Protein AF-T2MEQ3-F1 (afdb_monomer_lite)

Organism: Hydra vulgaris (NCBI:txid6087)

Radius of gyration: 31.99 Å; chains: 1; bounding box: 78×77×101 Å

pLDDT: mean 70.28, std 20.64, range [23.48, 95.25]

Secondary structure (DSSP, 8-state):
-----TT-B--TT-EEEEEEEEESPPGGG-SS-PPPEEEEEEEETTT--EEEEEES--SHHHHHHHHHHHB-TTPEEEEES-GGGTTGGGGT-EEEEE-TTT-SS-TTT----TTGGG--------PPPPPPTT-------THHHHHHHHHHHHHHHHHHTT-EEEPP-EEEEEEEETTS--STT-GGGGEEEEESTTS-HHHHHHHHHHHHHHHHHHHHH-TTS---EEE-SSEEEEEEEEETTEEEEEEEEPPEEEEEETTEEEEEE-GGGS-HHHHHHHHHHHHHHHHHHH--HHHHHHHT-HHHHHHHHHHHHHHHHHH--TTS--HHHHHT-B-B----HHHHHHHHHHHHHHHHH-TTEEEEEEEETTEEEEE-S-HHHHHHHHHHIIIIIS---TTHHHHHTS-S------------------------EEEEES---S---SS-PPPPPPEEEEEETTEEEEEEEEEEEETTEEEEEEEEGGG--HHHHHHHHHHHHHHHHHHHHHHHHHHHHHHT-TTTTS-EEEEEETTTTEEEE-SB-TTSSS--BSS-HHHHHHHHHHHHHHHHHT--EEEEEEETTTEEEEEEEETTEEEEEEEE-TT--HHHHHHHHHHHHHHH-TTS--

Sequence (634 aa):
MDVAAVNQLGGPGLIVEIDESLFFKRKYNVGHNVEKHWIFRAFDVTSKKGYLRRVEDRTAQTLVPIIQQWVAPGSIIHSDQWASYTKLNNLGYNHFTVNHTINFVDPDTGASTNHEKRVVLVSDETKVKLLTQDGSNGWMEGPAIAGWFEKTFANIVTLSQKMSHQRSSLLSFFIYNTDYGNREGYEEEKILLYIPQEDSLDRKVKTVGLCQALSQFVMIFNPSHSCEVMVTQKMKQYFLNPEKNFWIVLTLSIPFVEKINKDKKVSEYLPDEVQDSLGKASLQLAYDMFVLFNGTLTFILNTVGLESLKERLEYFYTRYLQTLNFGQLDILDVYQGITYLPLNKNDFLKVNCFSNLVEATFKSVRHVCLLYNDQLIWTTLNCNNLKILYKYLTSSLLQPSAEDETIKKLSPNTSLKSSPNGFYPNSTNNYNVSNSGRFVTGFVEIASLDSGSPKRAPRVFVDVNGLPCELNLIVYKACNLVFCLIVDLQSLNSELCTKIHKMIGPQLSTLSNVFTEQVLKRSSTPLEQQFTFVYFNSMNLAIKSSIYTRRSQSNVSNVSPEIMQMLIDLHEDFDSFKIDGEIIAKYTSDWWIVGKRSKFREFFVVLNQKNATIVEINEEVSQLISSNFSNIYL

InterPro domains:
  IPR013176 Vacuolar fusion protein Ccz1 [PTHR13056] (164-633)
  IPR024445 ISXO2-like transposase domain [PF12762] (28-114)
  IPR024445 ISXO2-like transposase domain [SM01126] (8-124)
  IPR043987 CCZ1/INTU/HSP4, first Longin domain [PF19031] (171-295)
  IPR043988 CCZ1/INTU, second Longin domain [PF19032] (365-499)
  IPR043989 CCZ1/INTU/HPS4, third Longin domain [PF19033] (528-624)

Foldseek 3Di:
DDDDDPAAAFDAAWEKEKDKDKDPDDDVPDDDDDDIWIKIKIATPVVRDIDIDTWPDDALVTVVVVCPVHHYANYEYEYAPDPSCPCVVVVRYNYDHDHPVPDQADPPPRGHNVSRVPDDDDDDDDDDDDDDPPPDDDDDDDPVVVVVVVVVVVVVVVVVVVKDWFFKDWDKKWKFFPVFQPDPPRLLRRTLDIPPPPDDSVVVSVVVVVQVVQQVVVCVVPVPDTDAWDDDQFKIKGWDDPDPRMIIITIMTFIWIFDCDPNDTDTDGDNLLQDSLLVNLVRVLLQLLLCFFPNDLVVCCVPPRRVVSSVSCCVRCVPVSVLDDSRPDFPCSSLLFAAADDDDPVLLVVVVVLLVVVCVVAVQFQKKWKDFLLHTSDIPADLSSCSSVSCCCVSPQVPDDPVVVVVVVDDDDDDDDDDDDDDDDDDPDPPPVPLPKDKSEQDDDPDDPPDDHRHHFRWTFGDDVNDTDTWTWIWMDGPRMIMITTGHPVPRDNVVVVVCCVSPRVVVNVSNVVVVVVVVVVVPPPPPPAWWKWKAFQVNSHIDTPQADPPDPDRDGPDDSVVRSVVVVVVVVCVVVVDQAWDWDDDPQFWIWIWGDDNRMIMIIIHGHHPDDPVNVVVVVVVCCVPVVVVPDD

Structure (mmCIF, N/CA/C/O backbone):
data_AF-T2MEQ3-F1
#
_entry.id   AF-T2MEQ3-F1
#
loop_
_atom_site.group_PDB
_atom_site.id
_atom_site.type_symbol
_atom_site.label_atom_id
_atom_site.label_alt_id
_atom_site.label_comp_id
_atom_site.label_asym_id
_atom_site.label_entity_id
_atom_site.label_seq_id
_atom_site.pdbx_PDB_ins_code
_atom_site.Cartn_x
_atom_site.Cartn_y
_atom_site.Cartn_z
_atom_site.occupancy
_atom_site.B_iso_or_equiv
_atom_site.auth_seq_id
_atom_site.auth_comp_id
_atom_site.auth_asym_id
_atom_site.auth_atom_id
_atom_site.pdbx_PDB_model_num
ATOM 1 N N . MET A 1 1 ? 14.421 -50.150 -38.853 1.00 26.88 1 MET A N 1
ATOM 2 C CA . MET A 1 1 ? 13.591 -49.136 -38.174 1.00 26.88 1 MET A CA 1
ATOM 3 C C . MET A 1 1 ? 14.426 -48.647 -37.018 1.00 26.88 1 MET A C 1
ATOM 5 O O . MET A 1 1 ? 14.612 -49.393 -36.066 1.00 26.88 1 MET A O 1
ATOM 9 N N . ASP A 1 2 ? 15.056 -47.493 -37.210 1.00 26.80 2 ASP A N 1
ATOM 10 C CA . ASP A 1 2 ? 16.074 -46.973 -36.305 1.00 26.80 2 ASP A CA 1
ATOM 11 C C . ASP A 1 2 ? 15.463 -46.506 -34.987 1.00 26.80 2 ASP A C 1
ATOM 13 O O . ASP A 1 2 ? 14.430 -45.838 -34.943 1.00 26.80 2 ASP A O 1
ATOM 17 N N . VAL A 1 3 ? 16.116 -46.920 -33.908 1.00 29.59 3 VAL A N 1
ATOM 18 C CA . VAL A 1 3 ? 15.759 -46.632 -32.525 1.00 29.59 3 VAL A CA 1
ATOM 19 C C . VAL A 1 3 ? 16.161 -45.186 -32.235 1.00 29.59 3 VAL A C 1
ATOM 21 O O . VAL A 1 3 ? 17.346 -44.892 -32.090 1.00 29.59 3 VAL A O 1
ATOM 24 N N . ALA A 1 4 ? 15.190 -44.274 -32.166 1.00 33.19 4 ALA A N 1
ATOM 25 C CA . ALA A 1 4 ? 15.415 -42.923 -31.660 1.00 33.19 4 ALA A CA 1
ATOM 26 C C . ALA A 1 4 ? 15.905 -43.012 -30.203 1.00 33.19 4 ALA A C 1
ATOM 28 O O . ALA A 1 4 ? 15.212 -43.541 -29.331 1.00 33.19 4 ALA A O 1
ATOM 29 N N . ALA A 1 5 ? 17.127 -42.546 -29.944 1.00 37.72 5 ALA A N 1
ATOM 30 C CA . ALA A 1 5 ? 17.698 -42.506 -28.606 1.00 37.72 5 ALA A CA 1
ATOM 31 C C . ALA A 1 5 ? 16.895 -41.530 -27.725 1.00 37.72 5 ALA A C 1
ATOM 33 O O . ALA A 1 5 ? 16.680 -40.377 -28.085 1.00 37.72 5 ALA A O 1
ATOM 34 N N . VAL A 1 6 ? 16.466 -42.007 -26.558 1.00 46.34 6 VAL A N 1
ATOM 35 C CA . VAL A 1 6 ? 15.371 -41.482 -25.714 1.00 46.34 6 VAL A CA 1
ATOM 36 C C . VAL A 1 6 ? 15.602 -40.080 -25.093 1.00 46.34 6 VAL A C 1
ATOM 38 O O . VAL A 1 6 ? 14.752 -39.606 -24.353 1.00 46.34 6 VAL A O 1
ATOM 41 N N . ASN A 1 7 ? 16.684 -39.357 -25.414 1.00 64.00 7 ASN A N 1
ATOM 42 C CA . ASN A 1 7 ? 17.049 -38.095 -24.736 1.00 64.00 7 ASN A CA 1
ATOM 43 C C . ASN A 1 7 ? 17.431 -36.912 -25.659 1.00 64.00 7 ASN A C 1
ATOM 45 O O . ASN A 1 7 ? 18.075 -35.973 -25.193 1.00 64.00 7 ASN A O 1
ATOM 49 N N . GLN A 1 8 ? 17.071 -36.923 -26.948 1.00 74.38 8 GLN A N 1
ATOM 50 C CA . GLN A 1 8 ? 17.321 -35.774 -27.838 1.00 74.38 8 GLN A CA 1
ATOM 51 C C . GLN A 1 8 ? 16.253 -34.673 -27.685 1.00 74.38 8 GLN A C 1
ATOM 53 O O . GLN A 1 8 ? 15.091 -34.958 -27.402 1.00 74.38 8 GLN A O 1
ATOM 58 N N . LEU A 1 9 ? 16.660 -33.413 -27.864 1.00 74.38 9 LEU A N 1
ATOM 59 C CA . LEU A 1 9 ? 15.800 -32.228 -27.916 1.00 74.38 9 LEU A CA 1
ATOM 60 C C . LEU A 1 9 ? 15.122 -32.111 -29.289 1.00 74.38 9 LEU A C 1
ATOM 62 O O . LEU A 1 9 ? 15.727 -32.441 -30.313 1.00 74.38 9 LEU A O 1
ATOM 66 N N . GLY A 1 10 ? 13.898 -31.583 -29.321 1.00 81.00 10 GLY A N 1
ATOM 67 C CA . GLY A 1 10 ? 13.151 -31.382 -30.561 1.00 81.00 10 GLY A CA 1
ATOM 68 C C . GLY A 1 10 ? 12.585 -32.672 -31.165 1.00 81.00 10 GLY A C 1
ATOM 69 O O . GLY A 1 10 ? 12.256 -33.632 -30.471 1.00 81.00 10 GLY A O 1
ATOM 70 N N . GLY A 1 11 ? 12.413 -32.667 -32.484 1.00 83.06 11 GLY A N 1
ATOM 71 C CA . GLY A 1 11 ? 11.760 -33.711 -33.274 1.00 83.06 11 GLY A CA 1
ATOM 72 C C . GLY A 1 11 ? 11.176 -33.138 -34.571 1.00 83.06 11 GLY A C 1
ATOM 73 O O . GLY A 1 11 ? 11.135 -31.916 -34.724 1.00 83.06 11 GLY A O 1
ATOM 74 N N . PRO A 1 12 ? 10.711 -33.977 -35.517 1.00 87.00 12 PRO A N 1
ATOM 75 C CA . PRO A 1 12 ? 10.130 -33.507 -36.774 1.00 87.00 12 PRO A CA 1
ATOM 76 C C . PRO A 1 12 ? 9.049 -32.433 -36.567 1.00 87.00 12 PRO A C 1
ATOM 78 O O . PRO A 1 12 ? 8.009 -32.701 -35.971 1.00 87.00 12 PRO A O 1
ATOM 81 N N . GLY A 1 13 ? 9.308 -31.213 -37.052 1.00 78.12 13 GLY A N 1
ATOM 82 C CA . GLY A 1 13 ? 8.396 -30.065 -36.924 1.00 78.12 13 GLY A CA 1
ATOM 83 C C . GLY A 1 13 ? 8.441 -29.305 -35.588 1.00 78.12 13 GLY A C 1
ATOM 84 O O . GLY A 1 13 ? 7.703 -28.335 -35.435 1.00 78.12 13 GLY A O 1
ATOM 85 N N . LEU A 1 14 ? 9.297 -29.701 -34.639 1.00 83.00 14 LEU A N 1
ATOM 86 C CA . LEU A 1 14 ? 9.520 -28.990 -33.375 1.00 83.00 14 LEU A CA 1
ATOM 87 C C . LEU A 1 14 ? 10.698 -28.020 -33.485 1.00 83.00 14 LEU A C 1
ATOM 89 O O . LEU A 1 14 ? 11.658 -28.281 -34.212 1.00 83.00 14 LEU A O 1
ATOM 93 N N . ILE A 1 15 ? 10.619 -26.907 -32.752 1.00 82.94 15 ILE A N 1
ATOM 94 C CA . ILE A 1 15 ? 11.587 -25.808 -32.836 1.00 82.94 15 ILE A CA 1
ATOM 95 C C . ILE A 1 15 ? 12.642 -25.941 -31.738 1.00 82.94 15 ILE A C 1
ATOM 97 O O . ILE A 1 15 ? 12.310 -26.012 -30.553 1.00 82.94 15 ILE A O 1
ATOM 101 N N . VAL A 1 16 ? 13.910 -25.904 -32.139 1.00 76.81 16 VAL A N 1
ATOM 102 C CA . VAL A 1 16 ? 15.074 -25.843 -31.255 1.00 76.81 16 VAL A CA 1
ATOM 103 C C . VAL A 1 16 ? 15.876 -24.577 -31.559 1.00 76.81 16 VAL A C 1
ATOM 105 O O . VAL A 1 16 ? 16.364 -24.390 -32.671 1.00 76.81 16 VAL A O 1
ATOM 108 N N . GLU A 1 17 ? 16.016 -23.701 -30.571 1.00 78.25 17 GLU A N 1
ATOM 109 C CA . GLU A 1 17 ? 16.867 -22.507 -30.634 1.00 78.25 17 GLU A CA 1
ATOM 110 C C . GLU A 1 17 ? 18.298 -22.885 -30.212 1.00 78.25 17 GLU A C 1
ATOM 112 O O . GLU A 1 17 ? 18.465 -23.611 -29.231 1.00 78.25 17 GLU A O 1
ATOM 117 N N . ILE A 1 18 ? 19.324 -22.454 -30.954 1.00 79.75 18 ILE A N 1
ATOM 118 C CA . ILE A 1 18 ? 20.740 -22.715 -30.637 1.00 79.75 18 ILE A CA 1
ATOM 119 C C . ILE A 1 18 ? 21.594 -21.441 -30.729 1.00 79.75 18 ILE A C 1
ATOM 121 O O . ILE A 1 18 ? 21.395 -20.627 -31.635 1.00 79.75 18 ILE A O 1
ATOM 125 N N . ASP A 1 19 ? 22.597 -21.319 -29.853 1.00 78.19 19 ASP A N 1
ATOM 126 C CA . ASP A 1 19 ? 23.533 -20.183 -29.814 1.00 78.19 19 ASP A CA 1
ATOM 127 C C . ASP A 1 19 ? 24.846 -20.528 -29.073 1.00 78.19 19 ASP A C 1
ATOM 129 O O . ASP A 1 19 ? 24.961 -21.519 -28.336 1.00 78.19 19 ASP A O 1
ATOM 133 N N . GLU A 1 20 ? 25.862 -19.679 -29.245 1.00 75.69 20 GLU A N 1
ATOM 134 C CA . GLU A 1 20 ? 27.154 -19.752 -28.573 1.00 75.69 20 GLU A CA 1
ATOM 135 C C . GLU A 1 20 ? 27.448 -18.494 -27.757 1.00 75.69 20 GLU A C 1
ATOM 137 O O . GLU A 1 20 ? 27.634 -17.391 -28.272 1.00 75.69 20 GLU A O 1
ATOM 142 N N . SER A 1 21 ? 27.669 -18.682 -26.458 1.00 66.62 21 SER A N 1
ATOM 143 C CA . SER A 1 21 ? 28.102 -17.611 -25.565 1.00 66.62 21 SER A CA 1
ATOM 144 C C . SER A 1 21 ? 29.574 -17.726 -25.191 1.00 66.62 21 SER A C 1
ATOM 146 O O . SER A 1 21 ? 30.061 -18.781 -24.786 1.00 66.62 21 SER A O 1
ATOM 148 N N . LEU A 1 22 ? 30.292 -16.604 -25.274 1.00 56.31 22 LEU A N 1
ATOM 149 C CA . LEU A 1 22 ? 31.666 -16.497 -24.791 1.00 56.31 22 LEU A CA 1
ATOM 150 C C . LEU A 1 22 ? 31.691 -15.972 -23.359 1.00 56.31 22 LEU A C 1
ATOM 152 O O . LEU A 1 22 ? 31.442 -14.790 -23.115 1.00 56.31 22 LEU A O 1
ATOM 156 N N . PHE A 1 23 ? 32.106 -16.824 -22.433 1.00 49.53 23 PHE A N 1
ATOM 157 C CA . PHE A 1 23 ? 32.358 -16.451 -21.052 1.00 49.53 23 PHE A CA 1
ATOM 158 C C . PHE A 1 23 ? 33.802 -15.952 -20.896 1.00 49.53 23 PHE A C 1
ATOM 160 O O . PHE A 1 23 ? 34.741 -16.467 -21.510 1.00 49.53 23 PHE A O 1
ATOM 167 N N . PHE A 1 24 ? 33.965 -14.900 -20.087 1.00 53.25 24 PHE A N 1
ATOM 168 C CA . PHE A 1 24 ? 35.246 -14.238 -19.785 1.00 53.25 24 PHE A CA 1
ATOM 169 C C . PHE A 1 24 ? 35.930 -13.544 -20.982 1.00 53.25 24 PHE A C 1
ATOM 171 O O . PHE A 1 24 ? 37.141 -13.626 -21.198 1.00 53.25 24 PHE A O 1
ATOM 178 N N . LYS A 1 25 ? 35.165 -12.772 -21.767 1.00 40.94 25 LYS A N 1
ATOM 179 C CA . LYS A 1 25 ? 35.722 -11.885 -22.803 1.00 40.94 25 LYS A CA 1
ATOM 180 C C . LYS A 1 25 ? 36.358 -10.637 -22.173 1.00 40.94 25 LYS A C 1
ATOM 182 O O . LYS A 1 25 ? 35.711 -9.898 -21.437 1.00 40.94 25 LYS A O 1
ATOM 187 N N . ARG A 1 26 ? 37.605 -10.320 -22.546 1.00 50.06 26 ARG A N 1
ATOM 188 C CA . ARG A 1 26 ? 38.205 -9.008 -22.241 1.00 50.06 26 ARG A CA 1
ATOM 189 C C . ARG A 1 26 ? 37.353 -7.894 -22.858 1.00 50.06 26 ARG A C 1
ATOM 191 O O . ARG A 1 26 ? 37.233 -7.820 -24.082 1.00 50.06 26 ARG A O 1
ATOM 198 N N . LYS A 1 27 ? 36.835 -6.969 -22.046 1.00 39.25 27 LYS A N 1
ATOM 199 C CA . LYS A 1 27 ? 36.232 -5.733 -22.567 1.00 39.25 27 LYS A CA 1
ATOM 200 C C . LYS A 1 27 ? 37.357 -4.875 -23.164 1.00 39.25 27 LYS A C 1
ATOM 202 O O . LYS A 1 27 ? 38.286 -4.505 -22.451 1.00 39.25 27 LYS A O 1
ATOM 207 N N . TYR A 1 28 ? 37.339 -4.615 -24.473 1.00 37.03 28 TYR A N 1
ATOM 208 C CA . TYR A 1 28 ? 38.368 -3.845 -25.201 1.00 37.03 28 TYR A CA 1
ATOM 209 C C . TYR A 1 28 ? 39.815 -4.392 -25.113 1.00 37.03 28 TYR A C 1
ATOM 211 O O . TYR A 1 28 ? 40.752 -3.609 -25.036 1.00 37.03 28 TYR A O 1
ATOM 219 N N . ASN A 1 29 ? 40.026 -5.714 -25.052 1.00 41.78 29 ASN A N 1
ATOM 220 C CA . ASN A 1 29 ? 41.352 -6.371 -25.145 1.00 41.78 29 ASN A CA 1
ATOM 221 C C . ASN A 1 29 ? 42.471 -6.008 -24.127 1.00 41.78 29 ASN A C 1
ATOM 223 O O . ASN A 1 29 ? 43.568 -6.544 -24.264 1.00 41.78 29 ASN A O 1
ATOM 227 N N . VAL A 1 30 ? 42.226 -5.230 -23.064 1.00 41.47 30 VAL A N 1
ATOM 228 C CA . VAL A 1 30 ? 43.249 -4.905 -22.022 1.00 41.47 30 VAL A CA 1
ATOM 229 C C . VAL A 1 30 ? 42.874 -5.513 -20.661 1.00 41.47 30 VAL A C 1
ATOM 231 O O . VAL A 1 30 ? 41.695 -5.485 -20.306 1.00 41.47 30 VAL A O 1
ATOM 234 N N . GLY A 1 31 ? 43.857 -6.056 -19.929 1.00 49.88 31 GLY A N 1
ATOM 235 C CA . GLY A 1 31 ? 43.716 -6.741 -18.629 1.00 49.88 31 GLY A CA 1
ATOM 236 C C . GLY A 1 31 ? 44.405 -8.119 -18.590 1.00 49.88 31 GLY A C 1
ATOM 237 O O . GLY A 1 31 ? 44.869 -8.603 -19.627 1.00 49.88 31 GLY A O 1
ATOM 238 N N . HIS A 1 32 ? 44.468 -8.752 -17.406 1.00 45.94 32 HIS A N 1
ATOM 239 C CA . HIS A 1 32 ? 45.097 -10.071 -17.213 1.00 45.94 32 HIS A CA 1
ATOM 240 C C . HIS A 1 32 ? 44.463 -11.127 -18.135 1.00 45.94 32 HIS A C 1
ATOM 242 O O . HIS A 1 32 ? 43.271 -11.071 -18.446 1.00 45.94 32 HIS A O 1
ATOM 248 N N . ASN A 1 33 ? 45.267 -12.061 -18.650 1.00 45.78 33 ASN A N 1
ATOM 249 C CA . ASN A 1 33 ? 44.752 -13.127 -19.506 1.00 45.78 33 ASN A CA 1
ATOM 250 C C . ASN A 1 33 ? 43.940 -14.111 -18.664 1.00 45.78 33 ASN A C 1
ATOM 252 O O . ASN A 1 33 ? 44.510 -14.813 -17.837 1.00 45.78 33 ASN A O 1
ATOM 256 N N . VAL A 1 34 ? 42.623 -14.095 -18.853 1.00 53.69 34 VAL A N 1
ATOM 257 C CA . VAL A 1 34 ? 41.702 -15.092 -18.310 1.00 53.69 34 VAL A CA 1
ATOM 258 C C . VAL A 1 34 ? 41.387 -16.047 -19.453 1.00 53.69 34 VAL A C 1
ATOM 260 O O . VAL A 1 34 ? 41.179 -15.603 -20.587 1.00 53.69 34 VAL A O 1
ATOM 263 N N . GLU A 1 35 ? 41.414 -17.345 -19.172 1.00 49.06 35 GLU A N 1
ATOM 264 C CA . GLU A 1 35 ? 41.090 -18.371 -20.157 1.00 49.06 35 GLU A CA 1
ATOM 265 C C . GLU A 1 35 ? 39.647 -18.169 -20.643 1.00 49.06 35 GLU A C 1
ATOM 267 O O . GLU A 1 35 ? 38.714 -18.033 -19.853 1.00 49.06 35 GLU A O 1
ATOM 272 N N . LYS A 1 36 ? 39.471 -18.061 -21.961 1.00 56.31 36 LYS A N 1
ATOM 273 C CA . LYS A 1 36 ? 38.159 -17.859 -22.577 1.00 56.31 36 LYS A CA 1
ATOM 274 C C . LYS A 1 36 ? 37.446 -19.199 -22.666 1.00 56.31 36 LYS A C 1
ATOM 276 O O . LYS A 1 36 ? 38.050 -20.186 -23.084 1.00 56.31 36 LYS A O 1
ATOM 281 N N . HIS A 1 37 ? 36.159 -19.221 -22.347 1.00 62.50 37 HIS A N 1
ATOM 282 C CA . HIS A 1 37 ? 35.354 -20.434 -22.448 1.00 62.50 37 HIS A CA 1
ATOM 283 C C . HIS A 1 37 ? 34.147 -20.178 -23.336 1.00 62.50 37 HIS A C 1
ATOM 285 O O . HIS A 1 37 ? 33.349 -19.283 -23.061 1.00 62.50 37 HIS A O 1
ATOM 291 N N . TRP A 1 38 ? 34.024 -20.952 -24.408 1.00 67.25 38 TRP A N 1
ATOM 292 C CA . TRP A 1 38 ? 32.815 -20.974 -25.215 1.00 67.25 38 TRP A CA 1
ATOM 293 C C . TRP A 1 38 ? 31.829 -21.961 -24.607 1.00 67.25 38 TRP A C 1
ATOM 295 O O . TRP A 1 38 ? 32.212 -23.044 -24.164 1.00 67.25 38 TRP A O 1
ATOM 305 N N . ILE A 1 39 ? 30.561 -21.579 -24.575 1.00 68.31 39 ILE A N 1
ATOM 306 C CA . ILE A 1 39 ? 29.459 -22.444 -24.174 1.00 68.31 39 ILE A CA 1
ATOM 307 C C . ILE A 1 39 ? 28.484 -22.494 -25.340 1.00 68.31 39 ILE A C 1
ATOM 309 O O . ILE A 1 39 ? 27.980 -21.457 -25.761 1.00 68.31 39 ILE A O 1
ATOM 313 N N . PHE A 1 40 ? 28.245 -23.697 -25.847 1.00 70.19 40 PHE A N 1
ATOM 31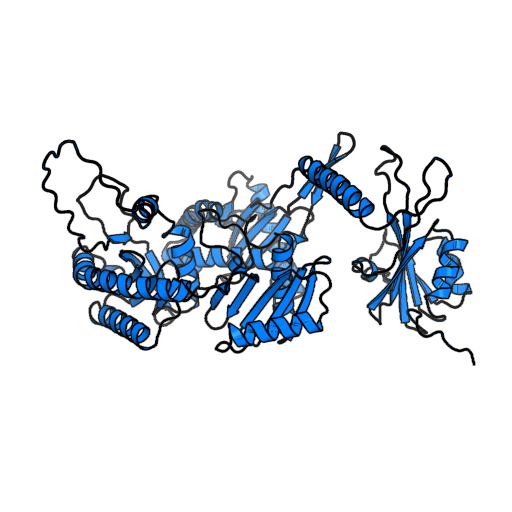4 C CA . PHE A 1 40 ? 27.171 -23.986 -26.786 1.00 70.19 40 PHE A CA 1
ATOM 315 C C . PHE A 1 40 ? 25.886 -24.267 -26.011 1.00 70.19 40 PHE A C 1
ATOM 317 O O . PHE A 1 40 ? 25.928 -24.932 -24.967 1.00 70.19 40 PHE A O 1
ATOM 324 N N . ARG A 1 41 ? 24.761 -23.776 -26.523 1.00 65.44 41 ARG A N 1
ATOM 325 C CA . ARG A 1 41 ? 23.439 -23.920 -25.920 1.00 65.44 41 ARG A CA 1
ATOM 326 C C . ARG A 1 41 ? 22.427 -24.365 -26.973 1.00 65.44 41 ARG A C 1
ATOM 328 O O . ARG A 1 41 ? 22.512 -23.959 -28.127 1.00 65.44 41 ARG A O 1
ATOM 335 N N . ALA A 1 42 ? 21.486 -25.204 -26.558 1.00 66.69 42 ALA A N 1
ATOM 336 C CA . ALA A 1 42 ? 20.339 -25.610 -27.361 1.00 66.69 42 ALA A CA 1
ATOM 337 C C . ALA A 1 42 ? 19.084 -25.650 -26.487 1.00 66.69 42 ALA A C 1
ATOM 339 O O . ALA A 1 42 ? 19.141 -26.133 -25.356 1.00 66.69 42 ALA A O 1
ATOM 340 N N . PHE A 1 43 ? 17.957 -25.164 -26.992 1.00 68.31 43 PHE A N 1
ATOM 341 C CA . PHE A 1 43 ? 16.713 -25.043 -26.243 1.00 68.31 43 PHE A CA 1
ATOM 342 C C . PHE A 1 43 ? 15.517 -25.471 -27.087 1.00 68.31 43 PHE A C 1
ATOM 344 O O . PHE A 1 43 ? 15.242 -24.891 -28.132 1.00 68.31 43 PHE A O 1
ATOM 351 N N . ASP A 1 44 ? 14.783 -26.475 -26.620 1.00 71.44 44 ASP A N 1
ATOM 352 C CA . ASP A 1 44 ? 13.541 -26.922 -27.241 1.00 71.44 44 ASP A CA 1
ATOM 353 C C . ASP A 1 44 ? 12.382 -26.030 -26.783 1.00 71.44 44 ASP A C 1
ATOM 355 O O . ASP A 1 44 ? 11.989 -26.014 -25.611 1.00 71.44 44 ASP A O 1
ATOM 359 N N . VAL A 1 45 ? 11.814 -25.288 -27.733 1.00 68.31 45 VAL A N 1
ATOM 360 C CA . VAL A 1 45 ? 10.759 -24.305 -27.472 1.00 68.31 45 VAL A CA 1
ATOM 361 C C . VAL A 1 45 ? 9.464 -24.976 -27.017 1.00 68.31 45 VAL A C 1
ATOM 363 O O . VAL A 1 45 ? 8.710 -24.375 -26.244 1.00 68.31 45 VAL A O 1
ATOM 366 N N . THR A 1 46 ? 9.199 -26.204 -27.463 1.00 67.50 46 THR A N 1
ATOM 367 C CA . THR A 1 46 ? 7.968 -26.938 -27.161 1.00 67.50 46 THR A CA 1
ATOM 368 C C . THR A 1 46 ? 8.063 -27.630 -25.809 1.00 67.50 46 THR A C 1
ATOM 370 O O . THR A 1 46 ? 7.167 -27.469 -24.983 1.00 67.50 46 THR A O 1
ATOM 373 N N . SER A 1 47 ? 9.150 -28.363 -25.550 1.00 60.28 47 SER A N 1
ATOM 374 C CA . SER A 1 47 ? 9.311 -29.103 -24.289 1.00 60.28 47 SER A CA 1
ATOM 375 C C . SER A 1 47 ? 9.888 -28.270 -23.140 1.00 60.28 47 SER A C 1
ATOM 377 O O . SER A 1 47 ? 9.880 -28.729 -21.998 1.00 60.28 47 SER A O 1
ATOM 379 N N . LYS A 1 48 ? 10.370 -27.050 -23.424 1.00 60.06 48 LYS A N 1
ATOM 380 C CA . LYS A 1 48 ? 11.034 -26.137 -22.474 1.00 60.06 48 LYS A CA 1
ATOM 381 C C . LYS A 1 48 ? 12.288 -26.732 -21.819 1.00 60.06 48 LYS A C 1
ATOM 383 O O . LYS A 1 48 ? 12.674 -26.322 -20.726 1.00 60.06 48 LYS A O 1
ATOM 388 N N . LYS A 1 49 ? 12.939 -27.688 -22.485 1.00 55.34 49 LYS A N 1
ATOM 389 C CA . LYS A 1 49 ? 14.192 -28.314 -22.039 1.00 55.34 49 LYS A CA 1
ATOM 390 C C . LYS A 1 49 ? 15.390 -27.676 -22.738 1.00 55.34 49 LYS A C 1
ATOM 392 O O . LYS A 1 49 ? 15.328 -27.374 -23.927 1.00 55.34 49 LYS A O 1
ATOM 397 N N . GLY A 1 50 ? 16.485 -27.500 -22.001 1.00 54.62 50 GLY A N 1
ATOM 398 C CA . GLY A 1 50 ? 17.727 -26.915 -22.505 1.00 54.62 50 GLY A CA 1
ATOM 399 C C . GLY A 1 50 ? 18.934 -27.834 -22.330 1.00 54.62 50 GLY A C 1
ATOM 400 O O . GLY A 1 50 ? 18.962 -28.680 -21.439 1.00 54.62 50 GLY A O 1
ATOM 401 N N . TYR A 1 51 ? 19.943 -27.641 -23.174 1.00 62.41 51 TYR A N 1
ATOM 402 C CA . TYR A 1 51 ? 21.245 -28.298 -23.124 1.00 62.41 51 TYR A CA 1
ATOM 403 C C . TYR A 1 51 ? 22.354 -27.247 -23.171 1.00 62.41 51 TYR A C 1
ATOM 405 O O . TYR A 1 51 ? 22.293 -26.325 -23.983 1.00 62.41 51 TYR A O 1
ATOM 413 N N . LEU A 1 52 ? 23.378 -27.394 -22.324 1.00 57.22 52 LEU A N 1
ATOM 414 C CA . LEU A 1 52 ? 24.554 -26.525 -22.307 1.00 57.22 52 LEU A CA 1
ATOM 415 C C . LEU A 1 52 ? 25.833 -27.361 -22.278 1.00 57.22 52 LEU A C 1
ATOM 417 O O . LEU A 1 52 ? 25.945 -28.320 -21.514 1.00 57.22 52 LEU A O 1
ATOM 421 N N . ARG A 1 53 ? 26.835 -26.967 -23.068 1.00 64.75 53 ARG A N 1
ATOM 422 C CA . ARG A 1 53 ? 28.151 -27.617 -23.068 1.00 64.75 53 ARG A CA 1
ATOM 423 C C . ARG A 1 53 ? 29.271 -26.614 -23.278 1.00 64.75 53 ARG A C 1
ATOM 425 O O . ARG A 1 53 ? 29.247 -25.834 -24.226 1.00 64.75 53 ARG A O 1
ATOM 432 N N . ARG A 1 54 ? 30.305 -26.686 -22.432 1.00 63.31 54 ARG A N 1
ATOM 433 C CA . ARG A 1 54 ? 31.579 -26.006 -22.701 1.00 63.31 54 ARG A CA 1
ATOM 434 C C . ARG A 1 54 ? 32.210 -26.612 -23.958 1.00 63.31 54 ARG A C 1
ATOM 436 O O . ARG A 1 54 ? 32.392 -27.827 -24.033 1.00 63.31 54 ARG A O 1
ATOM 443 N N . VAL A 1 55 ? 32.567 -25.758 -24.909 1.00 68.62 55 VAL A N 1
ATOM 444 C CA . VAL A 1 55 ? 33.241 -26.119 -26.159 1.00 68.62 55 VAL A CA 1
ATOM 445 C C . VAL A 1 55 ? 34.579 -25.392 -26.261 1.00 68.62 55 VAL A C 1
ATOM 447 O O . VAL A 1 55 ? 34.764 -24.308 -25.703 1.00 68.62 55 VAL A O 1
ATOM 450 N N . GLU A 1 56 ? 35.543 -26.019 -26.928 1.00 70.38 56 GLU A N 1
ATOM 451 C CA . GLU A 1 56 ? 36.890 -25.460 -27.091 1.00 70.38 56 GLU A CA 1
ATOM 452 C C . GLU A 1 56 ? 36.895 -24.313 -28.112 1.00 70.38 56 GLU A C 1
ATOM 454 O O . GLU A 1 56 ? 37.551 -23.289 -27.908 1.00 70.38 56 GLU A O 1
ATOM 459 N N . ASP A 1 57 ? 36.082 -24.436 -29.164 1.00 75.38 57 ASP A N 1
ATOM 460 C CA . ASP A 1 57 ? 35.841 -23.403 -30.162 1.00 75.38 57 ASP A CA 1
ATOM 461 C C . ASP A 1 57 ? 34.410 -23.471 -30.729 1.00 75.38 57 ASP A C 1
ATOM 463 O O . ASP A 1 57 ? 33.626 -24.362 -30.409 1.00 75.38 57 ASP A O 1
ATOM 467 N N . ARG A 1 58 ? 34.066 -22.489 -31.568 1.00 83.06 58 ARG A N 1
ATOM 468 C CA . ARG A 1 58 ? 32.758 -22.352 -32.236 1.00 83.06 58 ARG A CA 1
ATOM 469 C C . ARG A 1 58 ? 32.791 -22.770 -33.709 1.00 83.06 58 ARG A C 1
ATOM 471 O O . ARG A 1 58 ? 32.075 -22.206 -34.542 1.00 83.06 58 ARG A O 1
ATOM 478 N N . THR A 1 59 ? 33.715 -23.655 -34.081 1.00 85.25 59 THR A N 1
ATOM 479 C CA . THR A 1 59 ? 33.826 -24.131 -35.467 1.00 85.25 59 THR A CA 1
ATOM 480 C C . THR A 1 59 ? 32.736 -25.156 -35.767 1.00 85.25 59 THR A C 1
ATOM 482 O O . THR A 1 59 ? 32.258 -25.858 -34.876 1.00 85.25 59 THR A O 1
ATOM 485 N N . ALA A 1 60 ? 32.361 -25.296 -37.041 1.00 83.00 60 ALA A N 1
ATOM 486 C CA . ALA A 1 60 ? 31.418 -26.335 -37.459 1.00 83.00 60 ALA A CA 1
ATOM 487 C C . ALA A 1 60 ? 31.893 -27.747 -37.062 1.00 83.00 60 ALA A C 1
ATOM 489 O O . ALA A 1 60 ? 31.074 -28.592 -36.723 1.00 83.00 60 ALA A O 1
ATOM 490 N N . GLN A 1 61 ? 33.210 -27.990 -37.055 1.00 84.56 61 GLN A N 1
ATOM 491 C CA . GLN A 1 61 ? 33.793 -29.276 -36.664 1.00 84.56 61 GLN A CA 1
ATOM 492 C C . GLN A 1 61 ? 33.520 -29.622 -35.192 1.00 84.56 61 GLN A C 1
ATOM 494 O O . GLN A 1 61 ? 33.351 -30.796 -34.873 1.00 84.56 61 GLN A O 1
ATOM 499 N N . THR A 1 62 ? 33.419 -28.614 -34.323 1.00 80.06 62 THR A N 1
ATOM 500 C CA . THR A 1 62 ? 33.113 -28.781 -32.896 1.00 80.06 62 THR A CA 1
ATOM 501 C C . THR A 1 62 ? 31.610 -28.799 -32.623 1.00 80.06 62 THR A C 1
ATOM 503 O O . THR A 1 62 ? 31.136 -29.619 -31.841 1.00 80.06 62 THR A O 1
ATOM 506 N N . LEU A 1 63 ? 30.839 -27.921 -33.272 1.00 85.94 63 LEU A N 1
ATOM 507 C CA . LEU A 1 63 ? 29.422 -27.710 -32.949 1.00 85.94 63 LEU A CA 1
ATOM 508 C C . LEU A 1 63 ? 28.476 -28.699 -33.637 1.00 85.94 63 LEU A C 1
ATOM 510 O O . LEU A 1 63 ? 27.522 -29.163 -33.018 1.00 85.94 63 LEU A O 1
ATOM 514 N N . VAL A 1 64 ? 28.739 -29.069 -34.894 1.00 87.44 64 VAL A N 1
ATOM 515 C CA . VAL A 1 64 ? 27.851 -29.961 -35.662 1.00 87.44 64 VAL A CA 1
ATOM 516 C C . VAL A 1 64 ? 27.701 -31.344 -35.011 1.00 87.44 64 VAL A C 1
ATOM 518 O O . VAL A 1 64 ? 26.561 -31.797 -34.894 1.00 87.44 64 VAL A O 1
ATOM 521 N N . PRO A 1 65 ? 28.769 -32.004 -34.514 1.00 87.38 65 PRO A N 1
ATOM 522 C CA . PRO A 1 65 ? 28.616 -33.279 -33.812 1.00 87.38 65 PRO A CA 1
ATOM 523 C C . PRO A 1 65 ? 27.778 -33.163 -32.533 1.00 87.38 65 PRO A C 1
ATOM 525 O O . PRO A 1 65 ? 27.024 -34.077 -32.211 1.00 87.38 65 PRO A O 1
ATOM 528 N N . ILE A 1 66 ? 27.877 -32.037 -31.816 1.00 81.06 66 ILE A N 1
ATOM 529 C CA . ILE A 1 66 ? 27.087 -31.782 -30.602 1.00 81.06 66 ILE A CA 1
ATOM 530 C C . ILE A 1 66 ? 25.607 -31.639 -30.966 1.00 81.06 66 ILE A C 1
ATOM 532 O O . ILE A 1 66 ? 24.762 -32.251 -30.317 1.00 81.06 66 ILE A O 1
ATOM 536 N N . ILE A 1 67 ? 25.300 -30.900 -32.035 1.00 86.44 67 ILE A N 1
ATOM 537 C CA . ILE A 1 67 ? 23.931 -30.753 -32.544 1.00 86.44 67 ILE A CA 1
ATOM 538 C C . ILE A 1 67 ? 23.369 -32.113 -32.964 1.00 86.44 67 ILE A C 1
ATOM 540 O O . ILE A 1 67 ? 22.290 -32.474 -32.521 1.00 86.44 67 ILE A O 1
ATOM 544 N N . GLN A 1 68 ? 24.109 -32.918 -33.732 1.00 87.25 68 GLN A N 1
ATOM 545 C CA . GLN A 1 68 ? 23.651 -34.251 -34.155 1.00 87.25 68 GLN A CA 1
ATOM 546 C C . GLN A 1 68 ? 23.456 -35.236 -32.999 1.00 87.25 68 GLN A C 1
ATOM 548 O O . GLN A 1 68 ? 22.634 -36.146 -33.090 1.00 87.25 68 GLN A O 1
ATOM 553 N N . GLN A 1 69 ? 24.205 -35.061 -31.912 1.00 82.19 69 GLN A N 1
ATOM 554 C CA . GLN A 1 69 ? 24.058 -35.881 -30.719 1.00 82.19 69 GLN A CA 1
ATOM 555 C C . GLN A 1 69 ? 22.817 -35.494 -29.902 1.00 82.19 69 GLN A C 1
ATOM 557 O O . GLN A 1 69 ? 22.165 -36.383 -29.356 1.00 82.19 69 GLN A O 1
ATOM 562 N N . TRP A 1 70 ? 22.486 -34.202 -29.817 1.00 79.94 70 TRP A N 1
ATOM 563 C CA . TRP A 1 70 ? 21.499 -33.682 -28.861 1.00 79.94 70 TRP A CA 1
ATOM 564 C C . TRP A 1 70 ? 20.216 -33.128 -29.476 1.00 79.94 70 TRP A C 1
ATOM 566 O O . TRP A 1 70 ? 19.254 -32.949 -28.740 1.00 79.94 70 TRP A O 1
ATOM 576 N N . VAL A 1 71 ? 20.165 -32.890 -30.785 1.00 82.94 71 VAL A N 1
ATOM 577 C CA . VAL A 1 71 ? 18.979 -32.414 -31.506 1.00 82.94 71 VAL A CA 1
ATOM 578 C C . VAL A 1 71 ? 18.492 -33.517 -32.437 1.00 82.94 71 VAL A C 1
ATOM 580 O O . VAL A 1 71 ? 19.261 -34.061 -33.227 1.00 82.94 71 VAL A O 1
ATOM 583 N N . ALA A 1 72 ? 17.209 -33.860 -32.344 1.00 86.12 72 ALA A N 1
ATOM 584 C CA . ALA A 1 72 ? 16.625 -34.914 -33.159 1.00 86.12 72 ALA A CA 1
ATOM 585 C C . ALA A 1 72 ? 16.570 -34.502 -34.649 1.00 86.12 72 ALA A C 1
ATOM 587 O O . ALA A 1 72 ? 16.181 -33.365 -34.953 1.00 86.12 72 ALA A O 1
ATOM 588 N N . PRO A 1 73 ? 16.906 -35.395 -35.601 1.00 87.31 73 PRO A N 1
ATOM 589 C CA . PRO A 1 73 ? 16.760 -35.124 -37.033 1.00 87.31 73 PRO A CA 1
ATOM 590 C C . PRO A 1 73 ? 15.328 -34.708 -37.411 1.00 87.31 73 PRO A C 1
ATOM 592 O O . PRO A 1 73 ? 14.353 -35.196 -36.840 1.00 87.31 73 PRO A O 1
ATOM 595 N N . GLY A 1 74 ? 15.191 -33.805 -38.384 1.00 85.62 74 GLY A N 1
ATOM 596 C CA . GLY A 1 74 ? 13.907 -33.232 -38.809 1.00 85.62 74 GLY A CA 1
ATOM 597 C C . GLY A 1 74 ? 13.416 -32.045 -37.969 1.00 85.62 74 GLY A C 1
ATOM 598 O O . GLY A 1 74 ? 12.382 -31.460 -38.302 1.00 85.62 74 GLY A O 1
ATOM 599 N N . SER A 1 75 ? 14.141 -31.668 -36.910 1.00 88.50 75 SER A N 1
ATOM 600 C CA . SER A 1 75 ? 13.843 -30.466 -36.119 1.00 88.50 75 SER A CA 1
ATOM 601 C C . SER A 1 75 ? 13.992 -29.185 -36.939 1.00 88.50 75 SER A C 1
ATOM 603 O O . SER A 1 75 ? 14.823 -29.092 -37.849 1.00 88.50 75 SER A O 1
ATOM 605 N N . ILE A 1 76 ? 13.201 -28.181 -36.572 1.00 88.88 76 ILE A N 1
ATOM 606 C CA . ILE A 1 76 ? 13.349 -26.806 -37.036 1.00 88.88 76 ILE A CA 1
ATOM 607 C C . ILE A 1 76 ? 14.372 -26.127 -36.125 1.00 88.88 76 ILE A C 1
ATOM 609 O O . ILE A 1 76 ? 14.146 -26.026 -34.925 1.00 88.88 76 ILE A O 1
ATOM 613 N N . ILE A 1 77 ? 15.506 -25.686 -36.665 1.00 88.00 77 ILE A N 1
ATOM 614 C CA . ILE A 1 77 ? 16.555 -25.025 -35.881 1.00 88.00 77 ILE A CA 1
ATOM 615 C C . ILE A 1 77 ? 16.504 -23.522 -36.137 1.00 88.00 77 ILE A C 1
ATOM 617 O O . ILE A 1 77 ? 16.545 -23.103 -37.291 1.00 88.00 77 ILE A O 1
ATOM 621 N N . HIS A 1 78 ? 16.474 -22.717 -35.077 1.00 83.69 78 HIS A N 1
ATOM 622 C CA . HIS A 1 78 ? 16.689 -21.271 -35.148 1.00 83.69 78 HIS A CA 1
ATOM 623 C C . HIS A 1 78 ? 18.063 -20.926 -34.575 1.00 83.69 78 HIS A C 1
ATOM 625 O O . HIS A 1 78 ? 18.384 -21.336 -33.463 1.00 83.69 78 HIS A O 1
ATOM 631 N N . SER A 1 79 ? 18.865 -20.157 -35.308 1.00 80.06 79 SER A N 1
ATOM 632 C CA . SER A 1 79 ? 20.138 -19.633 -34.800 1.00 80.06 79 SER A CA 1
ATOM 633 C C . SER A 1 79 ? 20.416 -18.224 -35.313 1.00 80.06 79 SER A C 1
ATOM 635 O O . SER A 1 79 ? 19.790 -17.747 -36.262 1.00 80.06 79 SER A O 1
ATOM 637 N N . ASP A 1 80 ? 21.445 -17.589 -34.769 1.00 73.56 80 ASP A N 1
ATOM 638 C CA . ASP A 1 80 ? 22.033 -16.391 -35.365 1.00 73.56 80 ASP A CA 1
ATOM 639 C C . ASP A 1 80 ? 22.703 -16.717 -36.714 1.00 73.56 80 ASP A C 1
ATOM 641 O O . ASP A 1 80 ? 22.974 -17.881 -37.035 1.00 73.56 80 ASP A O 1
ATOM 645 N N . GLN A 1 81 ? 23.003 -15.686 -37.516 1.00 67.62 81 GLN A N 1
ATOM 646 C CA . GLN A 1 81 ? 23.701 -15.804 -38.809 1.00 67.62 81 GLN A CA 1
ATOM 647 C C . GLN A 1 81 ? 25.197 -16.171 -38.662 1.00 67.62 81 GLN A C 1
ATOM 649 O O . GLN A 1 81 ? 26.086 -15.471 -39.153 1.00 67.62 81 GLN A O 1
ATOM 654 N N . TRP A 1 82 ? 25.500 -17.278 -37.981 1.00 74.06 82 TRP A N 1
ATOM 655 C CA . TRP A 1 82 ? 26.860 -17.773 -37.792 1.00 74.06 82 TRP A CA 1
ATOM 656 C C . TRP A 1 82 ? 27.248 -18.809 -38.858 1.00 74.06 82 TRP A C 1
ATOM 658 O O . TRP A 1 82 ? 26.544 -19.790 -39.098 1.00 74.06 82 TRP A O 1
ATOM 668 N N . ALA A 1 83 ? 28.413 -18.621 -39.489 1.00 74.12 83 ALA A N 1
ATOM 669 C CA . ALA A 1 83 ? 28.858 -19.430 -40.633 1.00 74.12 83 ALA A CA 1
ATOM 670 C C . ALA A 1 83 ? 29.064 -20.925 -40.313 1.00 74.12 83 ALA A C 1
ATOM 672 O O . ALA A 1 83 ? 29.074 -21.759 -41.219 1.00 74.12 83 ALA A O 1
ATOM 673 N N . SER A 1 84 ? 29.227 -21.284 -39.036 1.00 78.69 84 SER A N 1
ATOM 674 C CA . SER A 1 84 ? 29.359 -22.686 -38.623 1.00 78.69 84 SER A CA 1
ATOM 675 C C . SER A 1 84 ? 28.067 -23.491 -38.809 1.00 78.69 84 SER A C 1
ATOM 677 O O . SER A 1 84 ? 28.135 -24.717 -38.893 1.00 78.69 84 SER A O 1
ATOM 679 N N . TYR A 1 85 ? 26.912 -22.825 -38.929 1.00 81.25 85 TYR A N 1
ATOM 680 C CA . TYR A 1 85 ? 25.598 -23.464 -39.033 1.00 81.25 85 TYR A CA 1
ATOM 681 C C . TYR A 1 85 ? 25.076 -23.616 -40.466 1.00 81.25 85 TYR A C 1
ATOM 683 O O . TYR A 1 85 ? 24.115 -24.343 -40.694 1.00 81.25 85 TYR A O 1
ATOM 691 N N . THR A 1 86 ? 25.746 -23.040 -41.468 1.00 78.31 86 THR A N 1
ATOM 692 C CA . THR A 1 86 ? 25.275 -23.008 -42.869 1.00 78.31 86 THR A CA 1
ATOM 693 C C . THR A 1 86 ? 25.004 -24.393 -43.477 1.00 78.31 86 THR A C 1
ATOM 695 O O . THR A 1 86 ? 24.254 -24.517 -44.441 1.00 78.31 86 THR A O 1
ATOM 698 N N . LYS A 1 87 ? 25.613 -25.458 -42.938 1.00 82.94 87 LYS A N 1
ATOM 699 C CA . LYS A 1 87 ? 25.453 -26.835 -43.436 1.00 82.94 87 LYS A CA 1
ATOM 700 C C . LYS A 1 87 ? 24.317 -27.617 -42.766 1.00 82.94 87 LYS A C 1
ATOM 702 O O . LYS A 1 87 ? 24.080 -28.745 -43.186 1.00 82.94 87 LYS A O 1
ATOM 707 N N . LEU A 1 88 ? 23.617 -27.063 -41.769 1.00 83.94 88 LEU A N 1
ATOM 708 C CA . LEU A 1 88 ? 22.588 -27.792 -41.011 1.00 83.94 88 LEU A CA 1
ATOM 709 C C . LEU A 1 88 ? 21.419 -28.264 -41.891 1.00 83.94 88 LEU A C 1
ATOM 711 O O . LEU A 1 88 ? 20.964 -29.393 -41.723 1.00 83.94 88 LEU A O 1
ATOM 715 N N . ASN A 1 89 ? 21.029 -27.479 -42.902 1.00 83.75 89 ASN A N 1
ATOM 716 C CA . ASN A 1 89 ? 20.019 -27.890 -43.889 1.00 83.75 89 ASN A CA 1
ATOM 717 C C . ASN A 1 89 ? 20.407 -29.171 -44.653 1.00 83.75 89 ASN A C 1
ATOM 719 O O . ASN A 1 89 ? 19.568 -30.025 -44.923 1.00 83.75 89 ASN A O 1
ATOM 723 N N . ASN A 1 90 ? 21.701 -29.367 -44.929 1.00 83.31 90 ASN A N 1
ATOM 724 C CA . ASN A 1 90 ? 22.204 -30.554 -45.631 1.00 83.31 90 ASN A CA 1
ATOM 725 C C . ASN A 1 90 ? 22.361 -31.778 -44.710 1.00 83.31 90 ASN A C 1
ATOM 727 O O . ASN A 1 90 ? 22.716 -32.856 -45.181 1.00 83.31 90 ASN A O 1
ATOM 731 N N . LEU A 1 91 ? 22.138 -31.613 -43.402 1.00 83.06 91 LEU A N 1
ATOM 732 C CA . LEU A 1 91 ? 22.300 -32.645 -42.375 1.00 83.06 91 LEU A CA 1
ATOM 733 C C . LEU A 1 91 ? 20.958 -33.140 -41.813 1.00 83.06 91 LEU A C 1
ATOM 735 O O . LEU A 1 91 ? 20.948 -33.858 -40.814 1.00 83.06 91 LEU A O 1
ATOM 739 N N . GLY A 1 92 ? 19.845 -32.787 -42.464 1.00 83.19 92 GLY A N 1
ATOM 740 C CA . GLY A 1 92 ? 18.504 -33.257 -42.109 1.00 83.19 92 GLY A CA 1
ATOM 741 C C . GLY A 1 92 ? 17.747 -32.366 -41.121 1.00 83.19 92 GLY A C 1
ATOM 742 O O . GLY A 1 92 ? 16.809 -32.850 -40.493 1.00 83.19 92 GLY A O 1
ATOM 743 N N . TYR A 1 93 ? 18.131 -31.095 -40.973 1.00 88.06 93 TYR A N 1
ATOM 744 C CA . TYR A 1 93 ? 17.411 -30.095 -40.171 1.00 88.06 93 TYR A CA 1
ATOM 745 C C . TYR A 1 93 ? 16.763 -29.037 -41.063 1.00 88.06 93 TYR A C 1
ATOM 747 O O . TYR A 1 93 ? 17.264 -28.767 -42.148 1.00 88.06 93 TYR A O 1
ATOM 755 N N . ASN A 1 94 ? 15.698 -28.394 -40.583 1.00 86.06 94 ASN A N 1
ATOM 756 C CA . ASN A 1 94 ? 15.125 -27.208 -41.222 1.00 86.06 94 ASN A CA 1
ATOM 757 C C . ASN A 1 94 ? 15.665 -25.966 -40.509 1.00 86.06 94 ASN A C 1
ATOM 759 O O . ASN A 1 94 ? 15.137 -25.552 -39.481 1.00 86.06 94 ASN A O 1
ATOM 763 N N . HIS A 1 95 ? 16.774 -25.423 -40.997 1.00 86.06 95 HIS A N 1
ATOM 764 C CA . HIS A 1 95 ? 17.506 -24.345 -40.340 1.00 86.06 95 HIS A CA 1
ATOM 765 C C . HIS A 1 95 ? 17.093 -22.968 -40.870 1.00 86.06 95 HIS A C 1
ATOM 767 O O . HIS A 1 95 ? 17.264 -22.674 -42.055 1.00 86.06 95 HIS A O 1
ATOM 773 N N . PHE A 1 96 ? 16.604 -22.123 -39.961 1.00 81.75 96 PHE A N 1
ATOM 774 C CA . PHE A 1 96 ? 16.309 -20.710 -40.176 1.00 81.75 96 PHE A CA 1
ATOM 775 C C . PHE A 1 96 ? 17.254 -19.840 -39.346 1.00 81.75 96 PHE A C 1
ATOM 777 O O . PHE A 1 96 ? 17.707 -20.225 -38.266 1.00 81.75 96 PHE A O 1
ATOM 784 N N . THR A 1 97 ? 17.542 -18.642 -39.848 1.00 73.31 97 THR A N 1
ATOM 785 C CA . THR A 1 97 ? 18.465 -17.712 -39.190 1.00 73.31 97 THR A CA 1
ATOM 786 C C . THR A 1 97 ? 17.793 -16.394 -38.875 1.00 73.31 97 THR A C 1
ATOM 788 O O . THR A 1 97 ? 17.002 -15.914 -39.681 1.00 73.31 97 THR A O 1
ATOM 791 N N . VAL A 1 98 ? 18.166 -15.780 -37.755 1.00 60.72 98 VAL A N 1
ATOM 792 C CA . VAL A 1 98 ? 17.677 -14.458 -37.349 1.00 60.72 98 VAL A CA 1
ATOM 793 C C . VAL A 1 98 ? 18.821 -13.458 -37.406 1.00 60.72 98 VAL A C 1
ATOM 795 O O . VAL A 1 98 ? 19.927 -13.719 -36.930 1.00 60.72 98 VAL A O 1
ATOM 798 N N . ASN A 1 99 ? 18.567 -12.290 -37.998 1.00 63.47 99 ASN A N 1
ATOM 799 C CA . ASN A 1 99 ? 19.513 -11.182 -37.972 1.00 63.47 99 ASN A CA 1
ATOM 800 C C . ASN A 1 99 ? 19.143 -10.164 -36.882 1.00 63.47 99 ASN A C 1
ATOM 802 O O . ASN A 1 99 ? 18.356 -9.244 -37.110 1.00 63.47 99 ASN A O 1
ATOM 806 N N . HIS A 1 100 ? 19.793 -10.275 -35.723 1.00 51.72 100 HIS A N 1
ATOM 807 C CA . HIS A 1 100 ? 19.586 -9.381 -34.578 1.00 51.72 100 HIS A CA 1
ATOM 808 C C . HIS A 1 100 ? 20.060 -7.935 -34.764 1.00 51.72 100 HIS A C 1
ATOM 810 O O . HIS A 1 100 ? 19.796 -7.104 -33.897 1.00 51.72 100 HIS A O 1
ATOM 816 N N . THR A 1 101 ? 20.737 -7.597 -35.868 1.00 46.50 101 THR A N 1
ATOM 817 C CA . THR A 1 101 ? 20.988 -6.181 -36.202 1.00 46.50 101 THR A CA 1
ATOM 818 C C . THR A 1 101 ? 19.805 -5.499 -36.882 1.00 46.50 101 THR A C 1
ATOM 820 O O . THR A 1 101 ? 19.813 -4.276 -36.996 1.00 46.50 101 THR A O 1
ATOM 823 N N . ILE A 1 102 ? 18.794 -6.264 -37.308 1.00 43.59 102 ILE A N 1
ATOM 824 C CA . ILE A 1 102 ? 17.666 -5.753 -38.093 1.00 43.59 102 ILE A CA 1
ATOM 825 C C . ILE A 1 102 ? 16.332 -6.046 -37.393 1.00 43.59 102 ILE A C 1
ATOM 827 O O . ILE A 1 102 ? 15.541 -5.124 -37.240 1.00 43.59 102 ILE A O 1
ATOM 831 N N . ASN A 1 103 ? 16.098 -7.276 -36.910 1.00 45.84 103 ASN A N 1
ATOM 832 C CA . ASN A 1 103 ? 14.828 -7.683 -36.293 1.00 45.84 103 ASN A CA 1
ATOM 833 C C . ASN A 1 103 ? 15.027 -8.605 -35.065 1.00 45.84 103 ASN A C 1
ATOM 835 O O . ASN A 1 103 ? 15.966 -9.400 -35.010 1.00 45.84 103 ASN A O 1
ATOM 839 N N . PHE A 1 104 ? 14.125 -8.525 -34.075 1.00 36.38 104 PHE A N 1
ATOM 840 C CA . PHE A 1 104 ? 14.105 -9.421 -32.897 1.00 36.38 104 PHE A CA 1
ATOM 841 C C . PHE A 1 104 ? 13.391 -10.758 -33.153 1.00 36.38 104 PHE A C 1
ATOM 843 O O . PHE A 1 104 ? 13.657 -11.737 -32.456 1.00 36.38 104 PHE A O 1
ATOM 850 N N . VAL A 1 105 ? 12.490 -10.774 -34.134 1.00 42.84 105 VAL A N 1
ATOM 851 C CA . VAL A 1 105 ? 11.815 -11.939 -34.714 1.00 42.84 105 VAL A CA 1
ATOM 852 C C . VAL A 1 105 ? 11.804 -11.690 -36.215 1.00 42.84 105 VAL A C 1
ATOM 854 O O . VAL A 1 105 ? 11.469 -10.583 -36.637 1.00 42.84 105 VAL A O 1
ATOM 857 N N . ASP A 1 106 ? 12.213 -12.666 -37.014 1.00 49.56 106 ASP A N 1
ATOM 858 C CA . ASP A 1 106 ? 12.203 -12.526 -38.465 1.00 49.56 106 ASP A CA 1
ATOM 859 C C . ASP A 1 106 ? 10.745 -12.457 -38.978 1.00 49.56 106 ASP A C 1
ATOM 861 O O . ASP A 1 106 ? 9.969 -13.375 -38.708 1.00 49.56 106 ASP A O 1
ATOM 865 N N . PRO A 1 107 ? 10.333 -11.374 -39.663 1.00 42.16 107 PRO A N 1
ATOM 866 C CA . PRO A 1 107 ? 8.933 -11.152 -40.027 1.00 42.16 107 PRO A CA 1
ATOM 867 C C . PRO A 1 107 ? 8.431 -12.063 -41.156 1.00 42.16 107 PRO A C 1
ATOM 869 O O . PRO A 1 107 ? 7.222 -12.261 -41.261 1.00 42.16 107 PRO A O 1
ATOM 872 N N . ASP A 1 108 ? 9.327 -12.636 -41.965 1.00 52.31 108 ASP A N 1
ATOM 873 C CA . ASP A 1 108 ? 8.968 -13.478 -43.112 1.00 52.31 108 ASP A CA 1
ATOM 874 C C . ASP A 1 108 ? 8.969 -14.972 -42.749 1.00 52.31 108 ASP A C 1
ATOM 876 O O . ASP A 1 108 ? 8.185 -15.755 -43.286 1.00 52.31 108 ASP A O 1
ATOM 880 N N . THR A 1 109 ? 9.837 -15.378 -41.819 1.00 55.31 109 THR A N 1
ATOM 881 C CA . THR A 1 109 ? 10.019 -16.785 -41.415 1.00 55.31 109 THR A CA 1
ATOM 882 C C . THR A 1 109 ? 9.513 -17.095 -40.005 1.00 55.31 109 THR A C 1
ATOM 884 O O . THR A 1 109 ? 9.364 -18.264 -39.654 1.00 55.31 109 THR A O 1
ATOM 887 N N . GLY A 1 110 ? 9.239 -16.075 -39.183 1.00 57.62 110 GLY A N 1
ATOM 888 C CA . GLY A 1 110 ? 8.836 -16.225 -37.781 1.00 57.62 110 GLY A CA 1
ATOM 889 C C . GLY A 1 110 ? 9.965 -16.673 -36.844 1.00 57.62 110 GLY A C 1
ATOM 890 O O . GLY A 1 110 ? 9.705 -16.994 -35.683 1.00 57.62 110 GLY A O 1
ATOM 891 N N . ALA A 1 111 ? 11.214 -16.717 -37.319 1.00 49.00 111 ALA A N 1
ATOM 892 C CA . ALA A 1 111 ? 12.343 -17.221 -36.547 1.00 49.00 111 ALA A CA 1
ATOM 893 C C . ALA A 1 111 ? 12.727 -16.279 -35.387 1.00 49.00 111 ALA A C 1
ATOM 895 O O . ALA A 1 111 ? 12.790 -15.059 -35.547 1.00 49.00 111 ALA A O 1
ATOM 896 N N . SER A 1 112 ? 13.010 -16.841 -34.206 1.00 56.28 112 SER A N 1
ATOM 897 C CA . SER A 1 112 ? 13.455 -16.110 -33.005 1.00 56.28 112 SER A CA 1
ATOM 898 C C . SER A 1 112 ? 14.405 -16.965 -32.159 1.00 56.28 112 SER A C 1
ATOM 900 O O . SER A 1 112 ? 14.263 -18.184 -32.175 1.00 56.28 112 SER A O 1
ATOM 902 N N . THR A 1 113 ? 15.300 -16.331 -31.395 1.00 51.94 113 THR A N 1
ATOM 903 C CA . THR A 1 113 ? 16.206 -16.951 -30.392 1.00 51.94 113 THR A CA 1
ATOM 904 C C . THR A 1 113 ? 15.973 -16.376 -28.978 1.00 51.94 113 THR A C 1
ATOM 906 O O . THR A 1 113 ? 16.835 -16.393 -28.095 1.00 51.94 113 THR A O 1
ATOM 909 N N . ASN A 1 114 ? 14.810 -15.748 -28.755 1.00 48.38 114 ASN A N 1
ATOM 910 C CA . ASN A 1 114 ? 14.552 -14.971 -27.539 1.00 48.38 114 ASN A CA 1
ATOM 911 C C . ASN A 1 114 ? 14.230 -15.845 -26.317 1.00 48.38 114 ASN A C 1
ATOM 913 O O . ASN A 1 114 ? 14.318 -15.350 -25.191 1.00 48.38 114 ASN A O 1
ATOM 917 N N . HIS A 1 115 ? 13.875 -17.119 -26.505 1.00 46.38 115 HIS A N 1
ATOM 918 C CA . HIS A 1 115 ? 13.523 -18.015 -25.402 1.00 46.38 115 HIS A CA 1
ATOM 919 C C . HIS A 1 115 ? 14.764 -18.611 -24.739 1.00 46.38 115 HIS A C 1
ATOM 921 O O . HIS A 1 115 ? 14.773 -18.804 -23.523 1.00 46.38 115 HIS A O 1
ATOM 927 N N . GLU A 1 116 ? 15.842 -18.802 -25.498 1.00 44.22 116 GLU A N 1
ATOM 928 C CA . GLU A 1 116 ? 17.127 -19.262 -24.969 1.00 44.22 116 GLU A CA 1
ATOM 929 C C . GLU A 1 116 ? 17.719 -18.309 -23.909 1.00 44.22 116 GLU A C 1
ATOM 931 O O . GLU A 1 116 ? 18.358 -18.736 -22.945 1.00 44.22 116 GLU A O 1
ATOM 936 N N . LYS A 1 117 ? 17.439 -17.002 -24.015 1.00 35.62 117 LYS A N 1
ATOM 937 C CA . LYS A 1 117 ? 17.934 -15.971 -23.083 1.00 35.62 117 LYS A CA 1
ATOM 938 C C . LYS A 1 117 ? 17.328 -16.050 -21.671 1.00 35.62 117 LYS A C 1
ATOM 940 O O . LYS A 1 117 ? 17.764 -15.302 -20.801 1.00 35.62 117 LYS A O 1
ATOM 945 N N . ARG A 1 118 ? 16.350 -16.935 -21.429 1.00 29.12 118 ARG A N 1
ATOM 946 C CA . ARG A 1 118 ? 15.675 -17.130 -20.129 1.00 29.12 118 ARG A CA 1
ATOM 947 C C . ARG A 1 118 ? 16.164 -18.348 -19.331 1.00 29.12 118 ARG A C 1
ATOM 949 O O . ARG A 1 118 ? 15.659 -18.588 -18.239 1.00 29.12 118 ARG A O 1
ATOM 956 N N . VAL A 1 119 ? 17.133 -19.120 -19.832 1.00 31.53 119 VAL A N 1
ATOM 957 C CA . VAL A 1 119 ? 17.634 -20.316 -19.131 1.00 31.53 119 VAL A CA 1
ATOM 958 C C . VAL A 1 119 ? 18.681 -19.931 -18.076 1.00 31.53 119 VAL A C 1
ATOM 960 O O . VAL A 1 119 ? 19.821 -19.600 -18.406 1.00 31.53 119 VAL A O 1
ATOM 963 N N . VAL A 1 120 ? 18.295 -20.008 -16.798 1.00 25.98 120 VAL A N 1
ATOM 964 C CA . VAL A 1 120 ? 19.198 -19.978 -15.634 1.00 25.98 120 VAL A CA 1
ATOM 965 C C . VAL A 1 120 ? 19.508 -21.417 -15.196 1.00 25.98 120 VAL A C 1
ATOM 967 O O . VAL A 1 120 ? 18.663 -22.304 -15.244 1.00 25.98 120 VAL A O 1
ATOM 970 N N . LEU A 1 121 ? 20.772 -21.624 -14.836 1.00 24.88 121 LEU A N 1
ATOM 971 C CA . LEU A 1 121 ? 21.500 -22.870 -14.577 1.00 24.88 121 LEU A CA 1
ATOM 972 C C . LEU A 1 121 ? 20.762 -23.943 -13.747 1.00 24.88 121 LEU A C 1
ATOM 974 O O . LEU A 1 121 ? 20.409 -23.695 -12.599 1.00 24.88 121 LEU A O 1
ATOM 978 N N . VAL A 1 122 ? 20.733 -25.182 -14.259 1.00 23.73 122 VAL A N 1
ATOM 979 C CA . VAL A 1 122 ? 20.811 -26.420 -13.457 1.00 23.73 122 VAL A CA 1
ATOM 980 C C . VAL A 1 122 ? 21.679 -27.435 -14.207 1.00 23.73 122 VAL A C 1
ATOM 982 O O . VAL A 1 122 ? 21.307 -27.867 -15.293 1.00 23.73 122 VAL A O 1
ATOM 985 N N . SER A 1 123 ? 22.806 -27.846 -13.623 1.00 24.23 123 SER A N 1
ATOM 986 C CA . SER A 1 123 ? 23.218 -29.258 -13.638 1.00 24.23 123 SER A CA 1
ATOM 987 C C . SER A 1 123 ? 24.316 -29.506 -12.604 1.00 24.23 123 SER A C 1
ATOM 989 O O . SER A 1 123 ? 25.420 -28.961 -12.708 1.00 24.23 123 SER A O 1
ATOM 991 N N . ASP A 1 124 ? 23.989 -30.366 -11.642 1.00 26.56 124 ASP A N 1
ATOM 992 C CA . ASP A 1 124 ? 24.936 -31.176 -10.885 1.00 26.56 124 ASP A CA 1
ATOM 993 C C . ASP A 1 124 ? 25.797 -32.025 -11.838 1.00 26.56 124 ASP A C 1
ATOM 995 O O . ASP A 1 124 ? 25.384 -32.343 -12.948 1.00 26.56 124 ASP A O 1
ATOM 999 N N . GLU A 1 125 ? 26.977 -32.420 -11.363 1.00 28.48 125 GLU A N 1
ATOM 1000 C CA . GLU A 1 125 ? 27.957 -33.303 -12.018 1.00 28.48 125 GLU A CA 1
ATOM 1001 C C . GLU A 1 125 ? 29.002 -32.638 -12.931 1.00 28.48 125 GLU A C 1
ATOM 1003 O O . GLU A 1 125 ? 29.010 -32.770 -14.152 1.00 28.48 125 GLU A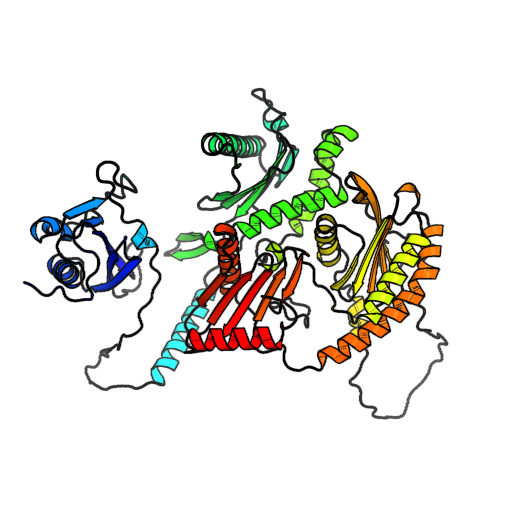 O 1
ATOM 1008 N N . THR A 1 126 ? 30.033 -32.049 -12.315 1.00 24.52 126 THR A N 1
ATOM 1009 C CA . THR A 1 126 ? 31.371 -32.005 -12.932 1.00 24.52 126 THR A CA 1
ATOM 1010 C C . THR A 1 126 ? 32.460 -32.353 -11.912 1.00 24.52 126 THR A C 1
ATOM 1012 O O . THR A 1 126 ? 32.743 -31.604 -10.981 1.00 24.52 126 THR A O 1
ATOM 1015 N N . LYS A 1 127 ? 33.122 -33.505 -12.102 1.00 23.48 127 LYS A N 1
ATOM 1016 C CA . LYS A 1 127 ? 34.444 -33.775 -11.514 1.00 23.48 127 LYS A CA 1
ATOM 1017 C C . LYS A 1 127 ? 35.478 -32.970 -12.301 1.00 23.48 127 LYS A C 1
ATOM 1019 O O . LYS A 1 127 ? 35.621 -33.173 -13.505 1.00 23.48 127 LYS A O 1
ATOM 1024 N N . VAL A 1 128 ? 36.210 -32.082 -11.632 1.00 25.45 128 VAL A N 1
ATOM 1025 C CA . VAL A 1 128 ? 37.268 -31.270 -12.250 1.00 25.45 128 VAL A CA 1
ATOM 1026 C C . VAL A 1 128 ? 38.634 -31.880 -11.931 1.00 25.45 128 VAL A C 1
ATOM 1028 O O . VAL A 1 128 ? 38.973 -32.088 -10.770 1.00 25.45 128 VAL A O 1
ATOM 1031 N N . LYS A 1 129 ? 39.432 -32.153 -12.969 1.00 23.83 129 LYS A N 1
ATOM 1032 C CA . LYS A 1 129 ? 40.853 -32.513 -12.865 1.00 23.83 129 LYS A CA 1
ATOM 1033 C C . LYS A 1 129 ? 41.669 -31.273 -13.239 1.00 23.83 129 LYS A C 1
ATOM 1035 O O . LYS A 1 129 ? 41.562 -30.806 -14.369 1.00 23.83 129 LYS A O 1
ATOM 1040 N N . LEU A 1 130 ? 42.448 -30.730 -12.304 1.00 26.38 130 LEU A N 1
ATOM 1041 C CA . LEU A 1 130 ? 43.379 -29.626 -12.564 1.00 26.38 130 LEU A CA 1
ATOM 1042 C C . LEU A 1 130 ? 44.809 -30.168 -12.644 1.00 26.38 130 LEU A C 1
ATOM 1044 O O . LEU A 1 130 ? 45.232 -30.947 -11.795 1.00 26.38 130 LEU A O 1
ATOM 1048 N N . LEU A 1 131 ? 45.534 -29.754 -13.682 1.00 24.58 131 LEU A N 1
ATOM 1049 C CA . LEU A 1 131 ? 46.971 -29.961 -13.845 1.00 24.58 131 LEU A CA 1
ATOM 1050 C C . LEU A 1 131 ? 47.706 -28.826 -13.121 1.00 24.58 131 LEU A C 1
ATOM 1052 O O . LEU A 1 131 ? 47.427 -27.656 -13.387 1.00 24.58 131 LEU A O 1
ATOM 1056 N N . THR A 1 132 ? 48.640 -29.152 -12.229 1.00 29.06 132 THR A N 1
ATOM 1057 C CA . THR A 1 132 ? 49.576 -28.167 -11.669 1.00 29.06 132 THR A CA 1
ATOM 1058 C C . THR A 1 132 ? 50.809 -28.025 -12.562 1.00 29.06 132 THR A C 1
ATOM 1060 O O . THR A 1 132 ? 51.147 -28.907 -13.354 1.00 29.06 132 THR A O 1
ATOM 1063 N N . GLN A 1 133 ? 51.461 -26.866 -12.464 1.00 32.41 133 GLN A N 1
ATOM 1064 C CA . GLN A 1 133 ? 52.502 -26.384 -13.380 1.00 32.41 133 GLN A CA 1
ATOM 1065 C C . GLN A 1 133 ? 53.876 -27.072 -13.247 1.00 32.41 133 GLN A C 1
ATOM 1067 O O . GLN A 1 133 ? 54.845 -26.631 -13.857 1.00 32.41 133 GLN A O 1
ATOM 1072 N N . ASP A 1 134 ? 53.965 -28.155 -12.486 1.00 34.59 134 ASP A N 1
ATOM 1073 C CA . ASP A 1 134 ? 55.188 -28.892 -12.168 1.00 34.59 134 ASP A CA 1
ATOM 1074 C C . ASP A 1 134 ? 55.138 -30.385 -12.550 1.00 34.59 134 ASP A C 1
ATOM 1076 O O . ASP A 1 134 ? 56.112 -31.109 -12.365 1.00 34.59 134 ASP A O 1
ATOM 1080 N N . GLY A 1 135 ? 54.054 -30.853 -13.178 1.00 33.34 135 GLY A N 1
ATOM 1081 C CA . GLY A 1 135 ? 54.056 -32.133 -13.898 1.00 33.34 135 GLY A CA 1
ATOM 1082 C C . GLY A 1 135 ? 54.136 -33.403 -13.038 1.00 33.34 135 GLY A C 1
ATOM 1083 O O . GLY A 1 135 ? 54.436 -34.467 -13.578 1.00 33.34 135 GLY A O 1
ATOM 1084 N N . SER A 1 136 ? 53.827 -33.346 -11.739 1.00 29.84 136 SER A N 1
ATOM 1085 C CA . SER A 1 136 ? 53.667 -34.553 -10.912 1.00 29.84 136 SER A CA 1
ATOM 1086 C C . SER A 1 136 ? 52.185 -34.828 -10.612 1.00 29.84 136 SER A C 1
ATOM 1088 O O . SER A 1 136 ? 51.460 -33.993 -10.083 1.00 29.84 136 SER A O 1
ATOM 1090 N N . ASN A 1 137 ? 51.706 -36.007 -11.023 1.00 30.41 137 ASN A N 1
ATOM 1091 C CA . ASN A 1 137 ? 50.313 -36.434 -10.875 1.00 30.41 137 ASN A CA 1
ATOM 1092 C C . ASN A 1 137 ? 50.028 -36.893 -9.434 1.00 30.41 137 ASN A C 1
ATOM 1094 O O . ASN A 1 137 ? 50.541 -37.929 -9.015 1.00 30.41 137 ASN A O 1
ATOM 1098 N N . GLY A 1 138 ? 49.141 -36.197 -8.718 1.00 31.16 138 GLY A N 1
ATOM 1099 C CA . GLY A 1 138 ? 48.601 -36.643 -7.430 1.00 31.16 138 GLY A CA 1
ATOM 1100 C C . GLY A 1 138 ? 47.188 -36.110 -7.180 1.00 31.16 138 GLY A C 1
ATOM 1101 O O . GLY A 1 138 ? 46.892 -34.959 -7.485 1.00 31.16 138 GLY A O 1
ATOM 1102 N N . TRP A 1 139 ? 46.303 -36.960 -6.651 1.00 30.55 139 TRP A N 1
ATOM 1103 C CA . TRP A 1 139 ? 44.937 -36.601 -6.252 1.00 30.55 139 TRP A CA 1
ATOM 1104 C C . TRP A 1 139 ? 44.956 -35.894 -4.887 1.00 30.55 139 TRP A C 1
ATOM 1106 O O . TRP A 1 139 ? 45.628 -36.365 -3.974 1.00 30.55 139 TRP A O 1
ATOM 1116 N N . MET A 1 140 ? 44.197 -34.806 -4.721 1.00 28.06 140 MET A N 1
ATOM 1117 C CA . MET A 1 140 ? 43.876 -34.248 -3.399 1.00 28.06 140 MET A CA 1
ATOM 1118 C C . MET A 1 140 ? 42.373 -34.354 -3.140 1.00 28.06 140 MET A C 1
ATOM 1120 O O . MET A 1 140 ? 41.567 -34.035 -4.014 1.00 28.06 140 MET A O 1
ATOM 1124 N N . GLU A 1 141 ? 42.003 -34.794 -1.937 1.00 31.34 141 GLU A N 1
ATOM 1125 C CA . GLU A 1 141 ? 40.611 -34.956 -1.509 1.00 31.34 141 GLU A CA 1
ATOM 1126 C C . GLU A 1 141 ? 40.066 -33.738 -0.738 1.00 31.34 141 GLU A C 1
ATOM 1128 O O . GLU A 1 141 ? 40.804 -33.006 -0.078 1.00 31.34 141 GLU A O 1
ATOM 1133 N N . GLY A 1 142 ? 38.739 -33.573 -0.849 1.00 34.16 142 GLY A N 1
ATOM 1134 C CA . GLY A 1 142 ? 37.767 -32.856 -0.005 1.00 34.16 142 GLY A CA 1
ATOM 1135 C C . GLY A 1 142 ? 38.178 -31.576 0.741 1.00 34.16 142 GLY A C 1
ATOM 1136 O O . GLY A 1 142 ? 37.780 -30.487 0.321 1.00 34.16 142 GLY A O 1
ATOM 1137 N N . PRO A 1 143 ? 38.887 -31.650 1.884 1.00 33.06 143 PRO A N 1
ATOM 1138 C CA . PRO A 1 143 ? 38.944 -30.531 2.832 1.00 33.06 143 PRO A CA 1
ATOM 1139 C C . PRO A 1 143 ? 39.764 -29.320 2.358 1.00 33.06 143 PRO A C 1
ATOM 1141 O O . PRO A 1 143 ? 39.494 -28.192 2.767 1.00 33.06 143 PRO A O 1
ATOM 1144 N N . ALA A 1 144 ? 40.740 -29.513 1.464 1.00 34.59 144 ALA A N 1
ATOM 1145 C CA . ALA A 1 144 ? 41.585 -28.422 0.963 1.00 34.59 144 ALA A CA 1
ATOM 1146 C C . ALA A 1 144 ? 40.881 -27.532 -0.086 1.00 34.59 144 ALA A C 1
ATOM 1148 O O . ALA A 1 144 ? 41.233 -26.362 -0.247 1.00 34.59 144 ALA A O 1
ATOM 1149 N N . ILE A 1 145 ? 39.853 -28.058 -0.766 1.00 35.88 145 ILE A N 1
ATOM 1150 C CA . ILE A 1 145 ? 39.057 -27.325 -1.765 1.00 35.88 145 ILE A CA 1
ATOM 1151 C C . ILE A 1 145 ? 38.146 -26.299 -1.074 1.00 35.88 145 ILE A C 1
ATOM 1153 O O . ILE A 1 145 ? 38.023 -25.171 -1.552 1.00 35.88 145 ILE A O 1
ATOM 1157 N N . ALA A 1 146 ? 37.595 -26.641 0.096 1.00 31.95 146 ALA A N 1
ATOM 1158 C CA . ALA A 1 146 ? 36.783 -25.729 0.903 1.00 31.95 146 ALA A CA 1
ATOM 1159 C C . ALA A 1 146 ? 37.583 -24.491 1.360 1.00 31.95 146 ALA A C 1
ATOM 1161 O O . ALA A 1 146 ? 37.120 -23.363 1.201 1.00 31.95 146 ALA A O 1
ATOM 1162 N N . GLY A 1 147 ? 38.831 -24.677 1.810 1.00 31.00 147 GLY A N 1
ATOM 1163 C CA . GLY A 1 147 ? 39.694 -23.572 2.254 1.00 31.00 147 GLY A CA 1
ATOM 1164 C C . GLY A 1 147 ? 40.171 -22.635 1.132 1.00 31.00 147 GLY A C 1
ATOM 1165 O O . GLY A 1 147 ? 40.420 -21.449 1.371 1.00 31.00 147 GLY A O 1
ATOM 1166 N N . TRP A 1 148 ? 40.285 -23.127 -0.107 1.00 35.16 148 TRP A N 1
ATOM 1167 C CA . TRP A 1 148 ? 40.610 -22.287 -1.268 1.00 35.16 148 TRP A CA 1
ATOM 1168 C C . TRP A 1 148 ? 39.384 -21.517 -1.784 1.00 35.16 148 TRP A C 1
ATOM 1170 O O . TRP A 1 148 ? 39.505 -20.339 -2.137 1.00 35.16 148 TRP A O 1
ATOM 1180 N N . PHE A 1 149 ? 38.195 -22.131 -1.745 1.00 31.84 149 PHE A N 1
ATOM 1181 C CA . PHE A 1 149 ? 36.931 -21.445 -2.029 1.00 31.84 149 PHE A CA 1
ATOM 1182 C C . PHE A 1 149 ? 36.647 -20.331 -1.015 1.00 31.84 149 PHE A C 1
ATOM 1184 O O . PHE A 1 149 ? 36.329 -19.223 -1.437 1.00 31.84 149 PHE A O 1
ATOM 1191 N N . GLU A 1 150 ? 36.859 -20.556 0.287 1.00 32.88 150 GLU A N 1
ATOM 1192 C CA . GLU A 1 150 ? 36.671 -19.532 1.329 1.00 32.88 150 GLU A CA 1
ATOM 1193 C C . GLU A 1 150 ? 37.614 -18.331 1.165 1.00 32.88 150 GLU A C 1
ATOM 1195 O O . GLU A 1 150 ? 37.178 -17.189 1.290 1.00 32.88 150 GLU A O 1
ATOM 1200 N N . LYS A 1 151 ? 38.889 -18.543 0.805 1.00 33.16 151 LYS A N 1
ATOM 1201 C CA . LYS A 1 151 ? 39.833 -17.438 0.536 1.00 33.16 151 LYS A CA 1
ATOM 1202 C C . LYS A 1 151 ? 39.517 -16.673 -0.751 1.00 33.16 151 LYS A C 1
ATOM 1204 O O . LYS A 1 151 ? 39.750 -15.466 -0.825 1.00 33.16 151 LYS A O 1
ATOM 1209 N N . THR A 1 152 ? 38.979 -17.350 -1.761 1.00 32.41 152 THR A N 1
ATOM 1210 C CA . THR A 1 152 ? 38.619 -16.725 -3.042 1.00 32.41 152 THR A CA 1
ATOM 1211 C C . THR A 1 152 ? 37.292 -15.972 -2.932 1.00 32.41 152 THR A C 1
ATOM 1213 O O . THR A 1 152 ? 37.194 -14.849 -3.424 1.00 32.41 152 THR A O 1
ATOM 1216 N N . PHE A 1 153 ? 36.320 -16.501 -2.181 1.00 31.20 153 PHE A N 1
ATOM 1217 C CA . PHE A 1 153 ? 35.114 -15.769 -1.785 1.00 31.20 153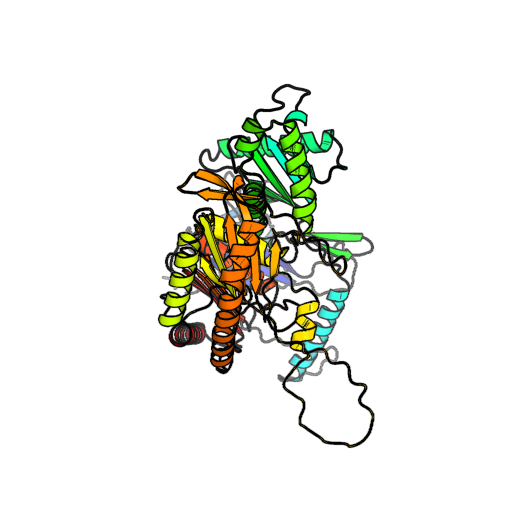 PHE A CA 1
ATOM 1218 C C . PHE A 1 153 ? 35.434 -14.603 -0.853 1.00 31.20 153 PHE A C 1
ATOM 1220 O O . PHE A 1 153 ? 34.898 -13.524 -1.066 1.00 31.20 153 PHE A O 1
ATOM 1227 N N . ALA A 1 154 ? 36.363 -14.748 0.098 1.00 28.53 154 ALA A N 1
ATOM 1228 C CA . ALA A 1 154 ? 36.832 -13.623 0.904 1.00 28.53 154 ALA A CA 1
ATOM 1229 C C . ALA A 1 154 ? 37.424 -12.513 0.018 1.00 28.53 154 ALA A C 1
ATOM 1231 O O . ALA A 1 154 ? 37.129 -11.342 0.233 1.00 28.53 154 ALA A O 1
ATOM 1232 N N . ASN A 1 155 ? 38.158 -12.853 -1.049 1.00 29.36 155 ASN A N 1
ATOM 1233 C CA . ASN A 1 155 ? 38.648 -11.876 -2.029 1.00 29.36 155 ASN A CA 1
ATOM 1234 C C . ASN A 1 155 ? 37.544 -11.295 -2.938 1.00 29.36 155 ASN A C 1
ATOM 1236 O O . ASN A 1 155 ? 37.638 -10.127 -3.307 1.00 29.36 155 ASN A O 1
ATOM 1240 N N . ILE A 1 156 ? 36.482 -12.043 -3.263 1.00 31.67 156 ILE A N 1
ATOM 1241 C CA . ILE A 1 156 ? 35.297 -11.536 -3.987 1.00 31.67 156 ILE A CA 1
ATOM 1242 C C . ILE A 1 156 ? 34.468 -10.597 -3.093 1.00 31.67 156 ILE A C 1
ATOM 1244 O O . ILE A 1 156 ? 34.051 -9.532 -3.542 1.00 31.67 156 ILE A O 1
ATOM 1248 N N . VAL A 1 157 ? 34.320 -10.919 -1.807 1.00 27.69 157 VAL A N 1
ATOM 1249 C CA . VAL A 1 157 ? 33.716 -10.050 -0.785 1.00 27.69 157 VAL A CA 1
ATOM 1250 C C . VAL A 1 157 ? 34.576 -8.795 -0.580 1.00 27.69 157 VAL A C 1
ATOM 1252 O O . VAL A 1 157 ? 34.040 -7.692 -0.505 1.00 27.69 157 VAL A O 1
ATOM 1255 N N . THR A 1 158 ? 35.906 -8.916 -0.628 1.00 27.78 158 THR A N 1
ATOM 1256 C CA . THR A 1 158 ? 36.834 -7.766 -0.586 1.00 27.78 158 THR A CA 1
ATOM 1257 C C . THR A 1 158 ? 36.812 -6.945 -1.893 1.00 27.78 158 THR A C 1
ATOM 1259 O O . THR A 1 158 ? 37.037 -5.739 -1.877 1.00 27.78 158 THR A O 1
ATOM 1262 N N . LEU A 1 159 ? 36.475 -7.547 -3.042 1.00 30.84 159 LEU A N 1
ATOM 1263 C CA . LEU A 1 159 ? 36.227 -6.840 -4.312 1.00 30.84 159 LEU A CA 1
ATOM 1264 C C . LEU A 1 159 ? 34.845 -6.168 -4.360 1.00 30.84 159 LEU A C 1
ATOM 1266 O O . LEU A 1 159 ? 34.709 -5.135 -5.017 1.00 30.84 159 LEU A O 1
ATOM 1270 N N . SER A 1 160 ? 33.852 -6.677 -3.621 1.00 31.55 160 SER A N 1
ATOM 1271 C CA . SER A 1 160 ? 32.572 -5.983 -3.405 1.00 31.55 160 SER A CA 1
ATOM 1272 C C . SER A 1 160 ? 32.758 -4.657 -2.655 1.00 31.55 160 SER A C 1
ATOM 1274 O O . SER A 1 160 ? 32.045 -3.697 -2.921 1.00 31.55 160 SER A O 1
ATOM 1276 N N . GLN A 1 161 ? 33.816 -4.534 -1.839 1.00 32.50 161 GLN A N 1
ATOM 1277 C CA . GLN A 1 161 ? 34.190 -3.280 -1.171 1.00 32.50 161 GLN A CA 1
ATOM 1278 C C . GLN A 1 161 ? 34.775 -2.212 -2.122 1.00 32.50 161 GLN A C 1
ATOM 1280 O O . GLN A 1 161 ? 35.022 -1.089 -1.690 1.00 32.50 161 GLN A O 1
ATOM 1285 N N . LYS A 1 162 ? 34.976 -2.516 -3.418 1.00 34.38 162 LYS A N 1
ATOM 1286 C CA . LYS A 1 162 ? 35.365 -1.536 -4.458 1.00 34.38 162 LYS A CA 1
ATOM 1287 C C . LYS A 1 162 ? 34.232 -1.152 -5.419 1.00 34.38 162 LYS A C 1
ATOM 1289 O O . LYS A 1 162 ? 34.473 -0.365 -6.333 1.00 34.38 162 LYS A O 1
ATOM 1294 N N . MET A 1 163 ? 33.024 -1.684 -5.236 1.00 40.09 163 MET A N 1
ATOM 1295 C CA . MET A 1 163 ? 31.849 -1.341 -6.040 1.00 40.09 163 MET A CA 1
ATOM 1296 C C . MET A 1 163 ? 30.920 -0.439 -5.226 1.00 40.09 163 MET A C 1
ATOM 1298 O O . MET A 1 163 ? 30.403 -0.844 -4.190 1.00 40.09 163 MET A O 1
ATOM 1302 N N . SER A 1 164 ? 30.700 0.795 -5.684 1.00 47.44 164 SER A N 1
ATOM 1303 C CA . SER A 1 164 ? 29.672 1.655 -5.097 1.00 47.44 164 SER A CA 1
ATOM 1304 C C . SER A 1 164 ? 28.318 1.247 -5.671 1.00 47.44 164 SER A C 1
ATOM 1306 O O . SER A 1 164 ? 27.990 1.585 -6.810 1.00 47.44 164 SER A O 1
ATOM 1308 N N . HIS A 1 165 ? 27.563 0.475 -4.896 1.00 65.31 165 HIS A N 1
ATOM 1309 C CA . HIS A 1 165 ? 26.174 0.158 -5.196 1.00 65.31 165 HIS A CA 1
ATOM 1310 C C . HIS A 1 165 ? 25.300 1.362 -4.822 1.00 65.31 165 HIS A C 1
ATOM 1312 O O . HIS A 1 165 ? 25.245 1.756 -3.653 1.00 65.31 165 HIS A O 1
ATOM 1318 N N . GLN A 1 166 ? 24.656 1.975 -5.815 1.00 66.44 166 GLN A N 1
ATOM 1319 C CA . GLN A 1 166 ? 23.769 3.111 -5.598 1.00 66.44 166 GLN A CA 1
ATOM 1320 C C . GLN A 1 166 ? 22.319 2.627 -5.555 1.00 66.44 166 GLN A C 1
ATOM 1322 O O . GLN A 1 166 ? 21.828 2.063 -6.530 1.00 66.44 166 GLN A O 1
ATOM 1327 N N . ARG A 1 167 ? 21.650 2.856 -4.418 1.00 68.62 167 ARG A N 1
ATOM 1328 C CA . ARG A 1 167 ? 20.254 2.454 -4.190 1.00 68.62 167 ARG A CA 1
ATOM 1329 C C . ARG A 1 167 ? 19.275 3.301 -5.005 1.00 68.62 167 ARG A C 1
ATOM 1331 O O . ARG A 1 167 ? 19.590 4.435 -5.373 1.00 68.62 167 ARG A O 1
ATOM 1338 N N . SER A 1 168 ? 18.079 2.755 -5.220 1.00 78.88 168 SER A N 1
ATOM 1339 C CA . SER A 1 168 ? 16.954 3.468 -5.824 1.00 78.88 168 SER A CA 1
ATOM 1340 C C . SER A 1 168 ? 16.591 4.723 -5.023 1.00 78.88 168 SER A C 1
ATOM 1342 O O . SER A 1 168 ? 16.672 4.773 -3.792 1.00 78.88 168 SER A O 1
ATOM 1344 N N . SER A 1 169 ? 16.205 5.772 -5.739 1.00 83.38 169 SER A N 1
ATOM 1345 C CA . SER A 1 169 ? 15.845 7.068 -5.173 1.00 83.38 169 SER A CA 1
ATOM 1346 C C . SER A 1 169 ? 14.735 7.722 -5.985 1.00 83.38 169 SER A C 1
ATOM 1348 O O . SER A 1 169 ? 14.587 7.472 -7.182 1.00 83.38 169 SER A O 1
ATOM 1350 N N . LEU A 1 170 ? 13.986 8.620 -5.350 1.00 87.06 170 LEU A N 1
ATOM 1351 C CA . LEU A 1 170 ? 13.018 9.461 -6.043 1.00 87.06 170 LEU A CA 1
ATOM 1352 C C . LEU A 1 170 ? 13.736 10.405 -7.020 1.00 87.06 170 LEU A C 1
ATOM 1354 O O . LEU A 1 170 ? 14.651 11.121 -6.617 1.00 87.06 170 LEU A O 1
ATOM 1358 N N . LEU A 1 171 ? 13.320 10.409 -8.288 1.00 86.44 171 LEU A N 1
ATOM 1359 C CA . LEU A 1 171 ? 13.807 11.350 -9.304 1.00 86.44 171 LEU A CA 1
ATOM 1360 C C . LEU A 1 171 ? 12.820 12.488 -9.530 1.00 86.44 171 LEU A C 1
ATOM 1362 O O . LEU A 1 171 ? 13.212 13.651 -9.526 1.00 86.44 171 LEU A O 1
ATOM 1366 N N . SER A 1 172 ? 11.548 12.150 -9.733 1.00 89.62 172 SER A N 1
ATOM 1367 C CA . SER A 1 172 ? 10.488 13.141 -9.853 1.00 89.62 172 SER A CA 1
ATOM 1368 C C . SER A 1 172 ? 9.146 12.593 -9.390 1.00 89.62 172 SER A C 1
ATOM 1370 O O . SER A 1 172 ? 8.876 11.394 -9.463 1.00 89.62 172 SER A O 1
ATOM 1372 N N . PHE A 1 173 ? 8.302 13.494 -8.906 1.00 94.25 173 PHE A N 1
ATOM 1373 C CA . PHE A 1 173 ? 6.917 13.231 -8.552 1.00 94.25 173 PHE A CA 1
ATOM 1374 C C . PHE A 1 173 ? 6.074 14.401 -9.029 1.00 94.25 173 PHE A C 1
ATOM 1376 O O . PHE A 1 173 ? 6.372 15.550 -8.698 1.00 94.25 173 PHE A O 1
ATOM 1383 N N . PHE A 1 174 ? 5.031 14.137 -9.804 1.00 94.25 174 PHE A N 1
ATOM 1384 C CA . PHE A 1 174 ? 4.176 15.205 -10.299 1.00 94.25 174 PHE A CA 1
ATOM 1385 C C . PHE A 1 174 ? 2.726 14.770 -10.432 1.00 94.25 174 PHE A C 1
ATOM 1387 O O . PHE A 1 174 ? 2.412 13.592 -10.601 1.00 94.25 174 PHE A O 1
ATOM 1394 N N . ILE A 1 175 ? 1.850 15.764 -10.342 1.00 94.56 175 ILE A N 1
ATOM 1395 C CA . ILE A 1 175 ? 0.406 15.616 -10.453 1.00 94.56 175 ILE A CA 1
ATOM 1396 C C . ILE A 1 175 ? -0.054 16.561 -11.547 1.00 94.56 175 ILE A C 1
ATOM 1398 O O . ILE A 1 175 ? 0.275 17.751 -11.519 1.00 94.56 175 ILE A O 1
ATOM 1402 N N . TYR A 1 176 ? -0.813 16.040 -12.502 1.00 93.38 176 TYR A N 1
ATOM 1403 C CA . TYR A 1 176 ? -1.381 16.836 -13.578 1.00 93.38 176 TYR A CA 1
ATOM 1404 C C . TYR A 1 176 ? -2.854 16.513 -13.788 1.00 93.38 176 TYR A C 1
ATOM 1406 O O . TYR A 1 176 ? -3.331 15.439 -13.416 1.00 93.38 176 TYR A O 1
ATOM 1414 N N . ASN A 1 177 ? -3.574 17.463 -14.378 1.00 92.50 177 ASN A N 1
ATOM 1415 C CA . ASN A 1 177 ? -4.964 17.280 -14.758 1.00 92.50 177 ASN A CA 1
ATOM 1416 C C . ASN A 1 177 ? -5.154 17.548 -16.255 1.00 92.50 177 ASN A C 1
ATOM 1418 O O . ASN A 1 177 ? -4.664 18.542 -16.789 1.00 92.50 177 ASN A O 1
ATOM 1422 N N . THR A 1 178 ? -5.837 16.626 -16.936 1.00 87.81 178 THR A N 1
ATOM 1423 C CA . THR A 1 178 ? -6.009 16.640 -18.397 1.00 87.81 178 THR A CA 1
ATOM 1424 C C . THR A 1 178 ? -7.007 17.681 -18.907 1.00 87.81 178 THR A C 1
ATOM 1426 O O . THR A 1 178 ? -7.025 17.952 -20.106 1.00 87.81 178 THR A O 1
ATOM 1429 N N . ASP A 1 179 ? -7.836 18.264 -18.041 1.00 86.69 179 ASP A N 1
ATOM 1430 C CA . ASP A 1 179 ? -8.816 19.285 -18.433 1.00 86.69 179 ASP A CA 1
ATOM 1431 C C . ASP A 1 179 ? -8.183 20.676 -18.606 1.00 86.69 179 ASP A C 1
ATOM 1433 O O . ASP A 1 179 ? -8.713 21.512 -19.344 1.00 86.69 179 ASP A O 1
ATOM 1437 N N . TYR A 1 180 ? -7.042 20.928 -17.960 1.00 85.25 180 TYR A N 1
ATOM 1438 C CA . TYR A 1 180 ? -6.335 22.208 -18.028 1.00 85.25 180 TYR A CA 1
ATOM 1439 C C . TYR A 1 180 ? -5.327 22.254 -19.185 1.00 85.25 180 TYR A C 1
ATOM 1441 O O . TYR A 1 180 ? -4.962 21.229 -19.755 1.00 85.25 180 TYR A O 1
ATOM 1449 N N . GLY A 1 181 ? -4.900 23.459 -19.580 1.00 79.00 181 GLY A N 1
ATOM 1450 C CA . GLY A 1 181 ? -3.819 23.663 -20.554 1.00 79.00 181 GLY A CA 1
ATOM 1451 C C . GLY A 1 181 ? -4.022 23.030 -21.936 1.00 79.00 181 GLY A C 1
ATOM 1452 O O . GLY A 1 181 ? -3.061 22.630 -22.587 1.00 79.00 181 GLY A O 1
ATOM 1453 N N . ASN A 1 182 ? -5.272 22.909 -22.397 1.00 79.12 182 ASN A N 1
ATOM 1454 C CA . ASN A 1 182 ? -5.614 22.320 -23.701 1.00 79.12 182 ASN A CA 1
ATOM 1455 C C . ASN A 1 182 ? -5.353 23.252 -24.902 1.00 79.12 182 ASN A C 1
ATOM 1457 O O . ASN A 1 182 ? -5.625 22.881 -26.043 1.00 79.12 182 ASN A O 1
ATOM 1461 N N . ARG A 1 183 ? -4.849 24.466 -24.658 1.00 78.50 183 ARG A N 1
ATOM 1462 C CA . ARG A 1 183 ? -4.464 25.434 -25.691 1.00 78.50 183 ARG A CA 1
ATOM 1463 C C . ARG A 1 183 ? -2.945 25.491 -25.798 1.00 78.50 183 ARG A C 1
ATOM 1465 O O . ARG A 1 183 ? -2.253 25.445 -24.784 1.00 78.50 183 ARG A O 1
ATOM 1472 N N . GLU A 1 184 ? -2.450 25.639 -27.020 1.00 72.94 184 GLU A N 1
ATOM 1473 C CA . GLU A 1 184 ? -1.024 25.829 -27.287 1.00 72.94 184 GLU A CA 1
ATOM 1474 C C . GLU A 1 184 ? -0.503 27.060 -26.524 1.00 72.94 184 GLU A C 1
ATOM 1476 O O . GLU A 1 184 ? -1.132 28.120 -26.540 1.00 72.94 184 GLU A O 1
ATOM 1481 N N . GLY A 1 185 ? 0.607 26.893 -25.801 1.00 75.50 185 GLY A N 1
ATOM 1482 C CA . GLY A 1 185 ? 1.186 27.928 -24.937 1.00 75.50 185 GLY A CA 1
ATOM 1483 C C . GLY A 1 185 ? 0.615 28.015 -23.515 1.00 75.50 185 GLY A C 1
ATOM 1484 O O . GLY A 1 185 ? 1.096 28.840 -22.752 1.00 75.50 185 GLY A O 1
ATOM 1485 N N . TYR A 1 186 ? -0.363 27.179 -23.148 1.00 82.44 186 TYR A N 1
ATOM 1486 C CA . TYR A 1 186 ? -0.922 27.098 -21.785 1.00 82.44 186 TYR A CA 1
ATOM 1487 C C . TYR A 1 186 ? -0.687 25.727 -21.134 1.00 82.44 186 TYR A C 1
ATOM 1489 O O . TYR A 1 186 ? -1.355 25.353 -20.171 1.00 82.44 186 TYR A O 1
ATOM 1497 N N . GLU A 1 187 ? 0.239 24.931 -21.668 1.00 82.56 187 GLU A N 1
ATOM 1498 C CA . GLU A 1 187 ? 0.464 23.552 -21.225 1.00 82.56 187 GLU A CA 1
ATOM 1499 C C . GLU A 1 187 ? 0.932 23.469 -19.767 1.00 82.56 187 GLU A C 1
ATOM 1501 O O . GLU A 1 187 ? 0.651 22.474 -19.096 1.00 82.56 187 GLU A O 1
ATOM 1506 N N . GLU A 1 188 ? 1.583 24.513 -19.241 1.00 86.19 188 GLU A N 1
ATOM 1507 C CA . GLU A 1 188 ? 1.946 24.579 -17.825 1.00 86.19 188 GLU A CA 1
ATOM 1508 C C . GLU A 1 188 ? 0.742 24.514 -16.876 1.00 86.19 188 GLU A C 1
ATOM 1510 O O . GLU A 1 188 ? 0.880 24.014 -15.760 1.00 86.19 188 GLU A O 1
ATOM 1515 N N . GLU A 1 189 ? -0.445 24.954 -17.308 1.00 86.69 189 GLU A N 1
ATOM 1516 C CA . GLU A 1 189 ? -1.651 24.973 -16.473 1.00 86.69 189 GLU A CA 1
ATOM 1517 C C . GLU A 1 189 ? -2.140 23.560 -16.129 1.00 86.69 189 GLU A C 1
ATOM 1519 O O . GLU A 1 189 ? -2.865 23.377 -15.150 1.00 86.69 189 GLU A O 1
ATOM 1524 N N . LYS A 1 190 ? -1.709 22.545 -16.894 1.00 90.00 190 LYS A N 1
ATOM 1525 C CA . LYS A 1 190 ? -1.954 21.126 -16.588 1.00 90.00 190 LYS A CA 1
ATOM 1526 C C . LYS A 1 190 ? -1.313 20.697 -15.282 1.00 90.00 190 LYS A C 1
ATOM 1528 O O . LYS A 1 190 ? -1.796 19.763 -14.644 1.00 90.00 190 LYS A O 1
ATOM 1533 N N . ILE A 1 191 ? -0.195 21.318 -14.920 1.00 91.75 191 ILE A N 1
ATOM 1534 C CA . ILE A 1 191 ? 0.664 20.865 -13.836 1.00 91.75 191 ILE A CA 1
ATOM 1535 C C . ILE A 1 191 ? 0.135 21.433 -12.520 1.00 91.75 191 ILE A C 1
ATOM 1537 O O . ILE A 1 191 ? 0.149 22.640 -12.285 1.00 91.75 191 ILE A O 1
ATOM 1541 N N . LEU A 1 192 ? -0.317 20.544 -11.638 1.00 92.12 192 LEU A N 1
ATOM 1542 C CA . LEU A 1 192 ? -0.786 20.907 -10.301 1.00 92.12 192 LEU A CA 1
ATOM 1543 C C . LEU A 1 192 ? 0.349 20.869 -9.278 1.00 92.12 192 LEU A C 1
ATOM 1545 O O . LEU A 1 192 ? 0.391 21.687 -8.366 1.00 92.12 192 LEU A O 1
ATOM 1549 N N . LEU A 1 193 ? 1.273 19.922 -9.434 1.00 94.00 193 LEU A N 1
ATOM 1550 C CA . LEU A 1 193 ? 2.459 19.781 -8.596 1.00 94.00 193 LEU A CA 1
ATOM 1551 C C . LEU A 1 193 ? 3.585 19.164 -9.421 1.00 94.00 193 LEU A C 1
ATOM 1553 O O . LEU A 1 193 ? 3.342 18.226 -10.176 1.00 94.00 193 LEU A O 1
ATOM 1557 N N . TYR A 1 194 ? 4.818 19.632 -9.228 1.00 93.12 194 TYR A N 1
ATOM 1558 C CA . TYR A 1 194 ? 6.010 18.978 -9.761 1.00 93.12 194 TYR A CA 1
ATOM 1559 C C . TYR A 1 194 ? 7.173 19.093 -8.770 1.00 93.12 194 TYR A C 1
ATOM 1561 O O . TYR A 1 194 ? 7.554 20.192 -8.365 1.00 93.12 194 TYR A O 1
ATOM 1569 N N . ILE A 1 195 ? 7.746 17.951 -8.404 1.00 89.88 195 ILE A N 1
ATOM 1570 C CA . ILE A 1 195 ? 8.892 17.800 -7.507 1.00 89.88 195 ILE A CA 1
ATOM 1571 C C . ILE A 1 195 ? 9.989 17.064 -8.294 1.00 89.88 195 ILE A C 1
ATOM 1573 O O . ILE A 1 195 ? 9.688 16.010 -8.857 1.00 89.88 195 ILE A O 1
ATOM 1577 N N . PRO A 1 196 ? 11.240 17.562 -8.339 1.00 87.06 196 PRO A N 1
ATOM 1578 C CA . PRO A 1 196 ? 11.761 18.752 -7.659 1.00 87.06 196 PRO A CA 1
ATOM 1579 C C . PRO A 1 196 ? 11.325 20.071 -8.318 1.00 87.06 196 PRO A C 1
ATOM 1581 O O . PRO A 1 196 ? 11.181 20.167 -9.536 1.00 87.06 196 PRO A O 1
ATOM 1584 N N . GLN A 1 197 ? 11.150 21.119 -7.510 1.00 83.00 197 GLN A N 1
ATOM 1585 C CA . GLN A 1 197 ? 10.700 22.428 -8.002 1.00 83.00 197 GLN A CA 1
ATOM 1586 C C . GLN A 1 197 ? 11.740 23.152 -8.863 1.00 83.00 197 GLN A C 1
ATOM 1588 O O . GLN A 1 197 ? 11.359 23.988 -9.681 1.00 83.00 197 GLN A O 1
ATOM 1593 N N . GLU A 1 198 ? 13.018 22.802 -8.721 1.00 85.88 198 GLU A N 1
ATOM 1594 C CA . GLU A 1 198 ? 14.147 23.456 -9.396 1.00 85.88 198 GLU A CA 1
ATOM 1595 C C . GLU A 1 198 ? 14.216 23.172 -10.906 1.00 85.88 198 GLU A C 1
ATOM 1597 O O . GLU A 1 198 ? 14.907 23.874 -11.642 1.00 85.88 198 GLU A O 1
ATOM 1602 N N . ASP A 1 199 ? 13.468 22.175 -11.390 1.00 84.31 199 ASP A N 1
ATOM 1603 C CA . ASP A 1 199 ? 13.381 21.869 -12.818 1.00 84.31 199 ASP A CA 1
ATOM 1604 C C . ASP A 1 199 ? 12.787 23.049 -13.615 1.00 84.31 199 ASP A C 1
ATOM 1606 O O . ASP A 1 199 ? 11.816 23.698 -13.202 1.00 84.31 199 ASP A O 1
ATOM 1610 N N . SER A 1 200 ? 13.340 23.298 -14.809 1.00 88.62 200 SER A N 1
ATOM 1611 C CA . SER A 1 200 ? 12.851 24.341 -15.717 1.00 88.62 200 SER A CA 1
ATOM 1612 C C . SER A 1 200 ? 11.422 24.061 -16.193 1.00 88.62 200 SER A C 1
ATOM 1614 O O . SER A 1 200 ? 11.021 22.907 -16.359 1.00 88.62 200 SER A O 1
ATOM 1616 N N . LEU A 1 201 ? 10.650 25.122 -16.460 1.00 86.56 201 LEU A N 1
ATOM 1617 C CA . LEU A 1 201 ? 9.261 24.998 -16.919 1.00 86.56 201 LEU A CA 1
ATOM 1618 C C . LEU A 1 201 ? 9.150 24.157 -18.202 1.00 86.56 201 LEU A C 1
ATOM 1620 O O . LEU A 1 201 ? 8.325 23.253 -18.273 1.00 86.56 201 LEU A O 1
ATOM 1624 N N . ASP A 1 202 ? 10.050 24.379 -19.161 1.00 85.19 202 ASP A N 1
ATOM 1625 C CA . ASP A 1 202 ? 10.132 23.610 -20.410 1.00 85.19 202 ASP A CA 1
ATOM 1626 C C . ASP A 1 202 ? 10.319 22.102 -20.159 1.00 85.19 202 ASP A C 1
ATOM 1628 O O . ASP A 1 202 ? 9.653 21.271 -20.775 1.00 85.19 202 ASP A O 1
ATOM 1632 N N . ARG A 1 203 ? 11.171 21.725 -19.195 1.00 84.62 203 ARG A N 1
ATOM 1633 C CA . ARG A 1 203 ? 11.381 20.319 -18.823 1.00 84.62 203 ARG A CA 1
ATOM 1634 C C . ARG A 1 203 ? 10.136 19.717 -18.172 1.00 84.62 203 ARG A C 1
ATOM 1636 O O . ARG A 1 203 ? 9.784 18.578 -18.488 1.00 84.62 203 ARG A O 1
ATOM 1643 N N . LYS A 1 204 ? 9.469 20.471 -17.293 1.00 86.56 204 LYS A N 1
ATOM 1644 C CA . LYS A 1 204 ? 8.226 20.051 -16.629 1.00 86.56 204 LYS A CA 1
ATOM 1645 C C . LYS A 1 204 ? 7.125 19.786 -17.656 1.00 86.56 204 LYS A C 1
ATOM 1647 O O . LYS A 1 204 ? 6.573 18.688 -17.682 1.00 86.56 204 LYS A O 1
ATOM 1652 N N . VAL A 1 205 ? 6.888 20.744 -18.553 1.00 86.94 205 VAL A N 1
ATOM 1653 C CA . VAL A 1 205 ? 5.888 20.648 -19.627 1.00 86.94 205 VAL A CA 1
ATOM 1654 C C . VAL A 1 205 ? 6.184 19.471 -20.557 1.00 86.94 205 VAL A C 1
ATOM 1656 O O . VAL A 1 205 ? 5.310 18.634 -20.768 1.00 86.94 205 VAL A O 1
ATOM 1659 N N . LYS A 1 206 ? 7.430 19.314 -21.025 1.00 83.38 206 LYS 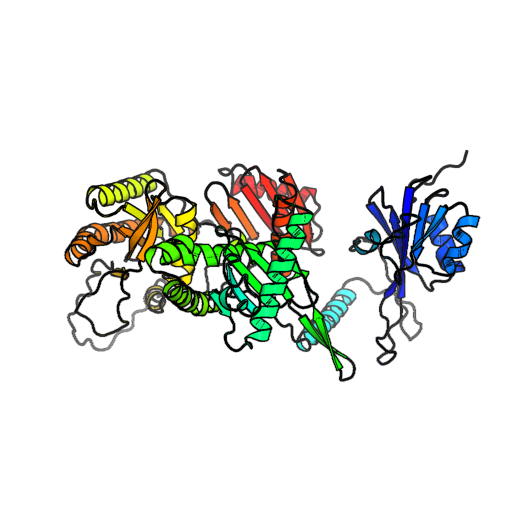A N 1
ATOM 1660 C CA . LYS A 1 206 ? 7.827 18.178 -21.881 1.00 83.38 206 LYS A CA 1
ATOM 1661 C C . LYS A 1 206 ? 7.609 16.823 -21.213 1.00 83.38 206 LYS A C 1
ATOM 1663 O O . LYS A 1 206 ? 7.130 15.893 -21.857 1.00 83.38 206 LYS A O 1
ATOM 1668 N N . THR A 1 207 ? 7.959 16.701 -19.933 1.00 83.88 207 THR A N 1
ATOM 1669 C CA . THR A 1 207 ? 7.828 15.437 -19.191 1.00 83.88 207 THR A CA 1
ATOM 1670 C C . THR A 1 207 ? 6.359 15.063 -19.001 1.00 83.88 207 THR A C 1
ATOM 1672 O O . THR A 1 207 ? 5.979 13.919 -19.253 1.00 83.88 207 THR A O 1
ATOM 1675 N N . VAL A 1 208 ? 5.525 16.030 -18.609 1.00 86.38 208 VAL A N 1
ATOM 1676 C CA . VAL A 1 208 ? 4.079 15.833 -18.434 1.00 86.38 208 VAL A CA 1
ATOM 1677 C C . VAL A 1 208 ? 3.402 15.540 -19.773 1.00 86.38 208 VAL A C 1
ATOM 1679 O O . VAL A 1 208 ? 2.627 14.589 -19.860 1.00 86.38 208 VAL A O 1
ATOM 1682 N N . GLY A 1 209 ? 3.745 16.282 -20.829 1.00 82.38 209 GLY A N 1
ATOM 1683 C CA . GLY A 1 209 ? 3.232 16.062 -22.181 1.00 82.38 209 GLY A CA 1
ATOM 1684 C C . GLY A 1 209 ? 3.570 14.672 -22.723 1.00 82.38 209 GLY A C 1
ATOM 1685 O O . GLY A 1 209 ? 2.690 13.991 -23.245 1.00 82.38 209 GLY A O 1
ATOM 1686 N N . LEU A 1 210 ? 4.808 14.201 -22.522 1.00 81.81 210 LEU A N 1
ATOM 1687 C CA . LEU A 1 210 ? 5.215 12.841 -22.890 1.00 81.81 210 LEU A CA 1
ATOM 1688 C C . LEU A 1 210 ? 4.398 11.785 -22.133 1.00 81.81 210 LEU A C 1
ATOM 1690 O O . LEU A 1 210 ? 3.893 10.846 -22.741 1.00 81.81 210 LEU A O 1
ATOM 1694 N N . CYS A 1 211 ? 4.238 11.953 -20.820 1.00 81.25 211 CYS A N 1
ATOM 1695 C CA . CYS A 1 211 ? 3.466 11.036 -19.982 1.00 81.25 211 CYS A CA 1
ATOM 1696 C C . CYS A 1 211 ? 1.991 10.977 -20.400 1.00 81.25 211 CYS A C 1
ATOM 1698 O O . CYS A 1 211 ? 1.427 9.891 -20.514 1.00 81.25 211 CYS A O 1
ATOM 1700 N N . GLN A 1 212 ? 1.384 12.129 -20.690 1.00 81.81 212 GLN A N 1
ATOM 1701 C CA . GLN A 1 212 ? 0.015 12.208 -21.194 1.00 81.81 212 GLN A CA 1
ATOM 1702 C C . GLN A 1 212 ? -0.120 11.501 -22.551 1.00 81.81 212 GLN A C 1
ATOM 1704 O O . GLN A 1 212 ? -1.032 10.693 -22.733 1.00 81.81 212 GLN A O 1
ATOM 1709 N N . ALA A 1 213 ? 0.787 11.787 -23.489 1.00 77.00 213 ALA A N 1
ATOM 1710 C CA . ALA A 1 213 ? 0.771 11.191 -24.821 1.00 77.00 213 ALA A CA 1
ATOM 1711 C C . ALA A 1 213 ? 0.920 9.666 -24.759 1.00 77.00 213 ALA A C 1
ATOM 1713 O O . ALA A 1 213 ? 0.199 8.950 -25.450 1.00 77.00 213 ALA A O 1
ATOM 1714 N N . LEU A 1 214 ? 1.799 9.161 -23.889 1.00 76.31 214 LEU A N 1
ATOM 1715 C CA . LEU A 1 214 ? 1.979 7.727 -23.669 1.00 76.31 214 LEU A CA 1
ATOM 1716 C C . LEU A 1 214 ? 0.729 7.076 -23.077 1.00 76.31 214 LEU A C 1
ATOM 1718 O O . LEU A 1 214 ? 0.276 6.060 -23.601 1.00 76.31 214 LEU A O 1
ATOM 1722 N N . SER A 1 215 ? 0.130 7.667 -22.040 1.00 71.50 215 SER A N 1
ATOM 1723 C CA . SER A 1 215 ? -1.115 7.149 -21.464 1.00 71.50 215 SER A CA 1
ATOM 1724 C C . SER A 1 215 ? -2.241 7.103 -22.500 1.00 71.50 215 SER A C 1
ATOM 1726 O O . SER A 1 215 ? -2.967 6.114 -22.571 1.00 71.50 215 SER A O 1
ATOM 1728 N N . GLN A 1 216 ? -2.361 8.129 -23.347 1.00 73.94 216 GLN A N 1
ATOM 1729 C CA . GLN A 1 216 ? -3.336 8.157 -24.441 1.00 73.94 216 GLN A CA 1
ATOM 1730 C C . GLN A 1 216 ? -3.038 7.127 -25.529 1.00 73.94 216 GLN A C 1
ATOM 1732 O O . GLN A 1 216 ? -3.954 6.458 -25.999 1.00 73.94 216 GLN A O 1
ATOM 1737 N N . PHE A 1 217 ? -1.769 6.957 -25.894 1.00 72.94 217 PHE A N 1
ATOM 1738 C CA . PHE A 1 217 ? -1.339 5.969 -26.874 1.00 72.94 217 PHE A CA 1
ATOM 1739 C C . PHE A 1 217 ? -1.638 4.540 -26.411 1.00 72.94 217 PHE A C 1
ATOM 1741 O O . PHE A 1 217 ? -2.174 3.750 -27.181 1.00 72.94 217 PHE A O 1
ATOM 1748 N N . VAL A 1 218 ? -1.366 4.209 -25.145 1.00 73.75 218 VAL A N 1
ATOM 1749 C CA . VAL A 1 218 ? -1.656 2.877 -24.586 1.00 73.75 218 VAL A CA 1
ATOM 1750 C C . VAL A 1 218 ? -3.159 2.582 -24.593 1.00 73.75 218 VAL A C 1
ATOM 1752 O O . VAL A 1 218 ? -3.554 1.468 -24.940 1.00 73.75 218 VAL A O 1
ATOM 1755 N N . MET A 1 219 ? -4.003 3.583 -24.314 1.00 68.81 219 MET A N 1
ATOM 1756 C CA . MET A 1 219 ? -5.464 3.430 -24.371 1.00 68.81 219 MET A CA 1
ATOM 1757 C C . MET A 1 219 ? -5.985 3.042 -25.766 1.00 68.81 219 MET A C 1
ATOM 1759 O O . MET A 1 219 ? -7.062 2.457 -25.860 1.00 68.81 219 MET A O 1
ATOM 1763 N N . ILE A 1 220 ? -5.232 3.308 -26.843 1.00 74.62 220 ILE A N 1
ATOM 1764 C CA . ILE A 1 220 ? -5.588 2.867 -28.205 1.00 74.62 220 ILE A CA 1
ATOM 1765 C C . ILE A 1 220 ? -5.535 1.337 -28.314 1.00 74.62 220 ILE A C 1
ATOM 1767 O O . ILE A 1 220 ? -6.393 0.734 -28.955 1.00 74.62 220 ILE A O 1
ATOM 1771 N N . PHE A 1 221 ? -4.542 0.705 -27.685 1.00 73.12 221 PHE A N 1
ATOM 1772 C CA . PHE A 1 221 ? -4.353 -0.749 -27.730 1.00 73.12 221 PHE A CA 1
ATOM 1773 C C . PHE A 1 221 ? -5.170 -1.470 -26.663 1.00 73.12 221 PHE A C 1
ATOM 1775 O O . PHE A 1 221 ? -5.592 -2.606 -26.877 1.00 73.12 221 PHE A O 1
ATOM 1782 N N . ASN A 1 222 ? -5.396 -0.822 -25.518 1.00 72.12 222 ASN A N 1
ATOM 1783 C CA . ASN A 1 222 ? -6.180 -1.379 -24.428 1.00 72.12 222 ASN A CA 1
ATOM 1784 C C . ASN A 1 222 ? -7.097 -0.314 -23.800 1.00 72.12 222 ASN A C 1
ATOM 1786 O O . ASN A 1 222 ? -6.706 0.357 -22.848 1.00 72.12 222 ASN A O 1
ATOM 1790 N N . PRO A 1 223 ? -8.345 -0.176 -24.280 1.00 71.38 223 PRO A N 1
ATOM 1791 C CA . PRO A 1 223 ? -9.284 0.812 -23.746 1.00 71.38 223 PRO A CA 1
ATOM 1792 C C . PRO A 1 223 ? -9.708 0.541 -22.297 1.00 71.38 223 PRO A C 1
ATOM 1794 O O . PRO A 1 223 ? -10.255 1.423 -21.643 1.00 71.38 223 PRO A O 1
ATOM 1797 N N . SER A 1 224 ? -9.507 -0.690 -21.811 1.00 64.19 224 SER A N 1
ATOM 1798 C CA . SER A 1 224 ? -9.956 -1.120 -20.481 1.00 64.19 224 SER A CA 1
ATOM 1799 C C . SER A 1 224 ? -8.898 -0.910 -19.395 1.00 64.19 224 SER A C 1
ATOM 1801 O O . SER A 1 224 ? -9.243 -0.924 -18.217 1.00 64.19 224 SER A O 1
ATOM 1803 N N . HIS A 1 225 ? -7.630 -0.706 -19.769 1.00 66.00 225 HIS A N 1
ATOM 1804 C CA . HIS A 1 225 ? -6.522 -0.558 -18.826 1.00 66.00 225 HIS A CA 1
ATOM 1805 C C . HIS A 1 225 ? -5.614 0.607 -19.225 1.00 66.00 225 HIS A C 1
ATOM 1807 O O . HIS A 1 225 ? -5.107 0.669 -20.343 1.00 66.00 225 HIS A O 1
ATOM 1813 N N . SER A 1 226 ? -5.387 1.529 -18.291 1.00 70.94 226 SER A N 1
ATOM 1814 C CA . SER A 1 226 ? -4.421 2.613 -18.461 1.00 70.94 226 SER A CA 1
ATOM 1815 C C . SER A 1 226 ? -2.980 2.111 -18.364 1.00 70.94 226 SER A C 1
ATOM 1817 O O . SER A 1 226 ? -2.717 1.063 -17.783 1.00 70.94 226 SER A O 1
ATOM 1819 N N . CYS A 1 227 ? -2.031 2.893 -18.884 1.00 74.19 227 CYS A N 1
ATOM 1820 C CA . CYS A 1 227 ? -0.610 2.684 -18.608 1.00 74.19 227 CYS A CA 1
ATOM 1821 C C . CYS A 1 227 ? -0.370 2.701 -17.088 1.00 74.19 227 CYS A C 1
ATOM 1823 O O . CYS A 1 227 ? -0.790 3.652 -16.432 1.00 74.19 227 CYS A O 1
ATOM 1825 N N . GLU A 1 228 ? 0.279 1.667 -16.544 1.00 78.56 228 GLU A N 1
ATOM 1826 C CA . GLU A 1 228 ? 0.557 1.547 -15.103 1.00 78.56 228 GLU A CA 1
ATOM 1827 C C . GLU A 1 228 ? 2.042 1.744 -14.782 1.00 78.56 228 GLU A C 1
ATOM 1829 O O . GLU A 1 228 ? 2.380 2.431 -13.818 1.00 78.56 228 GLU A O 1
ATOM 1834 N N . VAL A 1 229 ? 2.941 1.155 -15.580 1.00 81.12 229 VAL A N 1
ATOM 1835 C CA . VAL A 1 229 ? 4.397 1.243 -15.391 1.00 81.12 229 VAL A CA 1
ATOM 1836 C C . VAL A 1 229 ? 5.077 1.485 -16.736 1.00 81.12 229 VAL A C 1
ATOM 1838 O O . VAL A 1 229 ? 4.780 0.812 -17.721 1.00 81.12 229 VAL A O 1
ATOM 1841 N N . MET A 1 230 ? 6.038 2.408 -16.765 1.00 76.88 230 MET A N 1
ATOM 1842 C CA . MET A 1 230 ? 6.975 2.577 -17.873 1.00 76.88 230 MET A CA 1
ATOM 1843 C C . MET A 1 230 ? 8.404 2.374 -17.378 1.00 76.88 230 MET A C 1
ATOM 1845 O O . MET A 1 230 ? 8.865 3.060 -16.466 1.00 76.88 230 MET A O 1
ATOM 1849 N N . VAL A 1 231 ? 9.131 1.466 -18.022 1.00 75.81 231 VAL A N 1
ATOM 1850 C CA . VAL A 1 231 ? 10.523 1.158 -17.690 1.00 75.81 231 VAL A CA 1
ATOM 1851 C C . VAL A 1 231 ? 11.439 1.694 -18.783 1.00 75.81 231 VAL A C 1
ATOM 1853 O O . VAL A 1 231 ? 11.229 1.462 -19.970 1.00 75.81 231 VAL A O 1
ATOM 1856 N N . THR A 1 232 ? 12.484 2.405 -18.376 1.00 74.81 232 THR A N 1
ATOM 1857 C CA . THR A 1 232 ? 13.593 2.816 -19.246 1.00 74.81 232 THR A CA 1
ATOM 1858 C C . THR A 1 232 ? 14.892 2.195 -18.741 1.00 74.81 232 THR A C 1
ATOM 1860 O O . THR A 1 232 ? 14.921 1.574 -17.685 1.00 74.81 232 THR A O 1
ATOM 1863 N N . GLN A 1 233 ? 16.009 2.424 -19.435 1.00 70.50 233 GLN A N 1
ATOM 1864 C CA . GLN A 1 233 ? 17.315 1.932 -18.982 1.00 70.50 233 GLN A CA 1
ATOM 1865 C C . GLN A 1 233 ? 17.744 2.486 -17.607 1.00 70.50 233 GLN A C 1
ATOM 1867 O O . GLN A 1 233 ? 18.553 1.858 -16.932 1.00 70.50 233 GLN A O 1
ATOM 1872 N N . LYS A 1 234 ? 17.258 3.670 -17.206 1.00 74.94 234 LYS A N 1
ATOM 1873 C CA . LYS A 1 234 ? 17.761 4.397 -16.022 1.00 74.94 234 LYS A CA 1
ATOM 1874 C C . LYS A 1 234 ? 16.709 4.680 -14.953 1.00 74.94 234 LYS A C 1
ATOM 1876 O O . LYS A 1 234 ? 17.068 5.030 -13.831 1.00 74.94 234 LYS A O 1
ATOM 1881 N N . MET A 1 235 ? 15.431 4.601 -15.303 1.00 79.88 235 MET A N 1
ATOM 1882 C CA . MET A 1 235 ? 14.324 4.980 -14.427 1.00 79.88 235 MET A CA 1
ATOM 1883 C C . MET A 1 235 ? 13.074 4.153 -14.712 1.00 79.88 235 MET A C 1
ATOM 1885 O O . MET A 1 235 ? 12.831 3.780 -15.865 1.00 79.88 235 MET A O 1
ATOM 1889 N N . LYS A 1 236 ? 12.277 3.934 -13.666 1.00 83.06 236 LYS A N 1
ATOM 1890 C CA . LYS A 1 236 ? 10.915 3.395 -13.735 1.00 83.06 236 LYS A CA 1
ATOM 1891 C C . LYS A 1 236 ? 9.917 4.495 -13.378 1.00 83.06 236 LYS A C 1
ATOM 1893 O O . LYS A 1 236 ? 10.144 5.245 -12.430 1.00 83.06 236 LYS A O 1
ATOM 1898 N N . GLN A 1 237 ? 8.835 4.603 -14.140 1.00 83.31 237 GLN A N 1
ATOM 1899 C CA . GLN A 1 237 ? 7.727 5.522 -13.886 1.00 83.31 237 GLN A CA 1
ATOM 1900 C C . GLN A 1 237 ? 6.463 4.739 -13.578 1.00 83.31 237 GLN A C 1
ATOM 1902 O O . GLN A 1 237 ? 6.117 3.825 -14.319 1.00 83.31 237 GLN A O 1
ATOM 1907 N N . TYR A 1 238 ? 5.769 5.138 -12.522 1.00 88.38 238 TYR A N 1
ATOM 1908 C CA . TYR A 1 238 ? 4.506 4.564 -12.082 1.00 88.38 238 TYR A CA 1
ATOM 1909 C C . TYR A 1 238 ? 3.404 5.589 -12.292 1.00 88.38 238 TYR A C 1
ATOM 1911 O O . TYR A 1 238 ? 3.556 6.745 -11.892 1.00 88.38 238 TYR A O 1
ATOM 1919 N N . PHE A 1 239 ? 2.311 5.161 -12.909 1.00 87.50 239 PHE A N 1
ATOM 1920 C CA . PHE A 1 239 ? 1.173 5.997 -13.257 1.00 87.50 239 PHE A CA 1
ATOM 1921 C C . PHE A 1 239 ? -0.030 5.578 -12.423 1.00 87.50 239 PHE A C 1
ATOM 1923 O O . PHE A 1 239 ? -0.383 4.402 -12.368 1.00 87.50 239 PHE A O 1
ATOM 1930 N N . LEU A 1 240 ? -0.677 6.557 -11.799 1.00 91.56 240 LEU A N 1
ATOM 1931 C CA . LEU A 1 240 ? -1.919 6.370 -11.067 1.00 91.56 240 LEU A CA 1
ATOM 1932 C C . LEU A 1 240 ? -2.948 7.388 -11.554 1.00 91.56 240 LEU A C 1
ATOM 1934 O O . LEU A 1 240 ? -2.669 8.585 -11.604 1.00 91.56 240 LEU A O 1
ATOM 1938 N N . ASN A 1 241 ? -4.145 6.907 -11.878 1.00 91.00 241 ASN A N 1
ATOM 1939 C CA . ASN A 1 241 ? -5.317 7.726 -12.174 1.00 91.00 241 ASN A CA 1
ATOM 1940 C C . ASN A 1 241 ? -6.354 7.498 -11.062 1.00 91.00 241 ASN A C 1
ATOM 1942 O O . ASN A 1 241 ? -7.198 6.609 -11.194 1.00 91.00 241 ASN A O 1
ATOM 1946 N N . PRO A 1 242 ? -6.237 8.204 -9.920 1.00 89.19 242 PRO A N 1
ATOM 1947 C CA . PRO A 1 242 ? -7.078 7.931 -8.760 1.00 89.19 242 PRO A CA 1
ATOM 1948 C C . PRO A 1 242 ? -8.476 8.554 -8.872 1.00 89.19 242 PRO A C 1
ATOM 1950 O O . PRO A 1 242 ? -9.429 8.066 -8.270 1.00 89.19 242 PRO A O 1
ATOM 1953 N N . GLU A 1 243 ? -8.604 9.644 -9.628 1.00 91.00 243 GLU A N 1
ATOM 1954 C CA . GLU A 1 243 ? -9.839 10.397 -9.827 1.00 91.00 243 GLU A CA 1
ATOM 1955 C C . GLU A 1 243 ? -9.923 10.846 -11.279 1.00 91.00 243 GLU A C 1
ATOM 1957 O O . GLU A 1 243 ? -8.903 11.099 -11.916 1.00 91.00 243 GLU A O 1
ATOM 1962 N N . LYS A 1 244 ? -11.144 11.012 -11.797 1.00 87.62 244 LYS A N 1
ATOM 1963 C CA . LYS A 1 244 ? -11.362 11.414 -13.188 1.00 87.62 244 LYS A CA 1
ATOM 1964 C C . LYS A 1 244 ? -10.510 12.639 -13.544 1.00 87.62 244 LYS A C 1
ATOM 1966 O O . LYS A 1 244 ? -10.611 13.674 -12.894 1.00 87.62 244 LYS A O 1
ATOM 1971 N N . ASN A 1 245 ? -9.728 12.507 -14.614 1.00 89.81 245 ASN A N 1
ATOM 1972 C CA . ASN A 1 245 ? -8.853 13.536 -15.180 1.00 89.81 245 ASN A CA 1
ATOM 1973 C C . ASN A 1 245 ? -7.630 13.908 -14.327 1.00 89.81 245 ASN A C 1
ATOM 1975 O O . ASN A 1 245 ? -6.819 14.700 -14.798 1.00 89.81 245 ASN A O 1
ATOM 1979 N N . PHE A 1 246 ? -7.435 13.322 -13.143 1.00 93.25 246 PHE A N 1
ATOM 1980 C CA . PHE A 1 246 ? -6.234 13.517 -12.333 1.00 93.25 246 PHE A CA 1
ATOM 1981 C C . PHE A 1 246 ? -5.259 12.364 -12.526 1.00 93.25 246 PHE A C 1
ATOM 1983 O O . PHE A 1 246 ? -5.619 11.197 -12.420 1.00 93.25 246 PHE A O 1
ATOM 1990 N N . TRP A 1 247 ? -3.997 12.706 -12.746 1.00 92.62 247 TRP A N 1
ATOM 1991 C CA . TRP A 1 247 ? -2.921 11.740 -12.893 1.00 92.62 247 TRP A CA 1
ATOM 1992 C C . TRP A 1 247 ? -1.792 12.070 -11.934 1.00 92.62 247 TRP A C 1
ATOM 1994 O O . TRP A 1 247 ? -1.361 13.219 -11.836 1.00 92.62 247 TRP A O 1
ATOM 2004 N N . ILE A 1 248 ? -1.299 11.043 -11.254 1.00 95.25 248 ILE A N 1
ATOM 2005 C CA . ILE A 1 248 ? -0.154 11.105 -10.354 1.00 95.25 248 ILE A CA 1
ATOM 2006 C C . ILE A 1 248 ? 0.929 10.208 -10.938 1.00 95.25 248 ILE A C 1
ATOM 2008 O O . ILE A 1 248 ? 0.671 9.048 -11.265 1.00 95.25 248 ILE A O 1
ATOM 2012 N N . VAL A 1 249 ? 2.136 10.749 -11.080 1.00 91.75 249 VAL A N 1
ATOM 2013 C CA . VAL A 1 249 ? 3.277 10.020 -11.633 1.00 91.75 249 VAL A CA 1
ATOM 2014 C C . VAL A 1 249 ? 4.443 10.059 -10.661 1.00 91.75 249 VAL A C 1
ATOM 2016 O O . VAL A 1 249 ? 4.882 11.128 -10.234 1.00 91.75 249 VAL A O 1
ATOM 2019 N N . LEU A 1 250 ? 4.964 8.876 -10.345 1.00 92.00 250 LEU A N 1
ATOM 2020 C CA . LEU A 1 250 ? 6.140 8.667 -9.508 1.00 92.00 250 LEU A CA 1
ATOM 2021 C C . LEU A 1 250 ? 7.273 8.102 -10.362 1.00 92.00 250 LEU A C 1
ATOM 2023 O O . LEU A 1 250 ? 7.125 7.038 -10.954 1.00 92.00 250 LEU A O 1
ATOM 2027 N N . THR A 1 251 ? 8.414 8.786 -10.405 1.00 87.38 251 THR A N 1
ATOM 2028 C CA . THR A 1 251 ? 9.604 8.338 -11.137 1.00 87.38 251 THR A CA 1
ATOM 2029 C C . THR A 1 251 ? 10.714 7.961 -10.163 1.00 87.38 251 THR A C 1
ATOM 2031 O O . THR A 1 251 ? 11.211 8.814 -9.423 1.00 87.38 251 THR A O 1
ATOM 2034 N N . LEU A 1 252 ? 11.141 6.700 -10.202 1.00 87.19 252 LEU A N 1
ATOM 2035 C CA . LEU A 1 252 ? 12.242 6.163 -9.401 1.00 87.19 252 LEU A CA 1
ATOM 2036 C C . LEU A 1 252 ? 13.471 5.893 -10.272 1.00 87.19 252 LEU A C 1
ATOM 2038 O O . LEU A 1 252 ? 13.353 5.471 -11.426 1.00 87.19 252 LEU A O 1
ATOM 2042 N N . SER A 1 253 ? 14.660 6.124 -9.718 1.00 85.50 253 SER A N 1
ATOM 2043 C CA . SER A 1 253 ? 15.917 5.715 -10.340 1.00 85.50 253 SER A CA 1
ATOM 2044 C C . SER A 1 253 ? 16.100 4.205 -10.223 1.00 85.50 253 SER A C 1
ATOM 2046 O O . SER A 1 253 ? 15.827 3.605 -9.182 1.00 85.50 253 SER A O 1
ATOM 2048 N N . ILE A 1 254 ? 16.575 3.594 -11.306 1.00 81.75 254 ILE A N 1
ATOM 2049 C CA . ILE A 1 254 ? 16.993 2.196 -11.282 1.00 81.75 254 ILE A CA 1
ATOM 2050 C C . ILE A 1 254 ? 18.379 2.144 -10.623 1.00 81.75 254 ILE A C 1
ATOM 2052 O O . ILE A 1 254 ? 19.268 2.895 -11.052 1.00 81.75 254 ILE A O 1
ATOM 2056 N N . PRO A 1 255 ? 18.574 1.304 -9.592 1.00 79.94 255 PRO A N 1
ATOM 2057 C CA . PRO A 1 255 ? 19.858 1.154 -8.929 1.00 79.94 255 PRO A CA 1
ATOM 2058 C C . PRO A 1 255 ? 20.912 0.687 -9.925 1.00 79.94 255 PRO A C 1
ATOM 2060 O O . PRO A 1 255 ? 20.625 0.003 -10.912 1.00 79.94 255 PRO A O 1
ATOM 2063 N N . PHE A 1 256 ? 22.152 1.103 -9.696 1.00 75.12 256 PHE A N 1
ATOM 2064 C CA . PHE A 1 256 ? 23.254 0.727 -10.566 1.00 75.12 256 PHE A CA 1
ATOM 2065 C C . PHE A 1 256 ? 24.542 0.507 -9.795 1.00 75.12 256 PHE A C 1
ATOM 2067 O O . PHE A 1 256 ? 24.785 1.080 -8.729 1.00 75.12 256 PHE A O 1
ATOM 2074 N N . VAL A 1 257 ? 25.399 -0.318 -10.384 1.00 77.88 257 VAL A N 1
ATOM 2075 C CA . VAL A 1 257 ? 26.738 -0.597 -9.884 1.00 77.88 257 VAL A CA 1
ATOM 2076 C C . VAL A 1 257 ? 27.743 0.115 -10.778 1.00 77.88 257 VAL A C 1
ATOM 2078 O O . VAL A 1 257 ? 27.821 -0.151 -11.981 1.00 77.88 257 VAL A O 1
ATOM 2081 N N . GLU A 1 258 ? 28.530 1.027 -10.200 1.00 73.50 258 GLU A N 1
ATOM 2082 C CA . GLU A 1 258 ? 29.669 1.612 -10.910 1.00 73.50 258 GLU A CA 1
ATOM 2083 C C . GLU A 1 258 ? 30.852 0.646 -10.887 1.00 73.50 258 GLU A C 1
ATOM 2085 O O . GLU A 1 258 ? 31.421 0.335 -9.839 1.00 73.50 258 GLU A O 1
ATOM 2090 N N . LYS A 1 259 ? 31.265 0.202 -12.073 1.00 71.69 259 LYS A N 1
ATOM 2091 C CA . LYS A 1 259 ? 32.499 -0.554 -12.272 1.00 71.69 259 LYS A CA 1
ATOM 2092 C C . LYS A 1 259 ? 33.538 0.368 -12.901 1.00 71.69 259 LYS A C 1
ATOM 2094 O O . LYS A 1 259 ? 33.335 0.900 -13.995 1.00 71.69 259 LYS A O 1
ATOM 2099 N N . ILE A 1 260 ? 34.672 0.546 -12.225 1.00 60.41 260 ILE A N 1
ATOM 2100 C CA . ILE A 1 260 ? 35.827 1.244 -12.799 1.00 60.41 260 ILE A CA 1
ATOM 2101 C C . ILE A 1 260 ? 36.542 0.262 -13.723 1.00 60.41 260 ILE A C 1
ATOM 2103 O O . ILE A 1 260 ? 37.114 -0.730 -13.273 1.00 60.41 260 ILE A O 1
ATOM 2107 N N . ASN A 1 261 ? 36.506 0.525 -15.028 1.00 49.75 261 ASN A N 1
ATOM 2108 C CA . ASN A 1 261 ? 37.206 -0.285 -16.016 1.00 49.75 261 ASN A CA 1
ATOM 2109 C C . ASN A 1 261 ? 38.133 0.622 -16.830 1.00 49.75 261 ASN A C 1
ATOM 2111 O O . ASN A 1 261 ? 37.658 1.410 -17.646 1.00 49.75 261 ASN A O 1
ATOM 2115 N N . LYS A 1 262 ? 39.450 0.509 -16.596 1.00 48.00 262 LYS A N 1
ATOM 2116 C CA . LYS A 1 262 ? 40.507 1.267 -17.302 1.00 48.00 262 LYS A CA 1
ATOM 2117 C C . LYS A 1 262 ? 40.229 2.777 -17.337 1.00 48.00 262 LYS A C 1
ATOM 2119 O O . LYS A 1 262 ? 40.044 3.350 -18.408 1.00 48.00 262 LYS A O 1
ATOM 2124 N N . ASP A 1 263 ? 40.097 3.377 -16.157 1.00 54.53 263 ASP A N 1
ATOM 2125 C CA . ASP A 1 263 ? 39.855 4.816 -15.955 1.00 54.53 263 ASP A CA 1
ATOM 2126 C C . ASP A 1 263 ? 38.533 5.373 -16.519 1.00 54.53 263 ASP A C 1
ATOM 2128 O O . ASP A 1 263 ? 38.286 6.576 -16.453 1.00 54.53 263 ASP A O 1
ATOM 2132 N N . LYS A 1 264 ? 37.622 4.516 -17.009 1.00 50.16 264 LYS A N 1
ATOM 2133 C CA . LYS A 1 264 ? 36.240 4.892 -17.341 1.00 50.16 264 LYS A CA 1
ATOM 2134 C C . LYS A 1 264 ? 35.258 4.255 -16.362 1.00 50.16 264 LYS A C 1
ATOM 2136 O O . LYS A 1 264 ? 35.236 3.034 -16.190 1.00 50.16 264 LYS A O 1
ATOM 2141 N N . LYS A 1 265 ? 34.422 5.093 -15.747 1.00 66.69 265 LYS A N 1
ATOM 2142 C CA . LYS A 1 265 ? 33.267 4.659 -14.954 1.00 66.69 265 LYS A CA 1
ATOM 2143 C C . LYS A 1 265 ? 32.206 4.082 -15.891 1.00 66.69 265 LYS A C 1
ATOM 2145 O O . LYS A 1 265 ? 31.774 4.760 -16.821 1.00 66.69 265 LYS A O 1
ATOM 2150 N N . VAL A 1 266 ? 31.817 2.829 -15.674 1.00 71.25 266 VAL A N 1
ATOM 2151 C CA . VAL A 1 266 ? 30.704 2.187 -16.383 1.00 71.25 266 VAL A CA 1
ATOM 2152 C C . VAL A 1 266 ? 29.631 1.832 -15.361 1.00 71.25 266 VAL A C 1
ATOM 2154 O O . VAL A 1 266 ? 29.907 1.059 -14.447 1.00 71.25 266 VAL A O 1
ATOM 2157 N N . SER A 1 267 ? 28.430 2.381 -15.536 1.00 72.50 267 SER A N 1
ATOM 2158 C CA . SER A 1 267 ? 27.254 2.091 -14.709 1.00 72.50 267 SER A CA 1
ATOM 2159 C C . SER A 1 267 ? 26.470 0.919 -15.298 1.00 72.50 267 SER A C 1
ATOM 2161 O O . SER A 1 267 ? 26.075 0.961 -16.465 1.00 72.50 267 SER A O 1
ATOM 2163 N N . GLU A 1 268 ? 26.261 -0.125 -14.505 1.00 73.81 268 GLU A N 1
ATOM 2164 C CA . GLU A 1 268 ? 25.411 -1.272 -14.835 1.00 73.81 268 GLU A CA 1
ATOM 2165 C C . GLU A 1 268 ? 24.118 -1.177 -14.026 1.00 73.81 268 GLU A C 1
ATOM 2167 O O . GLU A 1 268 ? 24.173 -1.221 -12.802 1.00 73.81 268 GLU A O 1
ATOM 2172 N N . TYR A 1 269 ? 22.987 -0.982 -14.707 1.00 72.25 269 TYR A N 1
ATOM 2173 C CA . TYR A 1 269 ? 21.673 -0.790 -14.087 1.00 72.25 269 TYR A CA 1
ATOM 2174 C C . TYR A 1 269 ? 21.002 -2.135 -13.794 1.00 72.25 269 TYR A C 1
ATOM 2176 O O . TYR A 1 269 ? 21.072 -3.042 -14.622 1.00 72.25 269 TYR A O 1
ATOM 2184 N N . LEU A 1 270 ? 20.336 -2.231 -12.643 1.00 71.88 270 LEU A N 1
ATOM 2185 C CA . LEU A 1 270 ? 19.678 -3.433 -12.131 1.00 71.88 270 LEU A CA 1
ATOM 2186 C C . LEU A 1 270 ? 18.156 -3.196 -12.077 1.00 71.88 270 LEU A C 1
ATOM 2188 O O . LEU A 1 270 ? 17.627 -2.824 -11.031 1.00 71.88 270 LEU A O 1
ATOM 2192 N N . PRO A 1 271 ? 17.439 -3.330 -13.212 1.00 63.53 271 PRO A N 1
ATOM 2193 C CA . PRO A 1 271 ? 16.004 -3.036 -13.284 1.00 63.53 271 PRO A CA 1
ATOM 2194 C C . PRO A 1 271 ? 15.156 -3.954 -12.399 1.00 63.53 271 PRO A C 1
ATOM 2196 O O . PRO A 1 271 ? 14.103 -3.518 -11.934 1.00 63.53 271 PRO A O 1
ATOM 2199 N N . ASP A 1 272 ? 15.627 -5.178 -12.158 1.00 66.25 272 ASP A N 1
ATOM 2200 C CA . ASP A 1 272 ? 14.903 -6.199 -11.401 1.00 66.25 272 ASP A CA 1
ATOM 2201 C C . ASP A 1 272 ? 14.862 -5.874 -9.898 1.00 66.25 272 ASP A C 1
ATOM 2203 O O . ASP A 1 272 ? 13.907 -6.229 -9.222 1.00 66.25 272 ASP A O 1
ATOM 2207 N N . GLU A 1 273 ? 15.836 -5.122 -9.365 1.00 66.94 273 GLU A N 1
ATOM 2208 C CA . GLU A 1 273 ? 15.869 -4.745 -7.938 1.00 66.94 273 GLU A CA 1
ATOM 2209 C C . GLU A 1 273 ? 14.730 -3.795 -7.525 1.00 66.94 273 GLU A C 1
ATOM 2211 O O . GLU A 1 273 ? 14.459 -3.625 -6.336 1.00 66.94 273 GLU A O 1
ATOM 2216 N N . VAL A 1 274 ? 14.064 -3.144 -8.484 1.00 68.50 274 VAL A N 1
ATOM 2217 C CA . VAL A 1 274 ? 12.924 -2.260 -8.213 1.00 68.50 274 VAL A CA 1
ATOM 2218 C C . VAL A 1 274 ? 11.661 -2.961 -8.671 1.00 68.50 274 VAL A C 1
ATOM 2220 O O . VAL A 1 274 ? 11.326 -2.901 -9.851 1.00 68.50 274 VAL A O 1
ATOM 2223 N N . GLN A 1 275 ? 10.948 -3.596 -7.748 1.00 74.69 275 GLN A N 1
ATOM 2224 C CA . GLN A 1 275 ? 9.740 -4.339 -8.098 1.00 74.69 275 GLN A CA 1
ATOM 2225 C C . GLN A 1 275 ? 8.566 -3.426 -8.455 1.00 74.69 275 GLN A C 1
ATOM 2227 O O . GLN A 1 275 ? 8.404 -2.328 -7.904 1.00 74.69 275 GLN A O 1
ATOM 2232 N N . ASP A 1 276 ? 7.746 -3.872 -9.406 1.00 82.38 276 ASP A N 1
ATOM 2233 C CA . ASP A 1 276 ? 6.669 -3.051 -9.955 1.00 82.38 276 ASP A CA 1
ATOM 2234 C C . ASP A 1 276 ? 5.512 -2.915 -8.954 1.00 82.38 276 ASP A C 1
ATOM 2236 O O . ASP A 1 276 ? 4.975 -1.816 -8.772 1.00 82.38 276 ASP A O 1
ATOM 2240 N N . SER A 1 277 ? 5.186 -3.996 -8.240 1.00 81.50 277 SER A N 1
ATOM 2241 C CA . SER A 1 277 ? 4.215 -4.020 -7.136 1.00 81.50 277 SER A CA 1
ATOM 2242 C C . SER A 1 277 ? 4.536 -3.005 -6.035 1.00 81.50 277 SER A C 1
ATOM 2244 O O . SER A 1 277 ? 3.647 -2.262 -5.612 1.00 81.50 277 SER A O 1
ATOM 2246 N N . LEU A 1 278 ? 5.802 -2.897 -5.615 1.00 84.81 278 LEU A N 1
ATOM 2247 C CA . LEU A 1 278 ? 6.241 -1.951 -4.580 1.00 84.81 278 LEU A CA 1
ATOM 2248 C C . LEU A 1 278 ? 5.996 -0.498 -4.986 1.00 84.81 278 LEU A C 1
ATOM 2250 O O . LEU A 1 278 ? 5.469 0.294 -4.196 1.00 84.81 278 LEU A O 1
ATOM 2254 N N . GLY A 1 279 ? 6.375 -0.139 -6.215 1.00 84.44 279 GLY A N 1
ATOM 2255 C CA . GLY A 1 279 ? 6.201 1.218 -6.728 1.00 84.44 279 GLY A CA 1
ATOM 2256 C C . GLY A 1 279 ? 4.728 1.609 -6.823 1.00 84.44 279 GLY A C 1
ATOM 2257 O O . GLY A 1 279 ? 4.348 2.688 -6.360 1.00 84.44 279 GLY A O 1
ATOM 2258 N N . LYS A 1 280 ? 3.879 0.703 -7.329 1.00 87.19 280 LYS A N 1
ATOM 2259 C CA . LYS A 1 280 ? 2.420 0.901 -7.394 1.00 87.19 280 LYS A CA 1
ATOM 2260 C C . LYS A 1 280 ? 1.797 1.032 -6.005 1.00 87.19 280 LYS A C 1
ATOM 2262 O O . LYS A 1 280 ? 1.063 1.987 -5.754 1.00 87.19 280 LYS A O 1
ATOM 2267 N N . ALA A 1 281 ? 2.118 0.116 -5.089 1.00 87.38 281 ALA A N 1
ATOM 2268 C CA . ALA A 1 281 ? 1.588 0.122 -3.727 1.00 87.38 281 ALA A CA 1
ATOM 2269 C C . ALA A 1 281 ? 1.984 1.399 -2.968 1.00 87.38 281 ALA A C 1
ATOM 2271 O O . ALA A 1 281 ? 1.156 1.990 -2.271 1.00 87.38 281 ALA A O 1
ATOM 2272 N N . SER A 1 282 ? 3.224 1.862 -3.152 1.00 89.06 282 SER A N 1
ATOM 2273 C CA . SER A 1 282 ? 3.727 3.104 -2.554 1.00 89.06 282 SER A CA 1
ATOM 2274 C C . SER A 1 282 ? 3.034 4.342 -3.120 1.00 89.06 282 SER A C 1
ATOM 2276 O O . SER A 1 282 ? 2.689 5.252 -2.367 1.00 89.06 282 SER A O 1
ATOM 2278 N N . LEU A 1 283 ? 2.803 4.378 -4.437 1.00 91.88 283 LEU A N 1
ATOM 2279 C CA . LEU A 1 283 ? 2.102 5.478 -5.097 1.00 91.88 283 LEU A CA 1
ATOM 2280 C C . LEU A 1 283 ? 0.637 5.566 -4.650 1.00 91.88 283 LEU A C 1
ATOM 2282 O O . LEU A 1 283 ? 0.164 6.655 -4.319 1.00 91.88 283 LEU A O 1
ATOM 2286 N N . GLN A 1 284 ? -0.053 4.425 -4.571 1.00 91.62 284 GLN A N 1
ATOM 2287 C CA . GLN A 1 284 ? -1.420 4.354 -4.057 1.00 91.62 284 GLN A CA 1
ATOM 2288 C C . GLN A 1 284 ? -1.487 4.812 -2.597 1.00 91.62 284 GLN A C 1
ATOM 2290 O O . GLN A 1 284 ? -2.314 5.653 -2.255 1.00 91.62 284 GLN A O 1
ATOM 2295 N N . LEU A 1 285 ? -0.572 4.332 -1.748 1.00 89.69 285 LEU A N 1
ATOM 2296 C CA . LEU A 1 285 ? -0.514 4.725 -0.339 1.00 89.69 285 LEU A CA 1
ATOM 2297 C C . LEU A 1 285 ? -0.281 6.230 -0.165 1.00 89.69 285 LEU A C 1
ATOM 2299 O O . LEU A 1 285 ? -0.863 6.839 0.731 1.00 89.69 285 LEU A O 1
ATOM 2303 N N . ALA A 1 286 ? 0.553 6.835 -1.014 1.00 92.00 286 ALA A N 1
ATOM 2304 C CA . ALA A 1 286 ? 0.814 8.268 -0.971 1.00 92.00 286 ALA A CA 1
ATOM 2305 C C . ALA A 1 286 ? -0.454 9.090 -1.248 1.00 92.00 286 ALA A C 1
ATOM 2307 O O . ALA A 1 286 ? -0.723 10.065 -0.541 1.00 92.00 286 ALA A O 1
ATOM 2308 N N . TYR A 1 287 ? -1.252 8.666 -2.231 1.00 94.06 287 TYR A N 1
ATOM 2309 C CA . TYR A 1 287 ? -2.539 9.282 -2.533 1.00 94.06 287 TYR A CA 1
ATOM 2310 C C . TYR A 1 287 ? -3.574 9.034 -1.425 1.00 94.06 287 TYR A C 1
ATOM 2312 O O . TYR A 1 287 ? -4.205 9.975 -0.948 1.00 94.06 287 TYR A O 1
ATOM 2320 N N . ASP A 1 288 ? -3.695 7.801 -0.942 1.00 91.19 288 ASP A N 1
ATOM 2321 C CA . ASP A 1 288 ? -4.632 7.435 0.123 1.00 91.19 288 ASP A CA 1
ATOM 2322 C C . ASP A 1 288 ? -4.353 8.204 1.428 1.00 91.19 288 ASP A C 1
ATOM 2324 O O . ASP A 1 288 ? -5.270 8.673 2.108 1.00 91.19 288 ASP A O 1
ATOM 2328 N N . MET A 1 289 ? -3.074 8.403 1.758 1.00 91.38 289 MET A N 1
ATOM 2329 C CA . MET A 1 289 ? -2.649 9.249 2.875 1.00 91.38 289 MET A CA 1
ATOM 2330 C C . MET A 1 289 ? -3.004 10.719 2.656 1.00 91.38 289 MET A C 1
ATOM 2332 O O . MET A 1 289 ? -3.414 11.392 3.602 1.00 91.38 289 MET A O 1
ATOM 2336 N N . PHE A 1 290 ? -2.873 11.232 1.430 1.00 92.69 290 PHE A N 1
ATOM 2337 C CA . PHE A 1 290 ? -3.312 12.590 1.114 1.00 92.69 290 PHE A CA 1
ATOM 2338 C C . PHE A 1 290 ? -4.820 12.744 1.346 1.00 92.69 290 PHE A C 1
ATOM 2340 O O . PHE A 1 290 ? -5.231 13.692 2.026 1.00 92.69 290 PHE A O 1
ATOM 2347 N N . VAL A 1 291 ? -5.620 11.791 0.853 1.00 91.75 291 VAL A N 1
ATOM 2348 C CA . VAL A 1 291 ? -7.081 11.775 1.018 1.00 91.75 291 VAL A CA 1
ATOM 2349 C C . VAL A 1 291 ? -7.465 11.721 2.491 1.00 91.75 291 VAL A C 1
ATOM 2351 O O . VAL A 1 291 ? -8.331 12.490 2.904 1.00 91.75 291 VAL A O 1
ATOM 2354 N N . LEU A 1 292 ? -6.776 10.912 3.306 1.00 90.44 292 LEU A N 1
ATOM 2355 C CA . LEU A 1 292 ? -7.037 10.824 4.745 1.00 90.44 292 LEU A CA 1
ATOM 2356 C C . LEU A 1 292 ? -6.946 12.187 5.444 1.00 90.44 292 LEU A C 1
ATOM 2358 O O . LEU A 1 292 ? -7.705 12.412 6.374 1.00 90.44 292 LEU A O 1
ATOM 2362 N N . PHE A 1 293 ? -6.062 13.103 5.037 1.00 90.00 293 PHE A N 1
ATOM 2363 C CA . PHE A 1 293 ? -5.897 14.399 5.720 1.00 90.00 293 PHE A CA 1
ATOM 2364 C C . PHE A 1 293 ? -6.549 15.588 5.005 1.00 90.00 293 PHE A C 1
ATOM 2366 O O . PHE A 1 293 ? -6.842 16.593 5.653 1.00 90.00 293 PHE A O 1
ATOM 2373 N N . ASN A 1 294 ? -6.773 15.505 3.691 1.00 88.19 294 ASN A N 1
ATOM 2374 C CA . ASN A 1 294 ? -7.229 16.643 2.883 1.00 88.19 294 ASN A CA 1
ATOM 2375 C C . ASN A 1 294 ? -8.567 16.409 2.168 1.00 88.19 294 ASN A C 1
ATOM 2377 O O . ASN A 1 294 ? -9.175 17.385 1.721 1.00 88.19 294 ASN A O 1
ATOM 2381 N N . GLY A 1 295 ? -9.021 15.157 2.068 1.00 88.12 295 GLY A N 1
ATOM 2382 C CA . GLY A 1 295 ? -10.117 14.746 1.195 1.00 88.12 295 GLY A CA 1
ATOM 2383 C C . GLY A 1 295 ? -9.652 14.505 -0.245 1.00 88.12 295 GLY A C 1
ATOM 2384 O O . GLY A 1 295 ? -8.462 14.585 -0.555 1.00 88.12 295 GLY A O 1
ATOM 2385 N N . THR A 1 296 ? -10.595 14.194 -1.134 1.00 90.69 296 THR A N 1
ATOM 2386 C CA . THR A 1 296 ? -10.301 13.953 -2.556 1.00 90.69 296 THR A CA 1
ATOM 2387 C C . THR A 1 296 ? -9.908 15.245 -3.281 1.00 90.69 296 THR A C 1
ATOM 2389 O O . THR A 1 296 ? -10.326 16.345 -2.908 1.00 90.69 296 THR A O 1
ATOM 2392 N N . LEU A 1 297 ? -9.120 15.124 -4.347 1.00 91.56 297 LEU A N 1
ATOM 2393 C CA . LEU A 1 297 ? -8.696 16.226 -5.212 1.00 91.56 297 LEU A CA 1
ATOM 2394 C C . LEU A 1 297 ? -9.912 16.956 -5.790 1.00 91.56 297 LEU A C 1
ATOM 2396 O O . LEU A 1 297 ? -9.974 18.184 -5.734 1.00 91.56 297 LEU A O 1
ATOM 2400 N N . THR A 1 298 ? -10.916 16.209 -6.259 1.00 90.75 298 THR A N 1
ATOM 2401 C CA . THR A 1 298 ? -12.174 16.766 -6.778 1.00 90.75 298 THR A CA 1
ATOM 2402 C C . THR A 1 298 ? -12.946 17.522 -5.696 1.00 90.75 298 THR A C 1
ATOM 2404 O O . THR A 1 298 ? -13.496 18.591 -5.961 1.00 90.75 298 THR A O 1
ATOM 2407 N N . PHE A 1 299 ? -12.978 17.008 -4.460 1.00 88.06 299 PHE A N 1
ATOM 2408 C CA . PHE A 1 299 ? -13.645 17.687 -3.347 1.00 88.06 299 PHE A CA 1
ATOM 2409 C C . PHE A 1 299 ? -12.982 19.032 -3.036 1.00 88.06 299 PHE A C 1
ATOM 2411 O O . PHE A 1 299 ? -13.674 20.044 -2.927 1.00 88.06 299 PHE A O 1
ATOM 2418 N N . ILE A 1 300 ? -11.652 19.070 -2.945 1.00 88.12 300 ILE A N 1
ATOM 2419 C CA . ILE A 1 300 ? -10.902 20.304 -2.668 1.00 88.12 300 ILE A CA 1
ATOM 2420 C C . ILE A 1 300 ? -11.079 21.310 -3.811 1.00 88.12 300 ILE A C 1
ATOM 2422 O O . ILE A 1 300 ? -11.320 22.491 -3.555 1.00 88.12 300 ILE A O 1
ATOM 2426 N N . LEU A 1 301 ? -11.018 20.840 -5.061 1.00 89.19 301 LEU A N 1
ATOM 2427 C CA . LEU A 1 301 ? -11.205 21.682 -6.239 1.00 89.19 301 LEU A CA 1
ATOM 2428 C C . LEU A 1 301 ? -12.586 22.354 -6.247 1.00 89.19 301 LEU A C 1
ATOM 2430 O O . LEU A 1 301 ? -12.676 23.550 -6.511 1.00 89.19 301 LEU A O 1
ATOM 2434 N N . ASN A 1 302 ? -13.642 21.611 -5.905 1.00 89.81 302 ASN A N 1
ATOM 2435 C CA . ASN A 1 302 ? -15.015 22.123 -5.893 1.00 89.81 302 ASN A CA 1
ATOM 2436 C C . ASN A 1 302 ? -15.331 23.016 -4.682 1.00 89.81 302 ASN A C 1
ATOM 2438 O O . ASN A 1 302 ? -16.218 23.861 -4.769 1.00 89.81 302 ASN A O 1
ATOM 2442 N N . THR A 1 303 ? -14.659 22.815 -3.545 1.00 86.38 303 THR A N 1
ATOM 2443 C CA . THR A 1 303 ? -14.976 23.519 -2.288 1.00 86.38 303 THR A CA 1
ATOM 2444 C C . THR A 1 303 ? -14.103 24.739 -2.026 1.00 86.38 303 THR A C 1
ATOM 2446 O O . THR A 1 303 ? -14.609 25.747 -1.539 1.00 86.38 303 THR A O 1
ATOM 2449 N N . VAL A 1 304 ? -12.803 24.652 -2.317 1.00 88.38 304 VAL A N 1
ATOM 2450 C CA . VAL A 1 304 ? -11.816 25.696 -1.987 1.00 88.38 304 VAL A CA 1
ATOM 2451 C C . VAL A 1 304 ? -11.240 26.345 -3.246 1.00 88.38 304 VAL A C 1
ATOM 2453 O O . VAL A 1 304 ? -10.978 27.545 -3.246 1.00 88.38 304 VAL A O 1
ATOM 2456 N N . GLY A 1 305 ? -11.080 25.575 -4.326 1.00 90.31 305 GLY A N 1
ATOM 2457 C CA . GLY A 1 305 ? -10.565 26.052 -5.612 1.00 90.31 305 GLY A CA 1
ATOM 2458 C C . GLY A 1 305 ? -9.149 25.569 -5.944 1.00 90.31 305 GLY A C 1
ATOM 2459 O O . GLY A 1 305 ? -8.492 24.881 -5.160 1.00 90.31 305 GLY A O 1
ATOM 2460 N N . LEU A 1 306 ? -8.685 25.926 -7.148 1.00 90.38 306 LEU A N 1
ATOM 2461 C CA . LEU A 1 306 ? -7.458 25.398 -7.760 1.00 90.38 306 LEU A CA 1
ATOM 2462 C C . LEU A 1 306 ? -6.171 25.826 -7.038 1.00 90.38 306 LEU A C 1
ATOM 2464 O O . LEU A 1 306 ? -5.296 24.996 -6.807 1.00 90.38 306 LEU A O 1
ATOM 2468 N N . GLU A 1 307 ? -6.048 27.099 -6.665 1.00 90.44 307 GLU A N 1
ATOM 2469 C CA . GLU A 1 307 ? -4.820 27.610 -6.036 1.00 90.44 307 GLU A CA 1
ATOM 2470 C C . GLU A 1 307 ? -4.598 26.985 -4.653 1.00 90.44 307 GLU A C 1
ATOM 2472 O O . GLU A 1 307 ? -3.523 26.466 -4.362 1.00 90.44 307 GLU A O 1
ATOM 2477 N N . SER A 1 308 ? -5.652 26.884 -3.839 1.00 90.69 308 SER A N 1
ATOM 2478 C CA . SER A 1 308 ? -5.571 26.185 -2.553 1.00 90.69 308 SER A CA 1
ATOM 2479 C C . SER A 1 308 ? -5.327 24.681 -2.697 1.00 90.69 308 SER A C 1
ATOM 2481 O O . SER A 1 308 ? -4.729 24.076 -1.806 1.00 90.69 308 SER A O 1
ATOM 2483 N N . LEU A 1 309 ? -5.768 24.057 -3.797 1.00 92.56 309 LEU A N 1
ATOM 2484 C CA . LEU A 1 309 ? -5.407 22.672 -4.098 1.00 92.56 309 LEU A CA 1
ATOM 2485 C C . LEU A 1 309 ? -3.894 22.548 -4.319 1.00 92.56 309 LEU A C 1
ATOM 2487 O O . LEU A 1 309 ? -3.272 21.698 -3.682 1.00 92.56 309 LEU A O 1
ATOM 2491 N N . LYS A 1 310 ? -3.293 23.409 -5.152 1.00 92.75 310 LYS A N 1
ATOM 2492 C CA . LYS A 1 310 ? -1.839 23.411 -5.401 1.00 92.75 310 LYS A CA 1
ATOM 2493 C C . LYS A 1 310 ? -1.043 23.587 -4.104 1.00 92.75 310 LYS A C 1
ATOM 2495 O O . LYS A 1 310 ? -0.161 22.778 -3.823 1.00 92.75 310 LYS A O 1
ATOM 2500 N N . GLU A 1 311 ? -1.423 24.552 -3.264 1.00 92.00 311 GLU A N 1
ATOM 2501 C CA . GLU A 1 311 ? -0.773 24.790 -1.966 1.00 92.00 311 GLU A CA 1
ATOM 2502 C C . GLU A 1 311 ? -0.847 23.568 -1.033 1.00 92.00 311 GLU A C 1
ATOM 2504 O O . GLU A 1 311 ? 0.143 23.199 -0.395 1.00 92.00 311 GLU A O 1
ATOM 2509 N N . ARG A 1 312 ? -2.008 22.898 -0.954 1.00 92.25 312 ARG A N 1
ATOM 2510 C CA . ARG A 1 312 ? -2.179 21.690 -0.123 1.00 92.25 312 ARG A CA 1
ATOM 2511 C C . ARG A 1 312 ? -1.360 20.512 -0.642 1.00 92.25 312 ARG A C 1
ATOM 2513 O O . ARG A 1 312 ? -0.766 19.792 0.164 1.00 92.25 312 ARG A O 1
ATOM 2520 N N . LEU A 1 313 ? -1.319 20.320 -1.962 1.00 94.06 313 LEU A N 1
ATOM 2521 C CA . LEU A 1 313 ? -0.505 19.284 -2.599 1.00 94.06 313 LEU A CA 1
ATOM 2522 C C . LEU A 1 313 ? 0.977 19.503 -2.295 1.00 94.06 313 LEU A C 1
ATOM 2524 O O . LEU A 1 313 ? 1.654 18.587 -1.829 1.00 94.06 313 LEU A O 1
ATOM 2528 N N . GLU A 1 314 ? 1.463 20.725 -2.489 1.00 92.88 314 GLU A N 1
ATOM 2529 C CA . GLU A 1 314 ? 2.851 21.088 -2.223 1.00 92.88 314 GLU A CA 1
ATOM 2530 C C . GLU A 1 314 ? 3.217 20.900 -0.746 1.00 92.88 314 GLU A C 1
ATOM 2532 O O . GLU A 1 314 ? 4.215 20.245 -0.429 1.00 92.88 314 GLU A O 1
ATOM 2537 N N . TYR A 1 315 ? 2.381 21.403 0.168 1.00 90.94 315 TYR A N 1
ATOM 2538 C CA . TYR A 1 315 ? 2.589 21.280 1.611 1.00 90.94 315 TYR A CA 1
ATOM 2539 C C . TYR A 1 315 ? 2.679 19.817 2.062 1.00 90.94 315 TYR A C 1
ATOM 2541 O O . TYR A 1 315 ? 3.503 19.480 2.919 1.00 90.94 315 TYR A O 1
ATOM 2549 N N . PHE A 1 316 ? 1.820 18.952 1.520 1.00 92.69 316 PHE A N 1
ATOM 2550 C CA . PHE A 1 316 ? 1.756 17.547 1.901 1.00 92.69 316 PHE A CA 1
ATOM 2551 C C . PHE A 1 316 ? 2.907 16.735 1.295 1.00 92.69 316 PHE A C 1
ATOM 2553 O O . PHE A 1 316 ? 3.719 16.171 2.034 1.00 92.69 316 PHE A O 1
ATOM 2560 N N . TYR A 1 317 ? 3.012 16.697 -0.037 1.00 93.44 317 TYR A N 1
ATOM 2561 C CA . TYR A 1 317 ? 3.916 15.777 -0.731 1.00 93.44 317 TYR A CA 1
ATOM 2562 C C . TYR A 1 317 ? 5.391 16.119 -0.522 1.00 93.44 317 TYR A C 1
ATOM 2564 O O . TYR A 1 317 ? 6.203 15.204 -0.395 1.00 93.44 317 TYR A O 1
ATOM 2572 N N . THR A 1 318 ? 5.742 17.401 -0.376 1.00 89.75 318 THR A N 1
ATOM 2573 C CA . THR A 1 318 ? 7.135 17.811 -0.118 1.00 89.75 318 THR A CA 1
ATOM 2574 C C . THR A 1 318 ? 7.685 17.202 1.172 1.00 89.75 318 THR A C 1
ATOM 2576 O O . THR A 1 318 ? 8.855 16.835 1.223 1.00 89.75 318 THR A O 1
ATOM 2579 N N . ARG A 1 319 ? 6.850 17.043 2.211 1.00 88.44 319 ARG A N 1
ATOM 2580 C CA . ARG A 1 319 ? 7.261 16.396 3.470 1.00 88.44 319 ARG A CA 1
ATOM 2581 C C . ARG A 1 319 ? 7.029 14.897 3.453 1.00 88.44 319 ARG A C 1
ATOM 2583 O O . ARG A 1 319 ? 7.867 14.152 3.941 1.00 88.44 319 ARG A O 1
ATOM 2590 N N . TYR A 1 320 ? 5.898 14.453 2.911 1.00 88.69 320 TYR A N 1
ATOM 2591 C CA . TYR A 1 320 ? 5.532 13.043 2.936 1.00 88.69 320 TYR A CA 1
ATOM 2592 C C . TYR A 1 320 ? 6.536 12.185 2.152 1.00 88.69 320 TYR A C 1
ATOM 2594 O O . TYR A 1 320 ? 7.032 11.187 2.668 1.00 88.69 320 TYR A O 1
ATOM 2602 N N . LEU A 1 321 ? 6.933 12.617 0.952 1.00 87.88 321 LEU A N 1
ATOM 2603 C CA . LEU A 1 321 ? 7.888 11.878 0.117 1.00 87.88 321 LEU A CA 1
ATOM 2604 C C . LEU A 1 321 ? 9.282 11.760 0.754 1.00 87.88 321 LEU A C 1
ATOM 2606 O O . LEU A 1 321 ? 9.984 10.795 0.478 1.00 87.88 321 LEU A O 1
ATOM 2610 N N . GLN A 1 322 ? 9.668 12.684 1.642 1.00 85.06 322 GLN A N 1
ATOM 2611 C CA . GLN A 1 322 ? 10.926 12.596 2.401 1.00 85.06 322 GLN A CA 1
ATOM 2612 C C . GLN A 1 322 ? 10.894 11.506 3.480 1.00 85.06 322 GLN A C 1
ATOM 2614 O O . GLN A 1 322 ? 11.945 11.053 3.925 1.00 85.06 322 GLN A O 1
ATOM 2619 N N . THR A 1 323 ? 9.701 11.087 3.912 1.00 82.88 323 THR A N 1
ATOM 2620 C CA . THR A 1 323 ? 9.542 9.994 4.881 1.00 82.88 323 THR A CA 1
ATOM 2621 C C . THR A 1 323 ? 9.589 8.614 4.223 1.00 82.88 323 THR A C 1
ATOM 2623 O O . THR A 1 323 ? 9.809 7.620 4.912 1.00 82.88 323 THR A O 1
ATOM 2626 N N . LEU A 1 324 ? 9.403 8.544 2.899 1.00 79.88 324 LEU A N 1
ATOM 2627 C CA . LEU A 1 324 ? 9.458 7.303 2.135 1.00 79.88 324 LEU A CA 1
ATOM 2628 C C . LEU A 1 324 ? 10.905 6.948 1.786 1.00 79.88 324 LEU A C 1
ATOM 2630 O O . LEU A 1 324 ? 11.588 7.677 1.068 1.00 79.88 324 LEU A O 1
ATOM 2634 N N . ASN A 1 325 ? 11.360 5.786 2.251 1.00 78.12 325 ASN A N 1
ATOM 2635 C CA . ASN A 1 325 ? 12.659 5.239 1.879 1.00 78.12 325 ASN A CA 1
ATOM 2636 C C . ASN A 1 325 ? 12.501 4.160 0.802 1.00 78.12 325 ASN A C 1
ATOM 2638 O O . ASN A 1 325 ? 12.408 2.975 1.112 1.00 78.12 325 ASN A O 1
ATOM 2642 N N . PHE A 1 326 ? 12.509 4.574 -0.467 1.00 76.19 326 PHE A N 1
ATOM 2643 C CA . PHE A 1 326 ? 12.345 3.673 -1.617 1.00 76.19 326 PHE A CA 1
ATOM 2644 C C . PHE A 1 326 ? 13.411 2.565 -1.710 1.00 76.19 326 PHE A C 1
ATOM 2646 O O . PHE A 1 326 ? 13.163 1.543 -2.339 1.00 76.19 326 PHE A O 1
ATOM 2653 N N . GLY A 1 327 ? 14.569 2.731 -1.060 1.00 66.12 327 GLY A N 1
ATOM 2654 C CA . GLY A 1 327 ? 15.642 1.733 -1.031 1.00 66.12 327 GLY A CA 1
ATOM 2655 C C . GLY A 1 327 ? 15.556 0.723 0.122 1.00 66.12 327 GLY A C 1
ATOM 2656 O O . GLY A 1 327 ? 16.533 0.009 0.357 1.00 66.12 327 GLY A O 1
ATOM 2657 N N . GLN A 1 328 ? 14.468 0.726 0.901 1.00 71.12 328 GLN A N 1
ATOM 2658 C CA . GLN A 1 328 ? 14.219 -0.198 2.021 1.00 71.12 328 GLN A CA 1
ATOM 2659 C C . GLN A 1 328 ? 12.804 -0.796 2.009 1.00 71.12 328 GLN A C 1
ATOM 2661 O O . GLN A 1 328 ? 12.428 -1.449 2.978 1.00 71.12 328 GLN A O 1
ATOM 2666 N N . LEU A 1 329 ? 12.022 -0.555 0.955 1.00 74.00 329 LEU A N 1
ATOM 2667 C CA . LEU A 1 329 ? 10.665 -1.087 0.859 1.00 74.00 329 LEU A CA 1
ATOM 2668 C C . LEU A 1 329 ? 10.689 -2.607 0.690 1.00 74.00 329 LEU A C 1
ATOM 2670 O O . LEU A 1 329 ? 11.552 -3.145 -0.006 1.00 74.00 329 LEU A O 1
ATOM 2674 N N . ASP A 1 330 ? 9.719 -3.274 1.306 1.00 79.25 330 ASP A N 1
ATOM 2675 C CA . ASP A 1 330 ? 9.621 -4.730 1.324 1.00 79.25 330 ASP A CA 1
ATOM 2676 C C . ASP A 1 330 ? 8.205 -5.250 1.028 1.00 79.25 330 ASP A C 1
ATOM 2678 O O . ASP A 1 330 ? 7.253 -4.499 0.817 1.00 79.25 330 ASP A O 1
ATOM 2682 N N . ILE A 1 331 ? 8.048 -6.575 1.046 1.00 82.38 331 ILE A N 1
ATOM 2683 C CA . ILE A 1 331 ? 6.756 -7.237 0.835 1.00 82.38 331 ILE A CA 1
ATOM 2684 C C . ILE A 1 331 ? 5.670 -6.813 1.846 1.00 82.38 331 ILE A C 1
ATOM 2686 O O . ILE A 1 331 ? 4.484 -6.797 1.518 1.00 82.38 331 ILE A O 1
ATOM 2690 N N . LEU A 1 332 ? 6.031 -6.427 3.075 1.00 84.38 332 LEU A N 1
ATOM 2691 C CA . LEU A 1 332 ? 5.062 -5.949 4.065 1.00 84.38 332 LEU A CA 1
ATOM 2692 C C . LEU A 1 332 ? 4.515 -4.567 3.675 1.00 84.38 332 LEU A C 1
ATOM 2694 O O . LEU A 1 332 ? 3.353 -4.271 3.966 1.00 84.38 332 LEU A O 1
ATOM 2698 N N . ASP A 1 333 ? 5.314 -3.745 2.988 1.00 83.00 333 ASP A N 1
ATOM 2699 C CA . ASP A 1 333 ? 4.874 -2.481 2.388 1.00 83.00 333 ASP A CA 1
ATOM 2700 C C . ASP A 1 333 ? 3.992 -2.673 1.142 1.00 83.00 333 ASP A C 1
ATOM 2702 O O . ASP A 1 333 ? 3.180 -1.790 0.851 1.00 83.00 333 ASP A O 1
ATOM 2706 N N . VAL A 1 334 ? 4.081 -3.818 0.447 1.00 83.62 334 VAL A N 1
ATOM 2707 C CA . VAL A 1 334 ? 3.108 -4.207 -0.597 1.00 83.62 334 VAL A CA 1
ATOM 2708 C C . VAL A 1 334 ? 1.764 -4.539 0.045 1.00 83.62 334 VAL A C 1
ATOM 2710 O O . VAL A 1 334 ? 0.738 -3.952 -0.301 1.00 83.62 334 VAL A O 1
ATOM 2713 N N . TYR A 1 335 ? 1.770 -5.436 1.034 1.00 85.50 335 TYR A N 1
ATOM 2714 C CA . TYR A 1 335 ? 0.543 -5.878 1.696 1.00 85.50 335 TYR A CA 1
ATOM 2715 C C . TYR A 1 335 ? -0.152 -4.771 2.474 1.00 85.50 335 TYR A C 1
ATOM 2717 O O . TYR A 1 335 ? -1.384 -4.739 2.537 1.00 85.50 335 TYR A O 1
ATOM 2725 N N . GLN A 1 336 ? 0.632 -3.876 3.088 1.00 83.81 336 GLN A N 1
ATOM 2726 C CA . GLN A 1 336 ? 0.131 -2.805 3.953 1.00 83.81 336 GLN A CA 1
ATOM 2727 C C . GLN A 1 336 ? -0.827 -3.368 5.020 1.00 83.81 336 GLN A C 1
ATOM 2729 O O . GLN A 1 336 ? -1.888 -2.809 5.303 1.00 83.81 336 GLN A O 1
ATOM 2734 N N . GLY A 1 337 ? -0.465 -4.538 5.552 1.00 85.12 337 GLY A N 1
ATOM 2735 C CA . GLY A 1 337 ? -1.299 -5.319 6.451 1.00 85.12 337 GLY A CA 1
ATOM 2736 C C . GLY A 1 337 ? -1.291 -4.813 7.892 1.00 85.12 337 GLY A C 1
ATOM 2737 O O . GLY A 1 337 ? -0.482 -3.980 8.303 1.00 85.12 337 GLY A O 1
ATOM 2738 N N . ILE A 1 338 ? -2.208 -5.363 8.678 1.00 87.75 338 ILE A N 1
ATOM 2739 C CA . ILE A 1 338 ? -2.468 -5.013 10.069 1.00 87.75 338 ILE A CA 1
ATOM 2740 C C . ILE A 1 338 ? -2.086 -6.191 10.955 1.00 87.75 338 ILE A C 1
ATOM 2742 O O . ILE A 1 338 ? -2.543 -7.322 10.763 1.00 87.75 338 ILE A O 1
ATOM 2746 N N . THR A 1 339 ? -1.267 -5.925 11.967 1.00 87.75 339 THR A N 1
ATOM 2747 C CA . THR A 1 339 ? -0.875 -6.946 12.938 1.00 87.75 339 THR A CA 1
ATOM 2748 C C . THR A 1 339 ? -1.912 -6.995 14.050 1.00 87.75 339 THR A C 1
ATOM 2750 O O . THR A 1 339 ? -2.036 -6.047 14.819 1.00 87.75 339 THR A O 1
ATOM 2753 N N . TYR A 1 340 ? -2.643 -8.100 14.170 1.00 85.94 340 TYR A N 1
ATOM 2754 C CA . TYR A 1 340 ? -3.651 -8.277 15.220 1.00 85.94 340 TYR A CA 1
ATOM 2755 C C . TYR A 1 340 ? -3.050 -8.894 16.487 1.00 85.94 340 TYR A C 1
ATOM 2757 O O . TYR A 1 340 ? -2.250 -9.829 16.407 1.00 85.94 340 TYR A O 1
ATOM 2765 N N . LEU A 1 341 ? -3.478 -8.424 17.664 1.00 84.00 341 LEU A N 1
ATOM 2766 C CA . LEU A 1 341 ? -3.180 -9.087 18.935 1.00 84.00 341 LEU A CA 1
ATOM 2767 C C . LEU A 1 341 ? -4.224 -10.194 19.178 1.00 84.00 341 LEU A C 1
ATOM 2769 O O . LEU A 1 341 ? -5.400 -9.884 19.379 1.00 84.00 341 LEU A O 1
ATOM 2773 N N . PRO A 1 342 ? -3.844 -11.486 19.204 1.00 80.06 342 PRO A N 1
ATOM 2774 C CA . PRO A 1 342 ? -4.805 -12.550 19.468 1.00 80.06 342 PRO A CA 1
ATOM 2775 C C . PRO A 1 342 ? -5.321 -12.455 20.907 1.00 80.06 342 PRO A C 1
ATOM 2777 O O . PRO A 1 342 ? -4.547 -12.574 21.854 1.00 80.06 342 PRO A O 1
ATOM 2780 N N . LEU A 1 343 ? -6.625 -12.288 21.108 1.00 81.44 343 LEU A N 1
ATOM 2781 C CA . LEU A 1 343 ? -7.229 -12.244 22.443 1.00 81.44 343 LEU A CA 1
ATOM 2782 C C . LEU A 1 343 ? -8.052 -13.496 22.739 1.00 81.44 343 LEU A C 1
ATOM 2784 O O . LEU A 1 343 ? -8.637 -14.113 21.851 1.00 81.44 343 LEU A O 1
ATOM 2788 N N . ASN A 1 344 ? -8.120 -13.856 24.020 1.00 82.38 344 ASN A N 1
ATOM 2789 C CA . ASN A 1 344 ? -9.052 -14.877 24.483 1.00 82.38 344 ASN A CA 1
ATOM 2790 C C . ASN A 1 344 ? -10.484 -14.318 24.427 1.00 82.38 344 ASN A C 1
ATOM 2792 O O . ASN A 1 344 ? -10.691 -13.114 24.586 1.00 82.38 344 ASN A O 1
ATOM 2796 N N . LYS A 1 345 ? -11.485 -15.196 24.274 1.00 84.38 345 LYS A N 1
ATOM 2797 C CA . LYS A 1 345 ? -12.902 -14.807 24.110 1.00 84.38 345 LYS A CA 1
ATOM 2798 C C . LYS A 1 345 ? -13.379 -13.787 25.154 1.00 84.38 345 LYS A C 1
ATOM 2800 O O . LYS A 1 345 ? -14.001 -12.793 24.799 1.00 84.38 345 LYS A O 1
ATOM 2805 N N . ASN A 1 346 ? -13.045 -14.003 26.428 1.00 86.31 346 ASN A N 1
ATOM 2806 C CA . ASN A 1 346 ? -13.474 -13.125 27.520 1.00 86.31 346 ASN A CA 1
ATOM 2807 C C . ASN A 1 346 ? -12.866 -11.722 27.428 1.00 86.31 346 ASN A C 1
ATOM 2809 O O . ASN A 1 346 ? -13.551 -10.740 27.693 1.00 86.31 346 ASN A O 1
ATOM 2813 N N . ASP A 1 347 ? -11.594 -11.615 27.053 1.00 84.12 347 ASP A N 1
ATOM 2814 C CA . ASP A 1 347 ? -10.910 -10.322 26.996 1.00 84.12 347 ASP A CA 1
ATOM 2815 C C . ASP A 1 347 ? -11.307 -9.541 25.748 1.00 84.12 347 ASP A C 1
ATOM 2817 O O . ASP A 1 347 ? -11.522 -8.334 25.824 1.00 84.12 347 ASP A O 1
ATOM 2821 N N . PHE A 1 348 ? -11.528 -10.239 24.633 1.00 85.75 348 PHE A N 1
ATOM 2822 C CA . PHE A 1 348 ? -12.139 -9.650 23.447 1.00 85.75 348 PHE A CA 1
ATOM 2823 C C . PHE A 1 348 ? -13.521 -9.055 23.756 1.00 85.75 348 PHE A C 1
ATOM 2825 O O . PHE A 1 348 ? -13.790 -7.907 23.409 1.00 85.75 348 PHE A O 1
ATOM 2832 N N . LEU A 1 349 ? -14.379 -9.791 24.476 1.00 86.62 349 LEU A N 1
ATOM 2833 C CA . LEU A 1 349 ? -15.693 -9.287 24.888 1.00 86.62 349 LEU A CA 1
ATOM 2834 C C . LEU A 1 349 ? -15.585 -8.075 25.819 1.00 86.62 349 LEU A C 1
ATOM 2836 O O . LEU A 1 349 ? -16.339 -7.123 25.647 1.00 86.62 349 LEU A O 1
ATOM 2840 N N . LYS A 1 350 ? -14.638 -8.067 26.767 1.00 86.19 350 LYS A N 1
ATOM 2841 C CA . LYS A 1 350 ? -14.402 -6.902 27.637 1.00 86.19 350 LYS A CA 1
ATOM 2842 C C . LYS A 1 350 ? -14.020 -5.662 26.833 1.00 86.19 350 LYS A C 1
ATOM 2844 O O . LYS A 1 350 ? -14.572 -4.596 27.090 1.00 86.19 350 LYS A O 1
ATOM 2849 N N . VAL A 1 351 ? -13.109 -5.799 25.866 1.00 86.88 351 VAL A N 1
ATOM 2850 C CA . VAL A 1 351 ? -12.703 -4.683 24.999 1.00 86.88 351 VAL A CA 1
ATOM 2851 C C . VAL A 1 351 ? -13.877 -4.192 24.165 1.00 86.88 351 VAL A C 1
ATOM 2853 O O . VAL A 1 351 ? -14.134 -2.994 24.144 1.00 86.88 351 VAL A O 1
ATOM 2856 N N . ASN A 1 352 ? -14.628 -5.103 23.546 1.00 87.69 352 ASN A N 1
ATOM 2857 C CA . ASN A 1 352 ? -15.805 -4.747 22.758 1.00 87.69 352 ASN A CA 1
ATOM 2858 C C . ASN A 1 352 ? -16.852 -4.003 23.611 1.00 87.69 352 ASN A C 1
ATOM 2860 O O . ASN A 1 352 ? -17.315 -2.931 23.236 1.00 87.69 352 ASN A O 1
ATOM 2864 N N . CYS A 1 353 ? -17.176 -4.511 24.806 1.00 89.00 353 CYS A N 1
ATOM 2865 C CA . CYS A 1 353 ? -18.086 -3.836 25.736 1.00 89.00 353 CYS A CA 1
ATOM 2866 C C . CYS A 1 353 ? -17.575 -2.450 26.148 1.00 89.00 353 CYS A C 1
ATOM 2868 O O . CYS A 1 353 ? -18.362 -1.510 26.225 1.00 89.00 353 CYS A O 1
ATOM 2870 N N . PHE A 1 354 ? -16.271 -2.311 26.395 1.00 89.12 354 PHE A N 1
ATOM 2871 C CA . PHE A 1 354 ? -15.662 -1.027 26.730 1.00 89.12 354 PHE A CA 1
ATOM 2872 C C . PHE A 1 354 ? -15.754 -0.028 25.568 1.00 89.12 354 PHE A C 1
ATOM 2874 O O . PHE A 1 354 ? -16.172 1.108 25.778 1.00 89.12 354 PHE A O 1
ATOM 2881 N N . SER A 1 355 ? -15.434 -0.450 24.342 1.00 88.25 355 SER A N 1
ATOM 2882 C CA . SER A 1 355 ? -15.573 0.382 23.143 1.00 88.25 355 SER A CA 1
ATOM 2883 C C . SER A 1 355 ? -17.022 0.815 22.913 1.00 88.25 355 SER A C 1
ATOM 2885 O O . SER A 1 355 ? -17.271 2.006 22.734 1.00 88.25 355 SER A O 1
ATOM 2887 N N . ASN A 1 356 ? -17.983 -0.105 23.037 1.00 89.62 356 ASN A N 1
ATOM 2888 C CA . ASN A 1 356 ? -19.408 0.211 22.906 1.00 89.62 356 ASN A CA 1
ATOM 2889 C C . ASN A 1 356 ? -19.889 1.178 23.999 1.00 89.62 356 ASN A C 1
ATOM 2891 O O . ASN A 1 356 ? -20.699 2.063 23.734 1.00 89.62 356 ASN A O 1
ATOM 2895 N N . LEU A 1 357 ? -19.378 1.049 25.228 1.00 90.31 357 LEU A N 1
ATOM 2896 C CA . LEU A 1 357 ? -19.682 1.980 26.315 1.00 90.31 357 LEU A CA 1
ATOM 2897 C C . LEU A 1 357 ? -19.156 3.388 26.012 1.00 90.31 357 LEU A C 1
ATOM 2899 O O . LEU A 1 357 ? -19.843 4.368 26.304 1.00 90.31 357 LEU A O 1
ATOM 2903 N N . VAL A 1 358 ? -17.964 3.503 25.419 1.00 88.44 358 VAL A N 1
ATOM 2904 C CA . VAL A 1 358 ? -17.393 4.796 25.017 1.00 88.44 358 VAL A CA 1
ATOM 2905 C C . VAL A 1 358 ? -18.255 5.454 23.941 1.00 88.44 358 VAL A C 1
ATOM 2907 O O . VAL A 1 358 ? -18.618 6.618 24.103 1.00 88.44 358 VAL A O 1
ATOM 2910 N N . GLU A 1 359 ? -18.634 4.713 22.898 1.00 89.00 359 GLU A N 1
ATOM 2911 C CA . GLU A 1 359 ? -19.497 5.214 21.816 1.00 89.00 359 GLU A CA 1
ATOM 2912 C C . GLU A 1 359 ? -20.898 5.600 22.331 1.00 89.00 359 GLU A C 1
ATOM 2914 O O . GLU A 1 359 ? -21.439 6.642 21.961 1.00 89.00 359 GLU A O 1
ATOM 2919 N N . ALA A 1 360 ? -21.469 4.827 23.262 1.00 88.75 360 ALA A N 1
ATOM 2920 C CA . ALA A 1 360 ? -22.757 5.146 23.880 1.00 88.75 360 ALA A CA 1
ATOM 2921 C C . ALA A 1 360 ? -22.697 6.384 24.795 1.00 88.75 360 ALA A C 1
ATOM 2923 O O . ALA A 1 360 ? -23.656 7.157 24.864 1.00 88.75 360 ALA A O 1
ATOM 2924 N N . THR A 1 361 ? -21.578 6.578 25.500 1.00 89.75 361 THR A N 1
ATOM 2925 C CA . THR A 1 361 ? -21.387 7.706 26.426 1.00 89.75 361 THR A CA 1
ATOM 2926 C C . THR A 1 361 ? -21.112 9.004 25.671 1.00 89.75 361 THR A C 1
ATOM 2928 O O . THR A 1 361 ? -21.647 10.059 26.021 1.00 89.75 361 THR A O 1
ATOM 2931 N N . PHE A 1 362 ? -20.301 8.938 24.616 1.00 88.44 362 PHE A N 1
ATOM 2932 C CA . PHE A 1 362 ? -19.901 10.089 23.820 1.00 88.44 362 PHE A CA 1
ATOM 2933 C C . PHE A 1 362 ? -20.489 9.996 22.415 1.00 88.44 362 PHE A C 1
ATOM 2935 O O . PHE A 1 362 ? -19.825 9.557 21.486 1.00 88.44 362 PHE A O 1
ATOM 2942 N N . LYS A 1 363 ? -21.715 10.503 22.236 1.00 85.94 363 LYS A N 1
ATOM 2943 C CA . LYS A 1 363 ? -22.403 10.518 20.928 1.00 85.94 363 LYS A CA 1
ATOM 2944 C C . LYS A 1 363 ? -21.644 11.252 19.812 1.00 85.94 363 LYS A C 1
ATOM 2946 O O . LYS A 1 363 ? -21.979 11.085 18.646 1.00 85.94 363 LYS A O 1
ATOM 2951 N N . SER A 1 364 ? -20.675 12.094 20.167 1.00 86.31 364 SER A N 1
ATOM 2952 C CA . SER A 1 364 ? -19.791 12.774 19.220 1.00 86.31 364 SER A CA 1
ATOM 2953 C C . SER A 1 364 ? -18.665 11.890 18.679 1.00 86.31 364 SER A C 1
ATOM 2955 O O . SER A 1 364 ? -18.045 12.253 17.681 1.00 86.31 364 SER A O 1
ATOM 2957 N N . VAL A 1 365 ? -18.367 10.762 19.330 1.00 87.56 365 VAL A N 1
ATOM 2958 C CA . VAL A 1 365 ? -17.397 9.769 18.861 1.00 87.56 365 VAL A CA 1
ATOM 2959 C C . VAL A 1 365 ? -18.084 8.906 17.809 1.00 87.56 365 VAL A C 1
ATOM 2961 O O . VAL A 1 365 ? -19.099 8.272 18.084 1.00 87.56 365 VAL A O 1
ATOM 2964 N N . ARG A 1 366 ? -17.525 8.888 16.599 1.00 87.12 366 ARG A N 1
ATOM 2965 C CA . ARG A 1 366 ? -18.043 8.107 15.467 1.00 87.12 366 ARG A CA 1
ATOM 2966 C C . ARG A 1 366 ? -17.350 6.770 15.321 1.00 87.12 366 ARG A C 1
ATOM 2968 O O . ARG A 1 366 ? -18.005 5.783 15.015 1.00 87.12 366 ARG A O 1
ATOM 2975 N N . HIS A 1 367 ? -16.037 6.760 15.533 1.00 89.19 367 HIS A N 1
ATOM 2976 C CA . HIS A 1 367 ? -15.233 5.554 15.426 1.00 89.19 367 HIS A CA 1
ATOM 2977 C C . HIS A 1 367 ? -14.173 5.489 16.517 1.00 89.19 367 HIS A C 1
ATOM 2979 O O . HIS A 1 367 ? -13.659 6.508 16.991 1.00 89.19 367 HIS A O 1
ATOM 2985 N N . VAL A 1 368 ? -13.814 4.259 16.864 1.00 91.06 368 VAL A N 1
ATOM 2986 C CA . VAL A 1 368 ? -12.827 3.919 17.881 1.00 91.06 368 VAL A CA 1
ATOM 2987 C C . VAL A 1 368 ? -11.813 2.943 17.294 1.00 91.06 368 VAL A C 1
ATOM 2989 O O . VAL A 1 368 ? -12.147 2.074 16.487 1.00 91.06 368 VAL A O 1
ATOM 2992 N N . CYS A 1 369 ? -10.556 3.066 17.708 1.00 91.50 369 CYS A N 1
ATOM 2993 C CA . CYS A 1 369 ? -9.506 2.100 17.410 1.00 91.50 369 CYS A CA 1
ATOM 2994 C C . CYS A 1 369 ? -8.612 1.909 18.643 1.00 91.50 369 CYS A C 1
ATOM 2996 O O . CYS A 1 369 ? -8.184 2.881 19.260 1.00 91.50 369 CYS A O 1
ATOM 2998 N N . LEU A 1 370 ? -8.358 0.658 19.027 1.00 90.12 370 LEU A N 1
ATOM 2999 C CA . LEU A 1 370 ? -7.530 0.293 20.174 1.00 90.12 370 LEU A CA 1
ATOM 3000 C C . LEU A 1 370 ? -6.347 -0.554 19.710 1.00 90.12 370 LEU A C 1
ATOM 3002 O O . LEU A 1 370 ? -6.537 -1.616 19.112 1.00 90.12 370 LEU A O 1
ATOM 3006 N N . LEU A 1 371 ? -5.141 -0.114 20.059 1.00 88.81 371 LEU A N 1
ATOM 3007 C CA . LEU A 1 371 ? -3.892 -0.815 19.796 1.00 88.81 371 LEU A CA 1
ATOM 3008 C C . LEU A 1 371 ? -3.147 -1.118 21.098 1.00 88.81 371 LEU A C 1
ATOM 3010 O O . LEU A 1 371 ? -3.225 -0.351 22.056 1.00 88.81 371 LEU A O 1
ATOM 3014 N N . TYR A 1 372 ? -2.375 -2.202 21.106 1.00 85.38 372 TYR A N 1
ATOM 3015 C CA . TYR A 1 372 ? -1.411 -2.551 22.150 1.00 85.38 372 TYR A CA 1
ATOM 3016 C C . TYR A 1 372 ? -0.058 -2.859 21.512 1.00 85.38 372 TYR A C 1
ATOM 3018 O O . TYR A 1 372 ? 0.028 -3.787 20.711 1.00 85.38 372 TYR A O 1
ATOM 3026 N N . ASN A 1 373 ? 1.003 -2.119 21.855 1.00 81.31 373 ASN A N 1
ATOM 3027 C CA . ASN A 1 373 ? 2.331 -2.269 21.229 1.00 81.31 373 ASN A CA 1
ATOM 3028 C C . ASN A 1 373 ? 2.246 -2.352 19.690 1.00 81.31 373 ASN A C 1
ATOM 3030 O O . ASN A 1 373 ? 2.712 -3.316 19.072 1.00 81.31 373 ASN A O 1
ATOM 3034 N N . ASP A 1 374 ? 1.565 -1.375 19.090 1.00 82.88 374 ASP A N 1
ATOM 3035 C CA . ASP A 1 374 ? 1.240 -1.269 17.660 1.00 82.88 374 ASP A CA 1
ATOM 3036 C C . ASP A 1 374 ? 0.383 -2.401 17.082 1.00 82.88 374 ASP A C 1
ATOM 3038 O O . ASP A 1 374 ? 0.098 -2.378 15.898 1.00 82.88 374 ASP A O 1
ATOM 3042 N N . GLN A 1 375 ? -0.047 -3.390 17.867 1.00 85.50 375 GLN A N 1
ATOM 3043 C CA . GLN A 1 375 ? -0.939 -4.441 17.387 1.00 85.50 375 GLN A CA 1
ATOM 3044 C C . GLN A 1 375 ? -2.391 -4.023 17.574 1.00 85.50 375 GLN A C 1
ATOM 3046 O O . GLN A 1 375 ? -2.782 -3.581 18.655 1.00 85.50 375 GLN A O 1
ATOM 3051 N N . LEU A 1 376 ? -3.204 -4.192 16.537 1.00 89.00 376 LEU A N 1
ATOM 3052 C CA . LEU A 1 376 ? -4.621 -3.880 16.585 1.00 89.00 376 LEU A CA 1
ATOM 3053 C C . LEU A 1 376 ? -5.362 -4.890 17.466 1.00 89.00 376 LEU A C 1
ATOM 3055 O O . LEU A 1 376 ? -5.240 -6.104 17.292 1.00 89.00 376 LEU A O 1
ATOM 3059 N N . ILE A 1 377 ? -6.166 -4.372 18.389 1.00 88.69 377 ILE A N 1
ATOM 3060 C CA . ILE A 1 377 ? -7.084 -5.168 19.202 1.00 88.69 377 ILE A CA 1
ATOM 3061 C C . ILE A 1 377 ? -8.503 -5.066 18.646 1.00 88.69 377 ILE A C 1
ATOM 3063 O O . ILE A 1 377 ? -9.160 -6.080 18.418 1.00 88.69 377 ILE A O 1
ATOM 3067 N N . TRP A 1 378 ? -8.988 -3.836 18.474 1.00 88.94 378 TRP A N 1
ATOM 3068 C CA . TRP A 1 378 ? -10.375 -3.565 18.112 1.00 88.94 378 TRP A CA 1
ATOM 3069 C C . TRP A 1 378 ? -10.495 -2.276 17.313 1.00 88.94 378 TRP A C 1
ATOM 3071 O O . TRP A 1 378 ? -9.768 -1.315 17.564 1.00 88.94 378 TRP A O 1
ATOM 3081 N N . THR A 1 379 ? -11.447 -2.237 16.387 1.00 89.88 379 THR A N 1
ATOM 3082 C CA . THR A 1 379 ? -11.803 -1.019 15.667 1.00 89.88 379 THR A CA 1
ATOM 3083 C C . THR A 1 379 ? -13.232 -1.068 15.147 1.00 89.88 379 THR A C 1
ATOM 3085 O O . THR A 1 379 ? -13.743 -2.142 14.838 1.00 89.88 379 THR A O 1
ATOM 3088 N N . THR A 1 380 ? -13.852 0.104 15.028 1.00 87.94 380 THR A N 1
ATOM 3089 C CA . THR A 1 380 ? -15.150 0.301 14.368 1.00 87.94 380 THR A CA 1
ATOM 3090 C C . THR A 1 380 ? -15.021 0.961 12.988 1.00 87.94 380 THR A C 1
ATOM 3092 O O . THR A 1 380 ? -16.019 1.370 12.400 1.00 87.94 380 THR A O 1
ATOM 3095 N N . LEU A 1 381 ? -13.798 1.068 12.452 1.00 86.25 381 LEU A N 1
ATOM 3096 C CA . LEU A 1 381 ? -13.520 1.570 11.102 1.00 86.25 381 LEU A CA 1
ATOM 3097 C C . LEU A 1 381 ? -13.658 0.479 10.036 1.00 86.25 381 LEU A C 1
ATOM 3099 O O . LEU A 1 381 ? -13.450 -0.706 10.303 1.00 86.25 381 LEU A O 1
ATOM 3103 N N . ASN A 1 382 ? -13.942 0.894 8.800 1.00 85.75 382 ASN A N 1
ATOM 3104 C CA . ASN A 1 382 ? -13.854 0.009 7.639 1.00 85.75 382 ASN A CA 1
ATOM 3105 C C . ASN A 1 382 ? -12.386 -0.388 7.354 1.00 85.75 382 ASN A C 1
ATOM 3107 O O . ASN A 1 382 ? -11.447 0.276 7.795 1.00 85.75 382 ASN A O 1
ATOM 3111 N N . CYS A 1 383 ? -12.173 -1.468 6.593 1.00 82.38 383 CYS A N 1
ATOM 3112 C CA . CYS A 1 383 ? -10.820 -1.973 6.323 1.00 82.38 383 CYS A CA 1
ATOM 3113 C C . CYS A 1 383 ? -9.946 -0.953 5.569 1.00 82.38 383 CYS A C 1
ATOM 3115 O O . CYS A 1 383 ? -8.766 -0.822 5.883 1.00 82.38 383 CYS A O 1
ATOM 3117 N N . ASN A 1 384 ? -10.521 -0.191 4.631 1.00 83.06 384 ASN A N 1
ATOM 3118 C CA . ASN A 1 384 ? -9.776 0.770 3.811 1.00 83.06 384 ASN A CA 1
ATOM 3119 C C . ASN A 1 384 ? -9.249 1.956 4.634 1.00 83.06 384 ASN A C 1
ATOM 3121 O O . ASN A 1 384 ? -8.062 2.265 4.574 1.00 83.06 384 ASN A O 1
ATOM 3125 N N . ASN A 1 385 ? -10.088 2.600 5.450 1.00 86.06 385 ASN A N 1
ATOM 3126 C CA . ASN A 1 385 ? -9.657 3.714 6.297 1.00 86.06 385 ASN A CA 1
ATOM 3127 C C . ASN A 1 385 ? -8.764 3.223 7.443 1.00 86.06 385 ASN A C 1
ATOM 3129 O O . ASN A 1 385 ? -7.798 3.897 7.803 1.00 86.06 385 ASN A O 1
ATOM 3133 N N . LEU A 1 386 ? -9.044 2.034 7.991 1.00 88.31 386 LEU A N 1
ATOM 3134 C CA . LEU A 1 386 ? -8.217 1.416 9.023 1.00 88.31 386 LEU A CA 1
ATOM 3135 C C . LEU A 1 386 ? -6.789 1.166 8.536 1.00 88.31 386 LEU A C 1
ATOM 3137 O O . LEU A 1 386 ? -5.853 1.488 9.260 1.00 88.31 386 LEU A O 1
ATOM 3141 N N . LYS A 1 387 ? -6.621 0.628 7.324 1.00 88.81 387 LYS A N 1
ATOM 3142 C CA . LYS A 1 387 ? -5.320 0.367 6.691 1.00 88.81 387 LYS A CA 1
ATOM 3143 C C . LYS A 1 387 ? -4.424 1.608 6.712 1.00 88.81 387 LYS A C 1
ATOM 3145 O O . LYS A 1 387 ? -3.303 1.576 7.219 1.00 88.81 387 LYS A O 1
ATOM 3150 N N . ILE A 1 388 ? -4.959 2.720 6.210 1.00 88.19 388 ILE A N 1
ATOM 3151 C CA . ILE A 1 388 ? -4.237 3.989 6.068 1.00 88.19 388 ILE A CA 1
ATOM 3152 C C . ILE A 1 388 ? -3.955 4.587 7.452 1.00 88.19 388 ILE A C 1
ATOM 3154 O O . ILE A 1 388 ? -2.819 4.955 7.756 1.00 88.19 388 ILE A O 1
ATOM 3158 N N . LEU A 1 389 ? -4.965 4.622 8.330 1.00 88.81 389 LEU A N 1
ATOM 3159 C CA . LEU A 1 389 ? -4.818 5.157 9.682 1.00 88.81 389 LEU A CA 1
ATOM 3160 C C . LEU A 1 389 ? -3.798 4.356 10.500 1.00 88.81 389 LEU A C 1
ATOM 3162 O O . LEU A 1 389 ? -2.960 4.943 11.179 1.00 88.81 389 LEU A O 1
ATOM 3166 N N . TYR A 1 390 ? -3.835 3.028 10.423 1.00 88.44 390 TYR A N 1
ATOM 3167 C CA . TYR A 1 390 ? -2.897 2.150 11.115 1.00 88.44 390 TYR A CA 1
ATOM 3168 C C . TYR A 1 390 ? -1.457 2.403 10.658 1.00 88.44 390 TYR A C 1
ATOM 3170 O O . TYR A 1 390 ? -0.567 2.555 11.501 1.00 88.44 390 TYR A O 1
ATOM 3178 N N . LYS A 1 391 ? -1.221 2.540 9.344 1.00 85.94 391 LYS A N 1
ATOM 3179 C CA . LYS A 1 391 ? 0.102 2.915 8.826 1.00 85.94 391 LYS A CA 1
ATOM 3180 C C . LYS A 1 391 ? 0.534 4.270 9.387 1.00 85.94 391 LYS A C 1
ATOM 3182 O O . LYS A 1 391 ? 1.623 4.347 9.933 1.00 85.94 391 LYS A O 1
ATOM 3187 N N . TYR A 1 392 ? -0.325 5.291 9.375 1.00 86.81 392 TYR A N 1
ATOM 3188 C CA . TYR A 1 392 ? -0.002 6.619 9.920 1.00 86.81 392 TYR A CA 1
ATOM 3189 C C . TYR A 1 392 ? 0.357 6.574 11.414 1.00 86.81 392 TYR A C 1
ATOM 3191 O O . TYR A 1 392 ? 1.345 7.178 11.848 1.00 86.81 392 TYR A O 1
ATOM 3199 N N . LEU A 1 393 ? -0.430 5.840 12.206 1.00 84.75 393 LEU A N 1
ATOM 3200 C CA . LEU A 1 393 ? -0.202 5.687 13.640 1.00 84.75 393 LEU A CA 1
ATOM 3201 C C . LEU A 1 393 ? 1.166 5.053 13.903 1.00 84.75 393 LEU A C 1
ATOM 3203 O O . LEU A 1 393 ? 1.946 5.595 14.680 1.00 84.75 393 LEU A O 1
ATOM 3207 N N . THR A 1 394 ? 1.474 3.954 13.221 1.00 81.19 394 THR A N 1
ATOM 3208 C CA . THR A 1 394 ? 2.696 3.169 13.446 1.00 81.19 394 THR A CA 1
ATOM 3209 C C . THR A 1 394 ? 3.950 3.789 12.830 1.00 81.19 394 THR A C 1
ATOM 3211 O O . THR A 1 394 ? 5.012 3.749 13.447 1.00 81.19 394 THR A O 1
ATOM 3214 N N . SER A 1 395 ? 3.853 4.409 11.650 1.00 74.56 395 SER A N 1
ATOM 3215 C CA . SER A 1 395 ? 5.010 4.984 10.953 1.00 74.56 395 SER A CA 1
ATOM 3216 C C . SER A 1 395 ? 5.383 6.376 11.447 1.00 74.56 395 SER A C 1
ATOM 3218 O O . SER A 1 395 ? 6.560 6.732 11.428 1.00 74.56 395 SER A O 1
ATOM 3220 N N . SER A 1 396 ? 4.398 7.183 11.853 1.00 72.25 396 SER A N 1
ATOM 3221 C CA . SER A 1 396 ? 4.591 8.629 12.024 1.00 72.25 396 SER A CA 1
ATOM 3222 C C . SER A 1 396 ? 4.251 9.142 13.420 1.00 72.25 396 SER A C 1
ATOM 3224 O O . SER A 1 396 ? 4.921 10.059 13.895 1.00 72.25 396 SER A O 1
ATOM 3226 N N . LEU A 1 397 ? 3.227 8.594 14.086 1.00 73.56 397 LEU A N 1
ATOM 3227 C CA . LEU A 1 397 ? 2.742 9.145 15.359 1.00 73.56 397 LEU A CA 1
ATOM 3228 C C . LEU A 1 397 ? 3.313 8.441 16.598 1.00 73.56 397 LEU A C 1
ATOM 3230 O O . LEU A 1 397 ? 3.626 9.110 17.581 1.00 73.56 397 LEU A O 1
ATOM 3234 N N . LEU A 1 398 ? 3.424 7.112 16.564 1.00 68.19 398 LEU A N 1
ATOM 3235 C CA . LEU A 1 398 ? 3.756 6.267 17.717 1.00 68.19 398 LEU A CA 1
ATOM 3236 C C . LEU A 1 398 ? 5.231 5.848 17.781 1.00 68.19 398 LEU A C 1
ATOM 3238 O O . LEU A 1 398 ? 5.568 4.968 18.571 1.00 68.19 398 LEU A O 1
ATOM 3242 N N . GLN A 1 399 ? 6.112 6.474 16.990 1.00 61.75 399 GLN A N 1
ATOM 3243 C CA . GLN A 1 399 ? 7.548 6.182 17.048 1.00 61.75 399 GLN A CA 1
ATOM 3244 C C . GLN A 1 399 ? 8.057 6.251 18.502 1.00 61.75 399 GLN A C 1
ATOM 3246 O O . GLN A 1 399 ? 7.637 7.157 19.234 1.00 61.75 399 GLN A O 1
ATOM 3251 N N . PRO A 1 400 ? 8.939 5.329 18.943 1.00 50.75 400 PRO A N 1
ATOM 3252 C CA . PRO A 1 400 ? 9.388 5.278 20.329 1.00 50.75 400 PRO A CA 1
ATOM 3253 C C . PRO A 1 400 ? 10.076 6.592 20.703 1.00 50.75 400 PRO A C 1
ATOM 3255 O O . PRO A 1 400 ? 11.208 6.859 20.302 1.00 50.75 400 PRO A O 1
ATOM 3258 N N . SER A 1 401 ? 9.395 7.439 21.470 1.00 39.56 401 SER A N 1
ATOM 3259 C CA . SER A 1 401 ? 10.040 8.569 22.126 1.00 39.56 401 SER A CA 1
ATOM 3260 C C . SER A 1 401 ? 11.079 8.020 23.106 1.00 39.56 401 SER A C 1
ATOM 3262 O O . SER A 1 401 ? 10.806 7.032 23.788 1.00 39.56 401 SER A O 1
ATOM 3264 N N . ALA A 1 402 ? 12.238 8.676 23.215 1.00 35.81 402 ALA A N 1
ATOM 3265 C CA . ALA A 1 402 ? 13.356 8.304 24.096 1.00 35.81 402 ALA A CA 1
ATOM 3266 C C . ALA A 1 402 ? 12.970 8.045 25.577 1.00 35.81 402 ALA A C 1
ATOM 3268 O O . ALA A 1 402 ? 13.733 7.446 26.328 1.00 35.81 402 ALA A O 1
ATOM 3269 N N . GLU A 1 403 ? 11.771 8.448 25.998 1.00 39.94 403 GLU A N 1
ATOM 3270 C CA . GLU A 1 403 ? 11.180 8.177 27.313 1.00 39.94 403 GLU A CA 1
ATOM 3271 C C . GLU A 1 403 ? 10.809 6.699 27.548 1.00 39.94 403 GLU A C 1
ATOM 3273 O O . GLU A 1 403 ? 10.830 6.245 28.688 1.00 39.94 403 GLU A O 1
ATOM 3278 N N . ASP A 1 404 ? 10.539 5.906 26.503 1.00 41.66 404 ASP A N 1
ATOM 3279 C CA . ASP A 1 404 ? 10.239 4.470 26.663 1.00 41.66 404 ASP A CA 1
ATOM 3280 C C . ASP A 1 404 ? 11.514 3.646 27.009 1.00 41.66 404 ASP A C 1
ATOM 3282 O O . ASP A 1 404 ? 11.423 2.484 27.420 1.00 41.66 404 ASP A O 1
ATOM 3286 N N . GLU A 1 405 ? 12.719 4.234 26.902 1.00 35.41 405 GLU A N 1
ATOM 3287 C CA . GLU A 1 405 ? 13.980 3.600 27.328 1.00 35.41 405 GLU A CA 1
ATOM 3288 C C . GLU A 1 405 ? 14.218 3.644 28.841 1.00 35.41 405 GLU A C 1
ATOM 3290 O O . GLU A 1 405 ? 14.813 2.712 29.392 1.00 35.41 405 GLU A O 1
ATOM 3295 N N . THR A 1 406 ? 13.792 4.704 29.533 1.00 34.59 406 THR A N 1
ATOM 3296 C CA . THR A 1 406 ? 14.041 4.833 30.980 1.00 34.59 406 THR A CA 1
ATOM 3297 C C . THR A 1 406 ? 13.221 3.817 31.769 1.00 34.59 406 THR A C 1
ATOM 3299 O O . THR A 1 406 ? 13.712 3.270 32.755 1.00 34.59 406 THR A O 1
ATOM 3302 N N . ILE A 1 407 ? 12.030 3.465 31.275 1.00 39.78 407 ILE A N 1
ATOM 3303 C CA . ILE A 1 407 ? 11.160 2.447 31.876 1.00 39.78 407 ILE A CA 1
ATOM 3304 C C . ILE A 1 407 ? 11.709 1.029 31.636 1.00 39.78 407 ILE A C 1
ATOM 3306 O O . ILE A 1 407 ? 11.656 0.195 32.535 1.00 39.78 407 ILE A O 1
ATOM 3310 N N . LYS A 1 408 ? 12.329 0.748 30.478 1.00 35.09 408 LYS A N 1
ATOM 3311 C CA . LYS A 1 408 ? 12.959 -0.563 30.202 1.00 35.09 408 LYS A CA 1
ATOM 3312 C C . LYS A 1 408 ? 14.255 -0.812 30.978 1.00 35.09 408 LYS A C 1
ATOM 3314 O O . LYS A 1 408 ? 14.634 -1.967 31.157 1.00 35.09 408 LYS A O 1
ATOM 3319 N N . LYS A 1 409 ? 14.938 0.237 31.451 1.00 33.00 409 LYS A N 1
ATOM 3320 C CA . LYS A 1 409 ? 16.135 0.101 32.305 1.00 33.00 409 LYS A CA 1
ATOM 3321 C C . LYS A 1 409 ? 15.800 -0.219 33.767 1.00 33.00 409 LYS A C 1
ATOM 3323 O O . LYS A 1 409 ? 16.696 -0.598 34.519 1.00 33.00 409 LYS A O 1
ATOM 3328 N N . LEU A 1 410 ? 14.529 -0.143 34.165 1.00 31.34 410 LEU A N 1
ATOM 3329 C CA . LEU A 1 410 ? 14.065 -0.503 35.504 1.00 31.34 410 LEU A CA 1
ATOM 3330 C C . LEU A 1 410 ? 13.416 -1.903 35.502 1.00 31.34 410 LEU A C 1
ATOM 3332 O O . LEU A 1 410 ? 12.200 -2.051 35.538 1.00 31.34 410 LEU A O 1
ATOM 3336 N N . SER A 1 411 ? 14.303 -2.911 35.549 1.00 29.33 411 SER A N 1
ATOM 3337 C CA . SER A 1 411 ? 14.115 -4.254 36.147 1.00 29.33 411 SER A CA 1
ATOM 3338 C C . SER A 1 411 ? 13.523 -5.390 35.277 1.00 29.33 411 SER A C 1
ATOM 3340 O O . SER A 1 411 ? 12.702 -5.129 34.404 1.00 29.33 411 SER A O 1
ATOM 3342 N N . PRO A 1 412 ? 13.910 -6.675 35.520 1.00 32.97 412 PRO A N 1
ATOM 3343 C CA . PRO A 1 412 ? 14.560 -7.210 36.724 1.00 32.97 412 PRO A CA 1
ATOM 3344 C C . PRO A 1 412 ? 15.865 -7.978 36.446 1.00 32.97 412 PRO A C 1
ATOM 3346 O O . PRO A 1 412 ? 15.845 -9.087 35.931 1.00 32.97 412 PRO A O 1
ATOM 3349 N N . ASN A 1 413 ? 17.001 -7.415 36.860 1.00 30.27 413 ASN A N 1
ATOM 3350 C CA . ASN A 1 413 ? 18.197 -8.180 37.223 1.00 30.27 413 ASN A CA 1
ATOM 3351 C C . ASN A 1 413 ? 19.075 -7.320 38.137 1.00 30.27 413 ASN A C 1
ATOM 3353 O O . ASN A 1 413 ? 20.123 -6.821 37.739 1.00 30.27 413 ASN A O 1
ATOM 3357 N N . THR A 1 414 ? 18.643 -7.150 39.385 1.00 30.48 414 THR A N 1
ATOM 3358 C CA . THR A 1 414 ? 19.557 -6.708 40.441 1.00 30.48 414 THR A CA 1
ATOM 3359 C C . THR A 1 414 ? 19.277 -7.526 41.686 1.00 30.48 414 THR A C 1
ATOM 3361 O O . THR A 1 414 ? 18.399 -7.226 42.490 1.00 30.48 414 THR A O 1
ATOM 3364 N N . SER A 1 415 ? 20.020 -8.621 41.807 1.00 27.27 415 SER A N 1
ATOM 3365 C CA . SER A 1 415 ? 20.187 -9.358 43.049 1.00 27.27 415 SER A CA 1
ATOM 3366 C C . SER A 1 415 ? 20.598 -8.396 44.162 1.00 27.27 415 SER A C 1
ATOM 3368 O O . SER A 1 415 ? 21.614 -7.706 44.045 1.00 27.27 415 SER A O 1
ATOM 3370 N N . LEU A 1 416 ? 19.817 -8.385 45.238 1.00 29.75 416 LEU A N 1
ATOM 3371 C CA . LEU A 1 416 ? 20.158 -7.765 46.510 1.00 29.75 416 LEU A CA 1
ATOM 3372 C C . LEU A 1 416 ? 21.559 -8.209 46.955 1.00 29.75 416 LEU A C 1
ATOM 3374 O O . LEU A 1 416 ? 21.776 -9.373 47.287 1.00 29.75 416 LEU A O 1
ATOM 3378 N N . LYS A 1 417 ? 22.499 -7.265 47.009 1.00 26.61 417 LYS A N 1
ATOM 3379 C CA . LYS A 1 417 ? 23.638 -7.334 47.923 1.00 26.61 417 LYS A CA 1
ATOM 3380 C C . LYS A 1 417 ? 23.683 -6.039 48.717 1.00 26.61 417 LYS A C 1
ATOM 3382 O O . LYS A 1 417 ? 23.951 -4.964 48.194 1.00 26.61 417 LYS A O 1
ATOM 3387 N N . SER A 1 418 ? 23.355 -6.195 49.989 1.00 29.59 418 SER A N 1
ATOM 3388 C CA . SER A 1 418 ? 23.540 -5.243 51.071 1.00 29.59 418 SER A CA 1
ATOM 3389 C C . SER A 1 418 ? 24.978 -4.727 51.125 1.00 29.59 418 SER A C 1
ATOM 3391 O O . SER A 1 418 ? 25.909 -5.530 51.199 1.00 29.59 418 SER A O 1
ATOM 3393 N N . SER A 1 419 ? 25.149 -3.409 51.200 1.00 26.03 419 SER A N 1
ATOM 3394 C CA . SER A 1 419 ? 26.296 -2.822 51.891 1.00 26.03 419 SER A CA 1
ATOM 3395 C C . SER A 1 419 ? 25.870 -1.538 52.620 1.00 26.03 419 SER A C 1
ATOM 3397 O O . SER A 1 419 ? 25.060 -0.786 52.073 1.00 26.03 419 SER A O 1
ATOM 3399 N N . PRO A 1 420 ? 26.341 -1.312 53.861 1.00 31.75 420 PRO A N 1
ATOM 3400 C CA . PRO A 1 420 ? 25.861 -0.261 54.747 1.00 31.75 420 PRO A CA 1
ATOM 3401 C C . PRO A 1 420 ? 26.718 1.003 54.617 1.00 31.75 420 PRO A C 1
ATOM 3403 O O . PRO A 1 420 ? 27.942 0.910 54.622 1.00 31.75 420 PRO A O 1
ATOM 3406 N N . ASN A 1 421 ? 26.056 2.161 54.534 1.00 25.61 421 ASN A N 1
ATOM 3407 C CA . ASN A 1 421 ? 26.498 3.512 54.930 1.00 25.61 421 ASN A CA 1
ATOM 3408 C C . ASN A 1 421 ? 26.150 4.567 53.876 1.00 25.61 421 ASN A C 1
ATOM 3410 O O . ASN A 1 421 ? 26.687 4.556 52.774 1.00 25.61 421 ASN A O 1
ATOM 3414 N N . GLY A 1 422 ? 25.357 5.558 54.294 1.00 24.50 422 GLY A N 1
ATOM 3415 C CA . GLY A 1 422 ? 25.486 6.917 53.771 1.00 24.50 422 GLY A CA 1
ATOM 3416 C C . GLY A 1 422 ? 24.199 7.582 53.289 1.00 24.50 422 GLY A C 1
ATOM 3417 O O . GLY A 1 422 ? 23.849 7.473 52.125 1.00 24.50 422 GLY A O 1
ATOM 3418 N N . PHE A 1 423 ? 23.597 8.358 54.194 1.00 24.36 423 PHE A N 1
ATOM 3419 C CA . PHE A 1 423 ? 22.885 9.619 53.940 1.00 24.36 423 PHE A CA 1
ATOM 3420 C C . PHE A 1 423 ? 21.634 9.621 53.043 1.00 24.36 423 PHE A C 1
ATOM 3422 O O . PHE A 1 423 ? 21.688 9.804 51.831 1.00 24.36 423 PHE A O 1
ATOM 3429 N N . TYR A 1 424 ? 20.478 9.612 53.711 1.00 23.67 424 TYR A N 1
ATOM 3430 C CA . TYR A 1 424 ? 19.251 10.229 53.207 1.00 23.67 424 TYR A CA 1
ATOM 3431 C C . TYR A 1 424 ? 19.326 11.755 53.366 1.00 23.67 424 TYR A C 1
ATOM 3433 O O . TYR A 1 424 ? 19.597 12.231 54.471 1.00 23.67 424 TYR A O 1
ATOM 3441 N N . PRO A 1 425 ? 18.924 12.529 52.348 1.00 24.98 425 PRO A N 1
ATOM 3442 C CA . PRO A 1 425 ? 18.106 13.699 52.570 1.00 24.98 425 PRO A CA 1
ATOM 3443 C C . PRO A 1 425 ? 16.667 13.362 52.169 1.00 24.98 425 PRO A C 1
ATOM 3445 O O . PRO A 1 425 ? 16.370 12.996 51.033 1.00 24.98 425 PRO A O 1
ATOM 3448 N N . ASN A 1 426 ? 15.777 13.480 53.150 1.00 25.58 426 ASN A N 1
ATOM 3449 C CA . ASN A 1 426 ? 14.334 13.453 52.976 1.00 25.58 426 ASN A CA 1
ATOM 3450 C C . ASN A 1 426 ? 13.910 14.479 51.914 1.00 25.58 426 ASN A C 1
ATOM 3452 O O . ASN A 1 426 ? 13.960 15.681 52.160 1.00 25.58 426 ASN A O 1
ATOM 3456 N N . SER A 1 427 ? 13.423 14.001 50.773 1.00 24.64 427 SER A N 1
ATOM 3457 C CA . SER A 1 427 ? 12.442 14.726 49.974 1.00 24.64 427 SER A CA 1
ATOM 3458 C C . SER A 1 427 ? 11.234 13.820 49.822 1.00 24.64 427 SER A C 1
ATOM 3460 O O . SER A 1 427 ? 11.225 12.843 49.075 1.00 24.64 427 SER A O 1
ATOM 3462 N N . THR A 1 428 ? 10.231 14.121 50.631 1.00 26.61 428 THR A N 1
ATOM 3463 C CA . THR A 1 428 ? 8.860 13.658 50.496 1.00 26.61 428 THR A CA 1
ATOM 3464 C C . THR A 1 428 ? 8.328 14.064 49.127 1.00 26.61 428 THR A C 1
ATOM 3466 O O . THR A 1 428 ? 7.759 15.137 48.984 1.00 26.61 428 THR A O 1
ATOM 3469 N N . ASN A 1 429 ? 8.494 13.207 48.127 1.00 24.80 429 ASN A N 1
ATOM 3470 C CA . ASN A 1 429 ? 7.631 13.189 46.957 1.00 24.80 429 ASN A CA 1
ATOM 3471 C C . ASN A 1 429 ? 7.235 11.739 46.708 1.00 24.80 429 ASN A C 1
ATOM 3473 O O . ASN A 1 429 ? 7.945 10.968 46.065 1.00 24.80 429 ASN A O 1
ATOM 3477 N N . ASN A 1 430 ? 6.079 11.384 47.270 1.00 24.06 430 ASN A N 1
ATOM 3478 C CA . ASN A 1 430 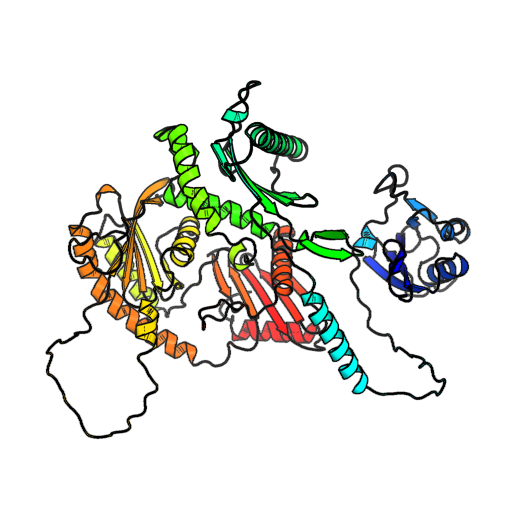? 5.269 10.267 46.816 1.00 24.06 430 ASN A CA 1
ATOM 3479 C C . ASN A 1 430 ? 5.035 10.432 45.310 1.00 24.06 430 ASN A C 1
ATOM 3481 O O . ASN A 1 430 ? 4.063 11.063 44.896 1.00 24.06 430 ASN A O 1
ATOM 3485 N N . TYR A 1 431 ? 5.881 9.822 44.485 1.00 28.09 431 TYR A N 1
ATOM 3486 C CA . TYR A 1 431 ? 5.461 9.390 43.161 1.00 28.09 431 TYR A CA 1
ATOM 3487 C C . TYR A 1 431 ? 4.526 8.201 43.366 1.00 28.09 431 TYR A C 1
ATOM 3489 O O . TYR A 1 431 ? 4.889 7.038 43.203 1.00 28.09 431 TYR A O 1
ATOM 3497 N N . ASN A 1 432 ? 3.297 8.516 43.781 1.00 27.52 432 ASN A N 1
ATOM 3498 C CA . ASN A 1 432 ? 2.158 7.688 43.441 1.00 27.52 432 ASN A CA 1
ATOM 3499 C C . ASN A 1 432 ? 2.273 7.399 41.943 1.00 27.52 432 ASN A C 1
ATOM 3501 O O . ASN A 1 432 ? 2.460 8.323 41.152 1.00 27.52 432 ASN A O 1
ATOM 3505 N N . VAL A 1 433 ? 2.173 6.129 41.565 1.00 37.50 433 VAL A N 1
ATOM 3506 C CA . VAL A 1 433 ? 1.933 5.696 40.187 1.00 37.50 433 VAL A CA 1
ATOM 3507 C C . VAL A 1 433 ? 0.539 6.208 39.810 1.00 37.50 433 VAL A C 1
ATOM 3509 O O . VAL A 1 433 ? -0.461 5.503 39.893 1.00 37.50 433 VAL A O 1
ATOM 3512 N N . SER A 1 434 ? 0.441 7.504 39.539 1.00 38.41 434 SER A N 1
ATOM 3513 C CA . SER A 1 434 ? -0.773 8.189 39.130 1.00 38.41 434 SER A CA 1
ATOM 3514 C C . SER A 1 434 ? -1.120 7.723 37.721 1.00 38.41 434 SER A C 1
ATOM 3516 O O . SER A 1 434 ? -0.270 7.771 36.838 1.00 38.41 434 SER A O 1
ATOM 3518 N N . ASN A 1 435 ? -2.360 7.253 37.537 1.00 49.66 435 ASN A N 1
ATOM 3519 C CA . ASN A 1 435 ? -3.031 6.968 36.260 1.00 49.66 435 ASN A CA 1
ATOM 3520 C C . ASN A 1 435 ? -2.390 7.698 35.061 1.00 49.66 435 ASN A C 1
ATOM 3522 O O . ASN A 1 435 ? -2.706 8.851 34.776 1.00 49.66 435 ASN A O 1
ATOM 3526 N N . SER A 1 436 ? -1.474 7.022 34.369 1.00 60.34 436 SER A N 1
ATOM 3527 C CA . SER A 1 436 ? -0.516 7.618 33.430 1.00 60.34 436 SER A CA 1
ATOM 3528 C C . SER A 1 436 ? -1.026 7.613 31.987 1.00 60.34 436 SER A C 1
ATOM 3530 O O . SER A 1 436 ? -0.331 7.212 31.052 1.00 60.34 436 SER A O 1
ATOM 3532 N N . GLY A 1 437 ? -2.281 8.013 31.795 1.00 67.00 437 GLY A N 1
ATOM 3533 C CA . GLY A 1 437 ? -2.853 8.185 30.465 1.00 67.00 437 GLY A CA 1
ATOM 3534 C C . GLY A 1 437 ? -2.723 9.633 29.988 1.00 67.00 437 GLY A C 1
ATOM 3535 O O . GLY A 1 437 ? -3.157 10.555 30.678 1.00 67.00 437 GLY A O 1
ATOM 3536 N N . ARG A 1 438 ? -2.150 9.846 28.800 1.00 78.19 438 ARG A N 1
ATOM 3537 C CA . ARG A 1 438 ? -1.928 11.172 28.200 1.00 78.19 438 ARG A CA 1
ATOM 3538 C C . ARG A 1 438 ? -2.496 11.271 26.789 1.00 78.19 438 ARG A C 1
ATOM 3540 O O . ARG A 1 438 ? -2.503 10.296 26.038 1.00 78.19 438 ARG A O 1
ATOM 3547 N N . PHE A 1 439 ? -2.910 12.471 26.394 1.00 77.00 439 PHE A N 1
ATOM 3548 C CA . PHE A 1 439 ? -3.244 12.759 25.000 1.00 77.00 439 PHE A CA 1
ATOM 3549 C C . PHE A 1 439 ? -1.960 12.919 24.175 1.00 77.00 439 PHE A C 1
ATOM 3551 O O . PHE A 1 439 ? -1.071 13.689 24.528 1.00 77.00 439 PHE A O 1
ATOM 3558 N N . VAL A 1 440 ? -1.860 12.176 23.076 1.00 73.12 440 VAL A N 1
ATOM 3559 C CA . VAL A 1 440 ? -0.819 12.318 22.047 1.00 73.12 440 VAL A CA 1
ATOM 3560 C C . VAL A 1 440 ? -1.233 13.382 21.027 1.00 73.12 440 VAL A C 1
ATOM 3562 O O . VAL A 1 440 ? -0.397 14.153 20.560 1.00 73.12 440 VAL A O 1
ATOM 3565 N N . THR A 1 441 ? -2.530 13.461 20.715 1.00 69.19 441 THR A N 1
ATOM 3566 C CA . THR A 1 441 ? -3.125 14.516 19.884 1.00 69.19 441 THR A CA 1
ATOM 3567 C C . THR A 1 441 ? -4.412 15.039 20.520 1.00 69.19 441 THR A C 1
ATOM 3569 O O . THR A 1 441 ? -5.136 14.302 21.188 1.00 69.19 441 THR A O 1
ATOM 3572 N N . GLY A 1 442 ? -4.722 16.316 20.279 1.00 55.91 442 GLY A N 1
ATOM 3573 C CA . GLY A 1 442 ? -6.061 16.867 20.519 1.00 55.91 442 GLY A CA 1
ATOM 3574 C C . GLY A 1 442 ? -6.359 17.448 21.900 1.00 55.91 442 GLY A C 1
ATOM 3575 O O . GLY A 1 442 ? -7.492 17.867 22.126 1.00 55.91 442 GLY A O 1
ATOM 3576 N N . PHE A 1 443 ? -5.371 17.572 22.788 1.00 55.69 443 PHE A N 1
ATOM 3577 C CA . PHE A 1 443 ? -5.527 18.345 24.022 1.00 55.69 443 PHE A CA 1
ATOM 3578 C C . PHE A 1 443 ? -4.405 19.373 24.169 1.00 55.69 443 PHE A C 1
ATOM 3580 O O . PHE A 1 443 ? -3.228 19.032 24.084 1.00 55.69 443 PHE A O 1
ATOM 3587 N N . VAL A 1 444 ? -4.787 20.634 24.370 1.00 44.78 444 VAL A N 1
ATOM 3588 C CA . VAL A 1 444 ? -3.888 21.708 24.798 1.00 44.78 444 VAL A CA 1
ATOM 3589 C C . VAL A 1 444 ? -4.198 21.946 26.267 1.00 44.78 444 VAL A C 1
ATOM 3591 O O . VAL A 1 444 ? -5.242 22.512 26.585 1.00 44.78 444 VAL A O 1
ATOM 3594 N N . GLU A 1 445 ? -3.314 21.505 27.156 1.00 42.03 445 GLU A N 1
ATOM 3595 C CA . GLU A 1 445 ? -3.322 21.987 28.532 1.00 42.03 445 GLU A CA 1
ATOM 3596 C C . GLU A 1 445 ? -2.380 23.187 28.623 1.00 42.03 445 GLU A C 1
ATOM 3598 O O . GLU A 1 445 ? -1.202 23.108 28.273 1.00 42.03 445 GLU A O 1
ATOM 3603 N N . ILE A 1 446 ? -2.908 24.319 29.085 1.00 39.03 446 ILE A N 1
ATOM 3604 C CA . ILE A 1 446 ? -2.130 25.492 29.490 1.00 39.03 446 ILE A CA 1
ATOM 3605 C C . ILE A 1 446 ? -1.502 25.160 30.855 1.00 39.03 446 ILE A C 1
ATOM 3607 O O . ILE A 1 446 ? -1.928 25.707 31.861 1.00 39.03 446 ILE A O 1
ATOM 3611 N N . ALA A 1 447 ? -0.575 24.197 30.925 1.00 33.00 447 ALA A N 1
ATOM 3612 C CA . ALA A 1 447 ? 0.233 23.926 32.124 1.00 33.00 447 ALA A CA 1
ATOM 3613 C C . ALA A 1 447 ? 1.327 22.867 31.876 1.00 33.00 447 ALA A C 1
ATOM 3615 O O . ALA A 1 447 ? 1.284 21.778 32.434 1.00 33.00 447 ALA A O 1
ATOM 3616 N N . SER A 1 448 ? 2.317 23.162 31.036 1.00 31.78 448 SER A N 1
ATOM 3617 C CA . SER A 1 448 ? 3.731 22.799 31.275 1.00 31.78 448 SER A CA 1
ATOM 3618 C C . SER A 1 448 ? 4.559 23.187 30.055 1.00 31.78 448 SER A C 1
ATOM 3620 O O . SER A 1 448 ? 4.405 22.659 28.961 1.00 31.78 448 SER A O 1
ATOM 3622 N N . LEU A 1 449 ? 5.426 24.173 30.257 1.00 35.28 449 LEU A N 1
ATOM 3623 C CA . LEU A 1 449 ? 6.346 24.716 29.261 1.00 35.28 449 LEU A CA 1
ATOM 3624 C C . LEU A 1 449 ? 7.648 23.904 29.155 1.00 35.28 449 LEU A C 1
ATOM 3626 O O . LEU A 1 449 ? 8.601 24.383 28.556 1.00 35.28 449 LEU A O 1
ATOM 3630 N N . ASP A 1 450 ? 7.673 22.671 29.665 1.00 37.31 450 ASP A N 1
ATOM 3631 C CA . ASP A 1 450 ? 8.837 21.793 29.601 1.00 37.31 450 ASP A CA 1
ATOM 3632 C C . ASP A 1 450 ? 8.475 20.476 28.902 1.00 37.31 450 ASP A C 1
ATOM 3634 O O . ASP A 1 450 ? 7.623 19.720 29.361 1.00 37.31 450 ASP A O 1
ATOM 3638 N N . SER A 1 451 ? 9.169 20.215 27.788 1.00 37.69 451 SER A N 1
ATOM 3639 C CA . SER A 1 451 ? 9.099 19.055 26.875 1.00 37.69 451 SER A CA 1
ATOM 3640 C C . SER A 1 451 ? 7.960 19.021 25.830 1.00 37.69 451 SER A C 1
ATOM 3642 O O . SER A 1 451 ? 6.998 18.271 25.918 1.00 37.69 451 SER A O 1
ATOM 3644 N N . GLY A 1 452 ? 8.151 19.770 24.735 1.00 39.88 452 GLY A N 1
ATOM 3645 C CA . GLY A 1 452 ? 7.509 19.504 23.438 1.00 39.88 452 GLY A CA 1
ATOM 3646 C C . GLY A 1 452 ? 6.065 19.997 23.310 1.00 39.88 452 GLY A C 1
ATOM 3647 O O . GLY A 1 452 ? 5.126 19.394 23.813 1.00 39.88 452 GLY A O 1
ATOM 3648 N N . SER A 1 453 ? 5.870 21.076 22.552 1.00 35.38 453 SER A N 1
ATOM 3649 C CA . SER A 1 453 ? 4.555 21.659 22.255 1.00 35.38 453 SER A CA 1
ATOM 3650 C C . SER A 1 453 ? 3.508 20.602 21.831 1.00 35.38 453 SER A C 1
ATOM 3652 O O . SER A 1 453 ? 3.773 19.855 20.878 1.00 35.38 453 SER A O 1
ATOM 3654 N N . PRO A 1 454 ? 2.312 20.549 22.449 1.00 44.66 454 PRO A N 1
ATOM 3655 C CA . PRO A 1 454 ? 1.274 19.594 22.070 1.00 44.66 454 PRO A CA 1
ATOM 3656 C C . PRO A 1 454 ? 0.749 19.871 20.653 1.00 44.66 454 PRO A C 1
ATOM 3658 O O . PRO A 1 454 ? 0.408 21.002 20.298 1.00 44.66 454 PRO A O 1
ATOM 3661 N N . LYS A 1 455 ? 0.674 18.825 19.820 1.00 55.88 455 LYS A N 1
ATOM 3662 C CA . LYS A 1 455 ? 0.189 18.912 18.434 1.00 55.88 455 LYS A CA 1
ATOM 3663 C C . LYS A 1 455 ? -1.345 19.026 18.417 1.00 55.88 455 LYS A C 1
ATOM 3665 O O . LYS A 1 455 ? -2.047 18.198 19.004 1.00 55.88 455 LYS A O 1
ATOM 3670 N N . ARG A 1 456 ? -1.875 20.044 17.720 1.00 66.19 456 ARG A N 1
ATOM 3671 C CA . ARG A 1 456 ? -3.317 20.216 17.432 1.00 66.19 456 ARG A CA 1
ATOM 3672 C C . ARG A 1 456 ? -3.906 18.905 16.888 1.00 66.19 456 ARG A C 1
ATOM 3674 O O . ARG A 1 456 ? -3.215 18.209 16.148 1.00 66.19 456 ARG A O 1
ATOM 3681 N N . ALA A 1 457 ? -5.157 18.577 17.242 1.00 73.88 457 ALA A N 1
ATOM 3682 C CA . ALA A 1 457 ? -5.835 17.391 16.703 1.00 73.88 457 ALA A CA 1
ATOM 3683 C C . ALA A 1 457 ? -5.770 17.412 15.165 1.00 73.88 457 ALA A C 1
ATOM 3685 O O . ALA A 1 457 ? -6.244 18.390 14.571 1.00 73.88 457 ALA A O 1
ATOM 3686 N N . PRO A 1 458 ? -5.174 16.393 14.519 1.00 82.31 458 PRO A N 1
ATOM 3687 C CA . PRO A 1 458 ? -5.206 16.303 13.074 1.00 82.31 458 PRO A CA 1
ATOM 3688 C C . PRO A 1 458 ? -6.647 16.080 12.618 1.00 82.31 458 PRO A C 1
ATOM 3690 O O . PRO A 1 458 ? -7.412 15.339 13.245 1.00 82.31 458 PRO A O 1
ATOM 3693 N N . ARG A 1 459 ? -7.006 16.752 11.527 1.00 87.12 459 ARG A N 1
ATOM 3694 C CA . ARG A 1 459 ? -8.278 16.530 10.849 1.00 87.12 459 ARG A CA 1
ATOM 3695 C C . ARG A 1 459 ? -8.120 15.366 9.894 1.00 87.12 459 ARG A C 1
ATOM 3697 O O . ARG A 1 459 ? -7.111 15.295 9.198 1.00 87.12 459 ARG A O 1
ATOM 3704 N N . VAL A 1 460 ? -9.090 14.466 9.901 1.00 89.81 460 VAL A N 1
ATOM 3705 C CA . VAL A 1 460 ? -9.088 13.265 9.074 1.00 89.81 460 VAL A CA 1
ATOM 3706 C C . VAL A 1 460 ? -10.404 13.135 8.319 1.00 89.81 460 VAL A C 1
ATOM 3708 O O . VAL A 1 460 ? -11.463 13.439 8.863 1.00 89.81 460 VAL A O 1
ATOM 3711 N N . PHE A 1 461 ? -10.335 12.678 7.076 1.00 86.62 461 PHE A N 1
ATOM 3712 C CA . PHE A 1 461 ? -11.469 12.317 6.243 1.00 86.62 461 PHE A CA 1
ATOM 3713 C C . PHE A 1 461 ? -11.659 10.808 6.319 1.00 86.62 461 PHE A C 1
ATOM 3715 O O . PHE A 1 461 ? -10.789 10.036 5.919 1.00 86.62 461 PHE A O 1
ATOM 3722 N N . VAL A 1 462 ? -12.787 10.396 6.884 1.00 84.81 462 VAL A N 1
ATOM 3723 C CA . VAL A 1 462 ? -13.129 8.988 7.109 1.00 84.81 462 VAL A CA 1
ATOM 3724 C C . VAL A 1 462 ? -14.557 8.763 6.636 1.00 84.81 462 VAL A C 1
ATOM 3726 O O . VAL A 1 462 ? -15.400 9.656 6.761 1.00 84.81 462 VAL A O 1
ATOM 3729 N N . ASP A 1 463 ? -14.832 7.584 6.086 1.00 78.94 463 ASP A N 1
ATOM 3730 C CA . ASP A 1 463 ? -16.165 7.245 5.607 1.00 78.94 463 ASP A CA 1
ATOM 3731 C C . ASP A 1 463 ? -17.115 7.006 6.777 1.00 78.94 463 ASP A C 1
ATOM 3733 O O . ASP A 1 463 ? -16.967 6.054 7.546 1.00 78.94 463 ASP A O 1
ATOM 3737 N N . VAL A 1 464 ? -18.157 7.829 6.856 1.00 75.25 464 VAL A N 1
ATOM 3738 C CA . VAL A 1 464 ? -19.281 7.636 7.769 1.00 75.25 464 VAL A CA 1
ATOM 3739 C C . VAL A 1 464 ? -20.498 7.290 6.919 1.00 75.25 464 VAL A C 1
ATOM 3741 O O . VAL A 1 464 ? -20.976 8.105 6.135 1.00 75.25 464 VAL A O 1
ATOM 3744 N N . ASN A 1 465 ? -21.002 6.059 7.050 1.00 73.75 465 ASN A N 1
ATOM 3745 C CA . ASN A 1 465 ? -22.138 5.543 6.269 1.00 73.75 465 ASN A CA 1
ATOM 3746 C C . ASN A 1 465 ? -21.942 5.611 4.738 1.00 73.75 465 ASN A C 1
ATOM 3748 O O . ASN A 1 465 ? -22.900 5.819 3.996 1.00 73.75 465 ASN A O 1
ATOM 3752 N N . GLY A 1 466 ? -20.704 5.436 4.267 1.00 70.94 466 GLY A N 1
ATOM 3753 C CA . GLY A 1 466 ? -20.366 5.449 2.838 1.00 70.94 466 GLY A CA 1
ATOM 3754 C C . GLY A 1 466 ? -20.156 6.842 2.238 1.00 70.94 466 GLY A C 1
ATOM 3755 O O . GLY A 1 466 ? -20.014 6.947 1.023 1.00 70.94 466 GLY A O 1
ATOM 3756 N N . LEU A 1 467 ? -20.132 7.896 3.062 1.00 77.19 467 LEU A N 1
ATOM 3757 C CA . LEU A 1 467 ? -19.777 9.250 2.640 1.00 77.19 467 LEU A CA 1
ATOM 3758 C C . LEU A 1 467 ? -18.527 9.736 3.389 1.00 77.19 467 LEU A C 1
ATOM 3760 O O . LEU A 1 467 ? -18.481 9.614 4.617 1.00 77.19 467 LEU A O 1
ATOM 3764 N N . PRO A 1 468 ? -17.547 10.341 2.696 1.00 79.88 468 PRO A N 1
ATOM 3765 C CA . PRO A 1 468 ? -16.365 10.889 3.346 1.00 79.88 468 PRO A CA 1
ATOM 3766 C C . PRO A 1 468 ? -16.755 12.102 4.196 1.00 79.88 468 PRO A C 1
ATOM 3768 O O . PRO A 1 468 ? -17.370 13.051 3.707 1.00 79.88 468 PRO A O 1
ATOM 3771 N N . CYS A 1 469 ? -16.401 12.077 5.479 1.00 84.19 469 CYS A N 1
ATOM 3772 C CA . CYS A 1 469 ? -16.684 13.148 6.432 1.00 84.19 469 CYS A CA 1
ATOM 3773 C C . CYS A 1 469 ? -15.395 13.640 7.092 1.00 84.19 469 CYS A C 1
ATOM 3775 O O . CYS A 1 469 ? -14.547 12.842 7.489 1.00 84.19 469 CYS A O 1
ATOM 3777 N N . GLU A 1 470 ? -15.267 14.960 7.241 1.00 88.19 470 GLU A N 1
ATOM 3778 C CA . GLU A 1 470 ? -14.160 15.590 7.965 1.00 88.19 470 GLU A CA 1
ATOM 3779 C C . GLU A 1 470 ? -14.416 15.479 9.481 1.00 88.19 470 GLU A C 1
ATOM 3781 O O . GLU A 1 470 ? -15.457 15.910 9.982 1.00 88.19 470 GLU A O 1
ATOM 3786 N N . LEU A 1 471 ? -13.476 14.875 10.212 1.00 88.31 471 LEU A N 1
ATOM 3787 C CA . LEU A 1 471 ? -13.549 14.562 11.644 1.00 88.31 471 LEU A CA 1
ATOM 3788 C C . LEU A 1 471 ? -12.216 14.898 12.338 1.00 88.31 471 LEU A C 1
ATOM 3790 O O . LEU A 1 471 ? -11.184 15.075 11.694 1.00 88.31 471 LEU A O 1
ATOM 3794 N N . ASN A 1 472 ? -12.209 14.985 13.668 1.00 87.44 472 ASN A N 1
ATOM 3795 C CA . ASN A 1 472 ? -10.991 15.164 14.466 1.00 87.44 472 ASN A CA 1
ATOM 3796 C C . ASN A 1 472 ? -10.470 13.817 14.976 1.00 87.44 472 ASN A C 1
ATOM 3798 O O . ASN A 1 472 ? -11.227 13.048 15.568 1.00 87.44 472 ASN A O 1
ATOM 3802 N N . LEU A 1 473 ? -9.165 13.570 14.835 1.00 88.19 473 LEU A N 1
ATOM 3803 C CA . LEU A 1 473 ? -8.498 12.403 15.413 1.00 88.19 473 LEU A CA 1
ATOM 3804 C C . LEU A 1 473 ? -7.854 12.752 16.764 1.00 88.19 473 LEU A C 1
ATOM 3806 O O . LEU A 1 473 ? -6.873 13.499 16.850 1.00 88.19 473 LEU A O 1
ATOM 3810 N N . ILE A 1 474 ? -8.379 12.150 17.826 1.00 87.25 474 ILE A N 1
ATOM 3811 C CA . ILE A 1 474 ? -7.827 12.209 19.179 1.00 87.25 474 ILE A CA 1
ATOM 3812 C C . ILE A 1 474 ? -7.112 10.890 19.457 1.00 87.25 474 ILE A C 1
ATOM 3814 O O . ILE A 1 474 ? -7.700 9.820 19.329 1.00 87.25 474 ILE A O 1
ATOM 3818 N N . VAL A 1 475 ? -5.852 10.954 19.871 1.00 86.25 475 VAL A N 1
ATOM 3819 C CA . VAL A 1 475 ? -5.068 9.775 20.244 1.00 86.25 475 VAL A CA 1
ATOM 3820 C C . VAL A 1 475 ? -4.699 9.877 21.713 1.00 86.25 475 VAL A C 1
ATOM 3822 O O . VAL A 1 475 ? -4.073 10.848 22.132 1.00 86.25 475 VAL A O 1
ATOM 3825 N N . TYR A 1 476 ? -5.081 8.874 22.498 1.00 85.56 476 TYR A N 1
ATOM 3826 C CA . TYR A 1 476 ? -4.813 8.777 23.928 1.00 85.56 476 TYR A CA 1
ATOM 3827 C C . TYR A 1 476 ? -3.921 7.562 24.205 1.00 85.56 476 TYR A C 1
ATOM 3829 O O . TYR A 1 476 ? -4.296 6.437 23.886 1.00 85.56 476 TYR A O 1
ATOM 3837 N N . LYS A 1 477 ? -2.736 7.772 24.783 1.00 83.62 477 LYS A N 1
ATOM 3838 C CA . LYS A 1 477 ? -1.787 6.705 25.142 1.00 83.62 477 LYS A CA 1
ATOM 3839 C C . LYS A 1 477 ? -1.823 6.490 26.651 1.00 83.62 477 LYS A C 1
ATOM 3841 O O . LYS A 1 477 ? -1.657 7.445 27.405 1.00 83.62 477 LYS A O 1
ATOM 3846 N N . ALA A 1 478 ? -1.994 5.247 27.085 1.00 81.56 478 ALA A N 1
ATOM 3847 C CA . ALA A 1 478 ? -1.878 4.840 28.482 1.00 81.56 478 ALA A CA 1
ATOM 3848 C C . ALA A 1 478 ? -1.042 3.560 28.554 1.00 81.56 478 ALA A C 1
ATOM 3850 O O . ALA A 1 478 ? -1.458 2.510 28.060 1.00 81.56 478 ALA A O 1
ATOM 3851 N N . CYS A 1 479 ? 0.149 3.649 29.152 1.00 79.06 479 CYS A N 1
ATOM 3852 C CA . CYS A 1 479 ? 1.138 2.568 29.136 1.00 79.06 479 CYS A CA 1
ATOM 3853 C C . CYS A 1 479 ? 1.418 2.086 27.690 1.00 79.06 479 CYS A C 1
ATOM 3855 O O . CYS A 1 479 ? 1.802 2.887 26.836 1.00 79.06 479 CYS A O 1
ATOM 3857 N N . ASN A 1 480 ? 1.189 0.797 27.413 1.00 79.19 480 ASN A N 1
ATOM 3858 C CA . ASN A 1 480 ? 1.380 0.163 26.104 1.00 79.19 480 ASN A CA 1
ATOM 3859 C C . ASN A 1 480 ? 0.128 0.220 25.210 1.00 79.19 480 ASN A C 1
ATOM 3861 O O . ASN A 1 480 ? 0.170 -0.253 24.073 1.00 79.19 480 ASN A O 1
ATOM 3865 N N . LEU A 1 481 ? -0.990 0.755 25.719 1.00 85.12 481 LEU A N 1
ATOM 3866 C CA . LEU A 1 481 ? -2.235 0.904 24.973 1.00 85.12 481 LEU A CA 1
ATOM 3867 C C . LEU A 1 481 ? -2.325 2.278 24.315 1.00 85.12 481 LEU A C 1
ATOM 3869 O O . LEU A 1 481 ? -2.028 3.308 24.922 1.00 85.12 481 LEU A O 1
ATOM 3873 N N . VAL A 1 482 ? -2.815 2.279 23.082 1.00 86.56 482 VAL A N 1
ATOM 3874 C CA . VAL A 1 482 ? -3.157 3.478 22.323 1.00 86.56 482 VAL A CA 1
ATOM 3875 C C . VAL A 1 482 ? -4.625 3.388 21.946 1.00 86.56 482 VAL A C 1
ATOM 3877 O O . VAL A 1 482 ? -5.052 2.437 21.298 1.00 86.56 482 VAL A O 1
ATOM 3880 N N . PHE A 1 483 ? -5.396 4.384 22.361 1.00 89.00 483 PHE A N 1
ATOM 3881 C CA . PHE A 1 483 ? -6.815 4.497 22.079 1.00 89.00 483 PHE A CA 1
ATOM 3882 C C . PHE A 1 483 ? -7.066 5.718 21.202 1.00 89.00 483 PHE A C 1
ATOM 3884 O O . PHE A 1 483 ? -6.871 6.861 21.618 1.00 89.00 483 PHE A O 1
ATOM 3891 N N . CYS A 1 484 ? -7.468 5.463 19.966 1.00 89.56 484 CYS A N 1
ATOM 3892 C CA . CYS A 1 484 ? -7.796 6.470 18.976 1.00 89.56 484 CYS A CA 1
ATOM 3893 C C . CYS A 1 484 ? -9.311 6.668 18.934 1.00 89.56 484 CYS A C 1
ATOM 3895 O O . CYS A 1 484 ? -10.075 5.708 18.831 1.00 89.56 484 CYS A O 1
ATOM 3897 N N . LEU A 1 485 ? -9.728 7.926 18.991 1.00 89.06 485 LEU A N 1
ATOM 3898 C CA . LEU A 1 485 ? -11.111 8.374 18.954 1.00 89.06 485 LEU A CA 1
ATOM 3899 C C . LEU A 1 485 ? -11.266 9.329 17.777 1.00 89.06 485 LEU A C 1
ATOM 3901 O O . LEU A 1 485 ? -10.547 10.325 17.687 1.00 89.06 485 LEU A O 1
ATOM 3905 N N . ILE A 1 486 ? -12.203 9.028 16.886 1.00 89.56 486 ILE A N 1
ATOM 3906 C CA . ILE A 1 486 ? -12.537 9.884 15.750 1.00 89.56 486 ILE A CA 1
ATOM 3907 C C . ILE A 1 486 ? -13.861 10.569 16.067 1.00 89.56 486 ILE A C 1
ATOM 3909 O O . ILE A 1 486 ? -14.878 9.910 16.291 1.00 89.56 486 ILE A O 1
ATOM 3913 N N . VAL A 1 487 ? -13.818 11.896 16.147 1.00 88.69 487 VAL A N 1
ATOM 3914 C CA . VAL A 1 487 ? -14.842 12.717 16.797 1.00 88.69 487 VAL A CA 1
ATOM 3915 C C . VAL A 1 487 ? -15.336 13.816 15.859 1.00 88.69 487 VAL A C 1
ATOM 3917 O O . VAL A 1 487 ? -14.548 14.398 15.115 1.00 88.69 487 VAL A O 1
ATOM 3920 N N . ASP A 1 488 ? -16.627 14.144 15.926 1.00 86.12 488 ASP A N 1
ATOM 3921 C CA . ASP A 1 488 ? -17.239 15.226 15.147 1.00 86.12 488 ASP A CA 1
ATOM 3922 C C . ASP A 1 488 ? -16.491 16.564 15.324 1.00 86.12 488 ASP A C 1
ATOM 3924 O O . ASP A 1 488 ? -16.194 16.984 16.450 1.00 86.12 488 ASP A O 1
ATOM 3928 N N . LEU A 1 489 ? -16.242 17.275 14.214 1.00 81.25 489 LEU A N 1
ATOM 3929 C CA . LEU A 1 489 ? -15.424 18.499 14.172 1.00 81.25 489 LEU A CA 1
ATOM 3930 C C . LEU A 1 489 ? -15.798 19.550 15.223 1.00 81.25 489 LEU A C 1
ATOM 3932 O O . LEU A 1 489 ? -14.926 20.117 15.878 1.00 81.25 489 LEU A O 1
ATOM 3936 N N . GLN A 1 490 ? -17.097 19.810 15.366 1.00 80.50 490 GLN A N 1
ATOM 3937 C CA . GLN A 1 490 ? -17.637 20.885 16.204 1.00 80.50 490 GLN A CA 1
ATOM 3938 C C . GLN A 1 490 ? -17.628 20.549 17.699 1.00 80.50 490 GLN A C 1
ATOM 3940 O O . GLN A 1 490 ? -17.772 21.432 18.538 1.00 80.50 490 GLN A O 1
ATOM 3945 N N . SER A 1 491 ? -17.481 19.271 18.040 1.00 78.25 491 SER A N 1
ATOM 3946 C CA . SER A 1 491 ? -17.641 18.790 19.413 1.00 78.25 491 SER A CA 1
ATOM 3947 C C . SER A 1 491 ? -16.336 18.762 20.213 1.00 78.25 491 SER A C 1
ATOM 3949 O O . SER A 1 491 ? -16.367 18.558 21.427 1.00 78.25 491 SER A O 1
ATOM 3951 N N . LEU A 1 492 ? -15.189 18.975 19.557 1.00 78.81 492 LEU A N 1
ATOM 3952 C CA . LEU A 1 492 ? -13.885 18.952 20.211 1.00 78.81 492 LEU A CA 1
ATOM 3953 C C . LEU A 1 492 ? -13.699 20.201 21.083 1.00 78.81 492 LEU A C 1
ATOM 3955 O O . LEU A 1 492 ? -13.432 21.294 20.585 1.00 78.81 492 LEU A O 1
ATOM 3959 N N . ASN A 1 493 ? -13.799 20.023 22.398 1.00 79.00 493 ASN A N 1
ATOM 3960 C CA . ASN A 1 493 ? -13.527 21.056 23.391 1.00 79.00 493 ASN A CA 1
ATOM 3961 C C . ASN A 1 493 ? -12.791 20.473 24.614 1.00 79.00 493 ASN A C 1
ATOM 3963 O O . ASN A 1 493 ? -12.695 19.255 24.790 1.00 79.00 493 ASN A O 1
ATOM 3967 N N . SER A 1 494 ? -12.247 21.350 25.465 1.00 75.56 494 SER A N 1
ATOM 3968 C CA . SER A 1 494 ? -11.488 20.946 26.659 1.00 75.56 494 SER A CA 1
ATOM 3969 C C . SER A 1 494 ? -12.333 20.145 27.657 1.00 75.56 494 SER A C 1
ATOM 3971 O O . SER A 1 494 ? -11.820 19.246 28.327 1.00 75.56 494 SER A O 1
ATOM 3973 N N . GLU A 1 495 ? -13.637 20.417 27.723 1.00 80.81 495 GLU A N 1
ATOM 3974 C CA . GLU A 1 495 ? -14.582 19.709 28.586 1.00 80.81 495 GLU A CA 1
ATOM 3975 C C . GLU A 1 495 ? -14.756 18.242 28.162 1.00 80.81 495 GLU A C 1
ATOM 3977 O O . GLU A 1 495 ? -14.678 17.341 29.000 1.00 80.81 495 GLU A O 1
ATOM 3982 N N . LEU A 1 496 ? -14.932 17.989 26.862 1.00 80.94 496 LEU A N 1
ATOM 3983 C CA . LEU A 1 496 ? -15.032 16.654 26.284 1.00 80.94 496 LEU A CA 1
ATOM 3984 C C . LEU A 1 496 ? -13.747 15.868 26.547 1.00 80.94 496 LEU A C 1
ATOM 3986 O O . LEU A 1 496 ? -13.818 14.754 27.060 1.00 80.94 496 LEU A O 1
ATOM 3990 N N . CYS A 1 497 ? -12.576 16.455 26.286 1.00 79.69 497 CYS A N 1
ATOM 3991 C CA . CYS A 1 497 ? -11.296 15.798 26.560 1.00 79.69 497 CYS A CA 1
ATOM 3992 C C . CYS A 1 497 ? -11.119 15.473 28.053 1.00 79.69 497 CYS A C 1
ATOM 3994 O O . CYS A 1 497 ? -10.661 14.384 28.397 1.00 79.69 497 CYS A O 1
ATOM 3996 N N . THR A 1 498 ? -11.558 16.357 28.954 1.00 81.38 498 THR A N 1
ATOM 3997 C CA . THR A 1 498 ? -11.524 16.098 30.404 1.00 81.38 498 THR A CA 1
ATOM 3998 C C . THR A 1 498 ? -12.455 14.945 30.794 1.00 81.38 498 THR A C 1
ATOM 4000 O O . THR A 1 498 ? -12.075 14.078 31.584 1.00 81.38 498 THR A O 1
ATOM 4003 N N . LYS A 1 499 ? -13.670 14.897 30.230 1.00 85.00 499 LYS A N 1
ATOM 4004 C CA . LYS A 1 499 ? -14.623 13.792 30.441 1.00 85.00 499 LYS A CA 1
ATOM 4005 C C . LYS A 1 499 ? -14.064 12.465 29.919 1.00 85.00 499 LYS A C 1
ATOM 4007 O O . LYS A 1 499 ? -14.133 11.460 30.626 1.00 85.00 499 LYS A O 1
ATOM 4012 N N . ILE A 1 500 ? -13.462 12.478 28.730 1.00 85.00 500 ILE A N 1
ATOM 4013 C CA . ILE A 1 500 ? -12.789 11.325 28.123 1.00 85.00 500 ILE A CA 1
ATOM 4014 C C . ILE A 1 500 ? -11.656 10.836 29.032 1.00 85.00 500 ILE A C 1
ATOM 4016 O O . ILE A 1 500 ? -11.637 9.661 29.384 1.00 85.00 500 ILE A O 1
ATOM 4020 N N . HIS A 1 501 ? -10.759 11.719 29.482 1.00 85.25 501 HIS A N 1
ATOM 4021 C CA . HIS A 1 501 ? -9.646 11.343 30.361 1.00 85.25 501 HIS A CA 1
ATOM 4022 C C . HIS A 1 501 ? -10.133 10.688 31.664 1.00 85.25 501 HIS A C 1
ATOM 4024 O O . HIS A 1 501 ? -9.633 9.628 32.039 1.00 85.25 501 HIS A O 1
ATOM 4030 N N . LYS A 1 502 ? -11.147 11.271 32.322 1.00 84.50 502 LYS A N 1
ATOM 4031 C CA . LYS A 1 502 ? -11.716 10.732 33.572 1.00 84.50 502 LYS A CA 1
ATOM 4032 C C . LYS A 1 502 ? -12.300 9.327 33.409 1.00 84.50 502 LYS A C 1
ATOM 4034 O O . LYS A 1 502 ? -12.196 8.525 34.332 1.00 84.50 502 LYS A O 1
ATOM 4039 N N . MET A 1 503 ? -12.914 9.033 32.262 1.00 84.94 503 MET A N 1
ATOM 4040 C CA . MET A 1 503 ? -13.537 7.732 32.007 1.00 84.94 503 MET A CA 1
ATOM 4041 C C . MET A 1 503 ? -12.533 6.688 31.501 1.00 84.94 503 MET A C 1
ATOM 4043 O O . MET A 1 503 ? -12.540 5.545 31.953 1.00 84.94 503 MET A O 1
ATOM 4047 N N . ILE A 1 504 ? -11.679 7.074 30.553 1.00 86.00 504 ILE A N 1
ATOM 4048 C CA . ILE A 1 504 ? -10.834 6.151 29.789 1.00 86.00 504 ILE A CA 1
ATOM 4049 C C . ILE A 1 504 ? -9.512 5.865 30.501 1.00 86.00 504 ILE A C 1
ATOM 4051 O O . ILE A 1 504 ? -9.068 4.719 30.500 1.00 86.00 504 ILE A O 1
ATOM 4055 N N . GLY A 1 505 ? -8.901 6.870 31.135 1.00 82.00 505 GLY A N 1
ATOM 4056 C CA . GLY A 1 505 ? -7.576 6.750 31.749 1.00 82.00 505 GLY A CA 1
ATOM 4057 C C . GLY A 1 505 ? -7.445 5.564 32.713 1.00 82.00 505 GLY A C 1
ATOM 4058 O O . GLY A 1 505 ? -6.641 4.668 32.449 1.00 82.00 505 GLY A O 1
ATOM 4059 N N . PRO A 1 506 ? -8.268 5.481 33.779 1.00 82.50 506 PRO A N 1
ATOM 4060 C CA . PRO A 1 506 ? -8.185 4.388 34.753 1.00 82.50 506 PRO A CA 1
ATOM 4061 C C . PRO A 1 506 ? -8.463 3.002 34.146 1.00 82.50 506 PRO A C 1
ATOM 4063 O O . PRO A 1 506 ? -7.833 2.006 34.513 1.00 82.50 506 PRO A O 1
ATOM 4066 N N . GLN A 1 507 ? -9.404 2.931 33.198 1.00 83.06 507 GLN A N 1
ATOM 4067 C CA . GLN A 1 507 ? -9.807 1.681 32.548 1.00 83.06 507 GLN A CA 1
ATOM 4068 C C . GLN A 1 507 ? -8.697 1.144 31.637 1.00 83.06 507 GLN A C 1
ATOM 4070 O O . GLN A 1 507 ? -8.373 -0.042 31.698 1.00 83.06 507 GLN A O 1
ATOM 4075 N N . LEU A 1 508 ? -8.049 2.011 30.849 1.00 82.31 508 LEU A N 1
ATOM 4076 C CA . LEU A 1 508 ? -6.934 1.605 29.993 1.00 82.31 508 LEU A CA 1
ATOM 4077 C C . LEU A 1 508 ? -5.710 1.178 30.801 1.00 82.31 508 LEU A C 1
ATOM 4079 O O . LEU A 1 508 ? -5.104 0.166 30.464 1.00 82.31 508 LEU A O 1
ATOM 4083 N N . SER A 1 509 ? -5.360 1.876 31.884 1.00 80.75 509 SER A N 1
ATOM 4084 C CA . SER A 1 509 ? -4.249 1.444 32.745 1.00 80.75 509 SER A CA 1
ATOM 4085 C C . SER A 1 509 ? -4.495 0.045 33.321 1.00 80.75 509 SER A C 1
ATOM 4087 O O . SER A 1 509 ? -3.600 -0.801 33.311 1.00 80.75 509 SER A O 1
ATOM 4089 N N . THR A 1 510 ? -5.734 -0.240 33.733 1.00 81.75 510 THR A N 1
ATOM 4090 C CA . THR A 1 510 ? -6.129 -1.569 34.222 1.00 81.75 510 THR A CA 1
ATOM 4091 C C . THR A 1 510 ? -6.025 -2.631 33.120 1.00 81.75 510 THR A C 1
ATOM 4093 O O . THR A 1 510 ? -5.422 -3.683 33.332 1.00 81.75 510 THR A O 1
ATOM 4096 N N . LEU A 1 511 ? -6.552 -2.351 31.922 1.00 81.62 511 LEU A N 1
ATOM 4097 C CA . LEU A 1 511 ? -6.484 -3.264 30.774 1.00 81.62 511 LEU A CA 1
ATOM 4098 C C . LEU A 1 511 ? -5.043 -3.516 30.306 1.00 81.62 511 LEU A C 1
ATOM 4100 O O . LEU A 1 511 ? -4.697 -4.647 29.970 1.00 81.62 511 LEU A O 1
ATOM 4104 N N . SER A 1 512 ? -4.183 -2.494 30.330 1.00 81.06 512 SER A N 1
ATOM 4105 C CA . SER A 1 512 ? -2.778 -2.619 29.930 1.00 81.06 512 SER A CA 1
ATOM 4106 C C . SER A 1 512 ? -2.036 -3.642 30.789 1.00 81.06 512 SER A C 1
ATOM 4108 O O . SER A 1 512 ? -1.256 -4.437 30.260 1.00 81.06 512 SER A O 1
ATOM 4110 N N . ASN A 1 513 ? -2.292 -3.671 32.099 1.00 78.19 513 ASN A N 1
ATOM 4111 C CA . ASN A 1 513 ? -1.668 -4.640 33.002 1.00 78.19 513 ASN A CA 1
ATOM 4112 C C . ASN A 1 513 ? -2.112 -6.073 32.676 1.00 78.19 513 ASN A C 1
ATOM 4114 O O . ASN A 1 513 ? -1.272 -6.963 32.546 1.00 78.19 513 ASN A O 1
ATOM 4118 N N . VAL A 1 514 ? -3.414 -6.271 32.431 1.00 78.75 514 VAL A N 1
ATOM 4119 C CA . VAL A 1 514 ? -3.975 -7.575 32.038 1.00 78.75 514 VAL A CA 1
ATOM 4120 C C . VAL A 1 514 ? -3.333 -8.088 30.747 1.00 78.75 514 VAL A C 1
ATOM 4122 O O . VAL A 1 514 ? -2.914 -9.245 30.683 1.00 78.75 514 VAL A O 1
ATOM 4125 N N . PHE A 1 515 ? -3.208 -7.240 29.723 1.00 78.62 515 PHE A N 1
ATOM 4126 C CA . PHE A 1 515 ? -2.604 -7.650 28.452 1.00 78.62 515 PHE A CA 1
ATOM 4127 C C . PHE A 1 515 ? -1.104 -7.910 28.563 1.00 78.62 515 PHE A C 1
ATOM 4129 O O . PHE A 1 515 ? -0.603 -8.860 27.963 1.00 78.62 515 PHE A O 1
ATOM 4136 N N . THR A 1 516 ? -0.390 -7.128 29.371 1.00 77.25 516 THR A N 1
ATOM 4137 C CA . THR A 1 516 ? 1.055 -7.307 29.573 1.00 77.25 516 THR A CA 1
ATOM 4138 C C . THR A 1 516 ? 1.369 -8.665 30.199 1.00 77.25 516 THR A C 1
ATOM 4140 O O . THR A 1 516 ? 2.240 -9.380 29.700 1.00 77.25 516 THR A O 1
ATOM 4143 N N . GLU A 1 517 ? 0.615 -9.089 31.217 1.00 73.00 517 GLU A N 1
ATOM 4144 C CA . GLU A 1 517 ? 0.778 -10.426 31.802 1.00 73.00 517 GLU A CA 1
ATOM 4145 C C . GLU A 1 517 ? 0.508 -11.554 30.799 1.00 73.00 517 GLU A C 1
ATOM 4147 O O . GLU A 1 517 ? 1.197 -12.575 30.803 1.00 73.00 517 GLU A O 1
ATOM 4152 N N . GLN A 1 518 ? -0.495 -11.394 29.934 1.00 70.81 518 GLN A N 1
ATOM 4153 C CA . GLN A 1 518 ? -0.837 -12.405 28.933 1.00 70.81 518 GLN A CA 1
ATOM 4154 C C . GLN A 1 518 ? 0.226 -12.536 27.845 1.00 70.81 518 GLN A C 1
ATOM 4156 O O . GLN A 1 518 ? 0.567 -13.653 27.452 1.00 70.81 518 GLN A O 1
ATOM 4161 N N . VAL A 1 519 ? 0.768 -11.413 27.371 1.00 70.19 519 VAL A N 1
ATOM 4162 C CA . VAL A 1 519 ? 1.846 -11.410 26.376 1.00 70.19 519 VAL A CA 1
ATOM 4163 C C . VAL A 1 519 ? 3.107 -12.054 26.957 1.00 70.19 519 VAL A C 1
ATOM 4165 O O . VAL A 1 519 ? 3.708 -12.905 26.300 1.00 70.19 519 VAL A O 1
ATOM 4168 N N . LEU A 1 520 ? 3.448 -11.756 28.216 1.00 68.25 520 LEU A N 1
ATOM 4169 C CA . LEU A 1 520 ? 4.564 -12.402 28.915 1.00 68.25 520 LEU A CA 1
ATOM 4170 C C . LEU A 1 520 ? 4.364 -13.921 29.043 1.00 68.25 520 LEU A C 1
ATOM 4172 O O . LEU A 1 520 ? 5.275 -14.681 28.714 1.00 68.25 520 LEU A O 1
ATOM 4176 N N . LYS A 1 521 ? 3.160 -14.377 29.416 1.00 64.56 521 LYS A N 1
ATOM 4177 C CA . LYS A 1 521 ? 2.813 -15.811 29.510 1.00 64.56 521 LYS A CA 1
ATOM 4178 C C . LYS A 1 521 ? 2.862 -16.555 28.172 1.00 64.56 521 LYS A C 1
ATOM 4180 O O . LYS A 1 521 ? 3.013 -17.770 28.173 1.00 64.56 521 LYS A O 1
ATOM 4185 N N . ARG A 1 522 ? 2.710 -15.863 27.038 1.00 61.59 522 ARG A N 1
ATOM 4186 C CA . ARG A 1 522 ? 2.827 -16.469 25.699 1.00 61.59 522 ARG A CA 1
ATOM 4187 C C . ARG A 1 522 ? 4.265 -16.488 25.190 1.00 61.59 522 ARG A C 1
ATO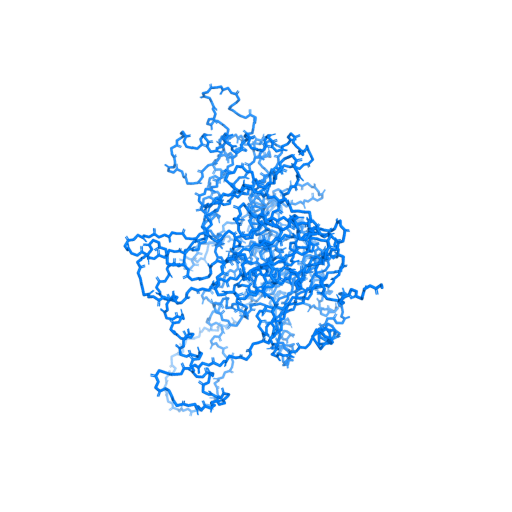M 4189 O O . ARG A 1 522 ? 4.670 -17.457 24.558 1.00 61.59 522 ARG A O 1
ATOM 4196 N N . SER A 1 523 ? 5.057 -15.471 25.531 1.00 53.16 523 SER A N 1
ATOM 4197 C CA . SER A 1 523 ? 6.471 -15.374 25.140 1.00 53.16 523 SER A CA 1
ATOM 4198 C C . SER A 1 523 ? 7.387 -16.452 25.746 1.00 53.16 523 SER A C 1
ATOM 4200 O O . SER A 1 523 ? 8.534 -16.579 25.329 1.00 53.16 523 SER A O 1
ATOM 4202 N N . SER A 1 524 ? 6.894 -17.243 26.706 1.00 45.50 524 SER A N 1
ATOM 4203 C CA . SER A 1 524 ? 7.610 -18.368 27.318 1.00 45.50 524 SER A CA 1
ATOM 4204 C C . SER A 1 524 ? 7.490 -19.692 26.547 1.00 45.50 524 SER A C 1
ATOM 4206 O O . SER A 1 524 ? 7.995 -20.704 27.030 1.00 45.50 524 SER A O 1
ATOM 4208 N N . THR A 1 525 ? 6.862 -19.714 25.361 1.00 44.66 525 THR A N 1
ATOM 4209 C CA . THR A 1 525 ? 6.923 -20.877 24.454 1.00 44.66 525 THR A CA 1
ATOM 4210 C C . THR A 1 525 ? 8.141 -20.764 23.518 1.00 44.66 525 THR A C 1
ATOM 4212 O O . THR A 1 525 ? 8.208 -19.843 22.708 1.00 44.66 525 THR A O 1
ATOM 4215 N N . PRO A 1 526 ? 9.137 -21.665 23.615 1.00 42.72 526 PRO A N 1
ATOM 4216 C CA . PRO A 1 526 ? 10.459 -21.484 23.003 1.00 42.72 526 PRO A CA 1
ATOM 4217 C C . PRO A 1 526 ? 10.565 -21.963 21.537 1.00 42.72 526 PRO A C 1
ATOM 4219 O O . PRO A 1 526 ? 11.615 -22.454 21.137 1.00 42.72 526 PRO A O 1
ATOM 4222 N N . LEU A 1 527 ? 9.507 -21.851 20.722 1.00 45.66 527 LEU A N 1
ATOM 4223 C CA . LEU A 1 527 ? 9.448 -22.478 19.384 1.00 45.66 527 LEU A CA 1
ATOM 4224 C C . LEU A 1 527 ? 9.459 -21.516 18.176 1.00 45.66 527 LEU A C 1
ATOM 4226 O O . LEU A 1 527 ? 9.501 -21.980 17.044 1.00 45.66 527 LEU A O 1
ATOM 4230 N N . GLU A 1 528 ? 9.496 -20.192 18.363 1.00 47.94 528 GLU A N 1
ATOM 4231 C CA . GLU A 1 528 ? 9.410 -19.222 17.245 1.00 47.94 528 GLU A CA 1
ATOM 4232 C C . GLU A 1 528 ? 10.742 -18.916 16.509 1.00 47.94 528 GLU A C 1
ATOM 4234 O O . GLU A 1 528 ? 10.800 -17.964 15.738 1.00 47.94 528 GLU A O 1
ATOM 4239 N N . GLN A 1 529 ? 11.830 -19.673 16.712 1.00 50.25 529 GLN A N 1
ATOM 4240 C CA . GLN A 1 529 ? 13.178 -19.245 16.273 1.00 50.25 529 GLN A CA 1
ATOM 4241 C C . GLN A 1 529 ? 13.854 -20.029 15.134 1.00 50.25 529 GLN A C 1
ATOM 4243 O O . GLN A 1 529 ? 14.998 -19.710 14.822 1.00 50.25 529 GLN A O 1
ATOM 4248 N N . GLN A 1 530 ? 13.212 -21.009 14.487 1.00 56.69 530 GLN A N 1
ATOM 4249 C CA . GLN A 1 530 ? 13.907 -21.819 13.462 1.00 56.69 530 GLN A CA 1
ATOM 4250 C C . GLN A 1 530 ? 13.596 -21.482 11.996 1.00 56.69 530 GLN A C 1
ATOM 4252 O O . GLN A 1 530 ? 14.371 -21.873 11.130 1.00 56.69 530 GLN A O 1
ATOM 4257 N N . PHE A 1 531 ? 12.532 -20.737 11.688 1.00 69.50 531 PHE A N 1
ATOM 4258 C CA . PHE A 1 531 ? 12.137 -20.465 10.298 1.00 69.50 531 PHE A CA 1
ATOM 4259 C C . PHE A 1 531 ? 11.577 -19.051 10.122 1.00 69.50 531 PHE A C 1
ATOM 4261 O O . PHE A 1 531 ? 10.959 -18.481 11.029 1.00 69.50 531 PHE A O 1
ATOM 4268 N N . THR A 1 532 ? 11.787 -18.480 8.933 1.00 81.00 532 THR A N 1
ATOM 4269 C CA . THR A 1 532 ? 11.213 -17.177 8.582 1.00 81.00 532 THR A CA 1
ATOM 4270 C C . THR A 1 532 ? 9.927 -17.379 7.797 1.00 81.00 532 THR A C 1
ATOM 4272 O O . THR A 1 532 ? 9.904 -18.175 6.865 1.00 81.00 532 THR A O 1
ATOM 4275 N N . PHE A 1 533 ? 8.854 -16.677 8.152 1.00 86.31 533 PHE A N 1
ATOM 4276 C CA . PHE A 1 533 ? 7.579 -16.777 7.450 1.00 86.31 533 PHE A CA 1
ATOM 4277 C C . PHE A 1 533 ? 6.899 -15.419 7.289 1.00 86.31 533 PHE A C 1
ATOM 4279 O O . PHE A 1 533 ? 7.130 -14.486 8.065 1.00 86.31 533 PHE A O 1
ATOM 4286 N N . VAL A 1 534 ? 6.006 -15.349 6.305 1.00 88.12 534 VAL A N 1
ATOM 4287 C CA . VAL A 1 534 ? 5.057 -14.258 6.086 1.00 88.12 534 VAL A CA 1
ATOM 4288 C C . VAL A 1 534 ? 3.689 -14.867 5.849 1.00 88.12 534 VAL A C 1
ATOM 4290 O O . VAL A 1 534 ? 3.525 -15.725 4.997 1.00 88.12 534 VAL A O 1
ATOM 4293 N N . TYR A 1 535 ? 2.699 -14.422 6.602 1.00 89.12 535 TYR A N 1
ATOM 4294 C CA . TYR A 1 535 ? 1.298 -14.744 6.394 1.00 89.12 535 TYR A CA 1
ATOM 4295 C C . TYR A 1 535 ? 0.536 -13.452 6.150 1.00 89.12 535 TYR A C 1
ATOM 4297 O O . TYR A 1 535 ? 0.658 -12.513 6.944 1.00 89.12 535 TYR A O 1
ATOM 4305 N N . PHE A 1 536 ? -0.286 -13.434 5.109 1.00 90.31 536 PHE A N 1
ATOM 4306 C CA . PHE A 1 536 ? -1.175 -12.333 4.790 1.00 90.31 536 PHE A CA 1
ATOM 4307 C C . PHE A 1 536 ? -2.575 -12.845 4.453 1.00 90.31 536 PHE A C 1
ATOM 4309 O O . PHE A 1 536 ? -2.743 -13.846 3.763 1.00 90.31 536 PHE A O 1
ATOM 4316 N N . ASN A 1 537 ? -3.599 -12.147 4.940 1.00 89.56 537 ASN A N 1
ATOM 4317 C CA . ASN A 1 537 ? -4.988 -12.389 4.574 1.00 89.56 537 ASN A CA 1
ATOM 4318 C C . ASN A 1 537 ? -5.600 -11.116 3.995 1.00 89.56 537 ASN A C 1
ATOM 4320 O O . ASN A 1 537 ? -5.919 -10.191 4.740 1.00 89.56 537 ASN A O 1
ATOM 4324 N N . SER A 1 538 ? -5.832 -11.092 2.687 1.00 85.94 538 SER A N 1
ATOM 4325 C CA . SER A 1 538 ? -6.389 -9.940 1.979 1.00 85.94 538 SER A CA 1
ATOM 4326 C C . SER A 1 538 ? -7.825 -9.608 2.398 1.00 85.94 538 SER A C 1
ATOM 4328 O O . SER A 1 538 ? -8.228 -8.453 2.304 1.00 85.94 538 SER A O 1
ATOM 4330 N N . MET A 1 539 ? -8.585 -10.567 2.947 1.00 85.00 539 MET A N 1
ATOM 4331 C CA . MET A 1 539 ? -9.976 -10.337 3.366 1.00 85.00 539 MET A CA 1
ATOM 4332 C C . MET A 1 539 ? -10.100 -9.400 4.576 1.00 85.00 539 MET A C 1
ATOM 4334 O O . MET A 1 539 ? -11.050 -8.628 4.665 1.00 85.00 539 MET A O 1
ATOM 4338 N N . ASN A 1 540 ? -9.176 -9.491 5.534 1.00 85.38 540 ASN A N 1
ATOM 4339 C CA . ASN A 1 540 ? -9.179 -8.666 6.749 1.00 85.38 540 ASN A CA 1
ATOM 4340 C C . ASN A 1 540 ? -7.858 -7.919 6.968 1.00 85.38 540 ASN A C 1
ATOM 4342 O O . ASN A 1 540 ? -7.622 -7.401 8.054 1.00 85.38 540 ASN A O 1
ATOM 4346 N N . LEU A 1 541 ? -6.994 -7.901 5.954 1.00 87.00 541 LEU A N 1
ATOM 4347 C CA . LEU A 1 541 ? -5.658 -7.311 5.969 1.00 87.00 541 LEU A CA 1
ATOM 4348 C C . LEU A 1 541 ? -4.734 -7.868 7.065 1.00 87.00 541 LEU A C 1
ATOM 4350 O O . LEU A 1 541 ? -3.721 -7.247 7.369 1.00 87.00 541 LEU A O 1
ATOM 4354 N N . ALA A 1 542 ? -5.049 -9.010 7.686 1.00 87.44 542 ALA A N 1
ATOM 4355 C CA . ALA A 1 542 ? -4.244 -9.529 8.786 1.00 87.44 542 ALA A CA 1
ATOM 4356 C C . ALA A 1 542 ? -2.873 -9.986 8.290 1.00 87.44 542 ALA A C 1
ATOM 4358 O O . ALA A 1 542 ? -2.788 -10.814 7.384 1.00 87.44 542 ALA A O 1
ATOM 4359 N N . ILE A 1 543 ? -1.815 -9.490 8.934 1.00 88.12 543 ILE A N 1
ATOM 4360 C CA . ILE A 1 543 ? -0.437 -9.872 8.639 1.00 88.12 543 ILE A CA 1
ATOM 4361 C C . ILE A 1 543 ? 0.246 -10.469 9.867 1.00 88.12 543 ILE A C 1
ATOM 4363 O O . ILE A 1 543 ? 0.050 -10.025 11.003 1.00 88.12 543 ILE A O 1
ATOM 4367 N N . LYS A 1 544 ? 1.060 -11.498 9.638 1.00 84.69 544 LYS A N 1
ATOM 4368 C CA . LYS A 1 544 ? 1.932 -12.095 10.650 1.00 84.69 544 LYS A CA 1
ATOM 4369 C C . LYS A 1 544 ? 3.259 -12.434 9.987 1.00 84.69 544 LYS A C 1
ATOM 4371 O O . LYS A 1 544 ? 3.277 -13.151 8.997 1.00 84.69 544 LYS A O 1
ATOM 4376 N N . SER A 1 545 ? 4.359 -11.906 10.505 1.00 83.56 545 SER A N 1
ATOM 4377 C CA . SER A 1 545 ? 5.676 -12.070 9.888 1.00 83.56 545 SER A CA 1
ATOM 4378 C C . SER A 1 545 ? 6.750 -12.252 10.951 1.00 83.56 545 SER A C 1
ATOM 4380 O O . SER A 1 545 ? 6.677 -11.629 12.013 1.00 83.56 545 SER A O 1
ATOM 4382 N N . SER A 1 546 ? 7.742 -13.091 10.652 1.00 80.88 546 SER A N 1
ATOM 4383 C CA . SER A 1 546 ? 8.983 -13.228 11.425 1.00 80.88 546 SER A CA 1
ATOM 4384 C C . SER A 1 546 ? 10.207 -12.653 10.697 1.00 80.88 546 SER A C 1
ATOM 4386 O O . SER A 1 546 ? 11.335 -12.860 11.144 1.00 80.88 546 SER A O 1
ATOM 4388 N N . ILE A 1 547 ? 10.001 -11.890 9.608 1.00 74.25 547 ILE A N 1
ATOM 4389 C CA . ILE A 1 547 ? 11.085 -11.226 8.859 1.00 74.25 547 ILE A CA 1
ATOM 4390 C C . ILE A 1 547 ? 11.882 -10.282 9.763 1.00 74.25 547 ILE A C 1
ATOM 4392 O O . ILE A 1 547 ? 13.106 -10.242 9.669 1.00 74.25 547 ILE A O 1
ATOM 4396 N N . TYR A 1 548 ? 11.210 -9.544 10.650 1.00 70.94 548 TYR A N 1
ATOM 4397 C CA . TYR A 1 548 ? 11.856 -8.581 11.540 1.00 70.94 548 TYR A CA 1
ATOM 4398 C C . TYR A 1 548 ? 11.811 -9.034 12.993 1.00 70.94 548 TYR A C 1
ATOM 4400 O O . TYR A 1 548 ? 10.743 -9.259 13.569 1.00 70.94 548 TYR A O 1
ATOM 4408 N N . THR A 1 549 ? 12.982 -9.093 13.626 1.00 53.88 549 THR A N 1
ATOM 4409 C CA . THR A 1 549 ? 13.082 -9.371 15.060 1.00 53.88 549 THR A CA 1
ATOM 4410 C C . THR A 1 549 ? 12.860 -8.081 15.853 1.00 53.88 549 THR A C 1
ATOM 4412 O O . THR A 1 549 ? 13.717 -7.205 15.896 1.00 53.88 549 THR A O 1
ATOM 4415 N N . ARG A 1 550 ? 11.730 -7.975 16.561 1.00 48.53 550 ARG A N 1
ATOM 4416 C CA . ARG A 1 550 ? 11.290 -6.766 17.300 1.00 48.53 550 ARG A CA 1
ATOM 4417 C C . ARG A 1 550 ? 12.134 -6.391 18.540 1.00 48.53 550 ARG A C 1
ATOM 4419 O O . ARG A 1 550 ? 11.670 -5.635 19.391 1.00 48.53 550 ARG A O 1
ATOM 4426 N N . ARG A 1 551 ? 13.334 -6.964 18.714 1.00 36.34 551 ARG A N 1
ATOM 4427 C CA . ARG A 1 551 ? 14.124 -6.890 19.963 1.00 36.34 551 ARG A CA 1
ATOM 4428 C C . ARG A 1 551 ? 15.234 -5.832 19.986 1.00 36.34 551 ARG A C 1
ATOM 4430 O O . ARG A 1 551 ? 15.840 -5.666 21.038 1.00 36.34 551 ARG A O 1
ATOM 4437 N N . SER A 1 552 ? 15.482 -5.084 18.913 1.00 34.38 552 SER A N 1
ATOM 4438 C CA . SER A 1 552 ? 16.493 -4.016 18.917 1.00 34.38 552 SER A CA 1
ATOM 4439 C C . SER A 1 552 ? 16.072 -2.848 18.029 1.00 34.38 552 SER A C 1
ATOM 4441 O O . SER A 1 552 ? 15.292 -3.030 17.103 1.00 34.38 552 SER A O 1
ATOM 4443 N N . GLN A 1 553 ? 16.585 -1.652 18.317 1.00 38.69 553 GLN A N 1
ATOM 4444 C CA . GLN A 1 553 ? 16.305 -0.371 17.641 1.00 38.69 553 GLN A CA 1
ATOM 4445 C C . GLN A 1 553 ? 16.691 -0.325 16.150 1.00 38.69 553 GLN A C 1
ATOM 4447 O O . GLN A 1 553 ? 16.546 0.707 15.502 1.00 38.69 553 GLN A O 1
ATOM 4452 N N . SER A 1 554 ? 17.151 -1.442 15.596 1.00 40.84 554 SER A N 1
ATOM 4453 C CA . SER A 1 554 ? 17.309 -1.676 14.171 1.00 40.84 554 SER A CA 1
ATOM 4454 C C . SER A 1 554 ? 16.378 -2.813 13.748 1.00 40.84 554 SER A C 1
ATOM 4456 O O . SER A 1 554 ? 16.464 -3.925 14.270 1.00 40.84 554 SER A O 1
ATOM 4458 N N . ASN A 1 555 ? 15.504 -2.545 12.772 1.00 50.50 555 ASN A N 1
ATOM 4459 C CA . ASN A 1 555 ? 14.805 -3.584 12.016 1.00 50.50 555 ASN A CA 1
ATOM 4460 C C . ASN A 1 555 ? 15.852 -4.366 11.207 1.00 50.50 555 ASN A C 1
ATOM 4462 O O . ASN A 1 555 ? 16.069 -4.099 10.029 1.00 50.50 555 ASN A O 1
ATOM 4466 N N . VAL A 1 556 ? 16.575 -5.279 11.854 1.00 53.66 556 VAL A N 1
ATOM 4467 C CA . VAL A 1 556 ? 17.461 -6.210 11.155 1.00 53.66 556 VAL A CA 1
ATOM 4468 C C . VAL A 1 556 ? 16.562 -7.276 10.546 1.00 53.66 556 VAL A C 1
ATOM 4470 O O . VAL A 1 556 ? 15.866 -7.988 11.276 1.00 53.66 556 VAL A O 1
ATOM 4473 N N . SER A 1 557 ? 16.529 -7.336 9.215 1.00 60.25 557 SER A N 1
ATOM 4474 C CA . SER A 1 557 ? 15.850 -8.410 8.505 1.00 60.25 557 SER A CA 1
ATOM 4475 C C . SER A 1 557 ? 16.576 -9.725 8.789 1.00 60.25 557 SER A C 1
ATOM 4477 O O . SER A 1 557 ? 17.798 -9.817 8.692 1.00 60.25 557 SER A O 1
ATOM 4479 N N . ASN A 1 558 ? 15.819 -10.769 9.110 1.00 65.69 558 ASN A N 1
ATOM 4480 C CA . ASN A 1 558 ? 16.332 -12.137 9.226 1.00 65.69 558 ASN A CA 1
ATOM 4481 C C . ASN A 1 558 ? 16.618 -12.764 7.843 1.00 65.69 558 ASN A C 1
ATOM 4483 O O . ASN A 1 558 ? 16.994 -13.929 7.747 1.00 65.69 558 ASN A O 1
ATOM 4487 N N . VAL A 1 559 ? 16.409 -11.994 6.772 1.00 72.94 559 VAL A N 1
ATOM 4488 C CA . VAL A 1 559 ? 16.370 -12.424 5.374 1.00 72.94 559 VAL A CA 1
ATOM 4489 C C . VAL A 1 559 ? 17.238 -11.488 4.534 1.00 72.94 559 VAL A C 1
ATOM 4491 O O . VAL A 1 559 ? 17.263 -10.278 4.788 1.00 72.94 559 VAL A O 1
ATOM 4494 N N . SER A 1 560 ? 17.957 -12.040 3.551 1.00 75.75 560 SER A N 1
ATOM 4495 C CA . SER A 1 560 ? 18.768 -11.248 2.621 1.00 75.75 560 SER A CA 1
ATOM 4496 C C . SER A 1 560 ? 17.887 -10.491 1.608 1.00 75.75 560 SER A C 1
ATOM 4498 O O . SER A 1 560 ? 16.764 -10.929 1.336 1.00 75.75 560 SER A O 1
ATOM 4500 N N . PRO A 1 561 ? 18.358 -9.369 1.031 1.00 74.94 561 PRO A N 1
ATOM 4501 C CA . PRO A 1 561 ? 17.591 -8.599 0.048 1.00 74.94 561 PRO A CA 1
ATOM 4502 C C . PRO A 1 561 ? 17.128 -9.424 -1.160 1.00 74.94 561 PRO A C 1
ATOM 4504 O O . PRO A 1 561 ? 16.031 -9.212 -1.661 1.00 74.94 561 PRO A O 1
ATOM 4507 N N . GLU A 1 562 ? 17.916 -10.408 -1.590 1.00 76.44 562 GLU A N 1
ATOM 4508 C CA . GLU A 1 562 ? 17.592 -11.243 -2.749 1.00 76.44 562 GLU A CA 1
ATOM 4509 C C . GLU A 1 562 ? 16.448 -12.227 -2.460 1.00 76.44 562 GLU A C 1
ATOM 4511 O O . GLU A 1 562 ? 15.578 -12.444 -3.299 1.00 76.44 562 GLU A O 1
ATOM 4516 N N . ILE A 1 563 ? 16.399 -12.797 -1.249 1.00 79.56 563 ILE A N 1
ATOM 4517 C CA . ILE A 1 563 ? 15.271 -13.640 -0.825 1.00 79.56 563 ILE A CA 1
ATOM 4518 C C . ILE A 1 563 ? 14.007 -12.780 -0.696 1.00 79.56 563 ILE A C 1
ATOM 4520 O O . ILE A 1 563 ? 12.921 -13.214 -1.066 1.00 79.56 563 ILE A O 1
ATOM 4524 N N . MET A 1 564 ? 14.140 -11.548 -0.197 1.00 79.88 564 MET A N 1
ATOM 4525 C CA . MET A 1 564 ? 13.025 -10.603 -0.118 1.00 79.88 564 MET A CA 1
ATOM 4526 C C . MET A 1 564 ? 12.485 -10.233 -1.504 1.00 79.88 564 MET A C 1
ATOM 4528 O O . MET A 1 564 ? 11.271 -10.182 -1.678 1.00 79.88 564 MET A O 1
ATOM 4532 N N . GLN A 1 565 ? 13.366 -10.042 -2.486 1.00 78.62 565 GLN A N 1
ATOM 4533 C CA . GLN A 1 565 ? 12.989 -9.826 -3.879 1.00 78.62 565 GLN A CA 1
ATOM 4534 C C . GLN A 1 565 ? 12.207 -11.023 -4.437 1.00 78.62 565 GLN A C 1
ATOM 4536 O O . GLN A 1 565 ? 11.118 -10.834 -4.967 1.00 78.62 565 GLN A O 1
ATOM 4541 N N . MET A 1 566 ? 12.690 -12.248 -4.202 1.00 79.94 566 MET A N 1
ATOM 4542 C CA . MET A 1 566 ? 12.002 -13.467 -4.637 1.00 79.94 566 MET A CA 1
ATOM 4543 C C . MET A 1 566 ? 10.618 -13.631 -3.994 1.00 79.94 566 MET A C 1
ATOM 4545 O O . MET A 1 566 ? 9.691 -14.101 -4.643 1.00 79.94 566 MET A O 1
ATOM 4549 N N . LEU A 1 567 ? 10.445 -13.245 -2.726 1.00 83.88 567 LEU A N 1
ATOM 4550 C CA . LEU A 1 567 ? 9.123 -13.260 -2.088 1.00 83.88 567 LEU A CA 1
ATOM 4551 C C . LEU A 1 567 ? 8.135 -12.329 -2.805 1.00 83.88 567 LEU A C 1
ATOM 4553 O O . LEU A 1 567 ? 6.962 -12.673 -2.930 1.00 83.88 567 LEU A O 1
ATOM 4557 N N . ILE A 1 568 ? 8.606 -11.170 -3.272 1.00 82.69 568 ILE A N 1
ATOM 4558 C CA . ILE A 1 568 ? 7.785 -10.224 -4.033 1.00 82.69 568 ILE A CA 1
ATOM 4559 C C . ILE A 1 568 ? 7.479 -10.785 -5.424 1.00 82.69 568 ILE A C 1
ATOM 4561 O O . ILE A 1 568 ? 6.320 -10.748 -5.824 1.00 82.69 568 ILE A O 1
ATOM 4565 N N . ASP A 1 569 ? 8.463 -11.375 -6.108 1.00 80.50 569 ASP A N 1
ATOM 4566 C CA . ASP A 1 569 ? 8.256 -12.030 -7.409 1.00 80.50 569 ASP A CA 1
ATOM 4567 C C . ASP A 1 569 ? 7.183 -13.127 -7.315 1.00 80.50 569 ASP A C 1
ATOM 4569 O O . ASP A 1 569 ? 6.252 -13.175 -8.114 1.00 80.50 569 ASP A O 1
ATOM 4573 N N . LEU A 1 570 ? 7.250 -13.970 -6.277 1.00 82.19 570 LEU A N 1
ATOM 4574 C CA . LEU A 1 570 ? 6.256 -15.022 -6.049 1.00 82.19 570 LEU A CA 1
ATOM 4575 C C . LEU A 1 570 ? 4.857 -14.459 -5.755 1.00 82.19 570 LEU A C 1
ATOM 4577 O O . LEU A 1 570 ? 3.857 -15.052 -6.161 1.00 82.19 570 LEU A O 1
ATOM 4581 N N . HIS A 1 571 ? 4.765 -13.335 -5.040 1.00 85.56 571 HIS A N 1
ATOM 4582 C CA . HIS A 1 571 ? 3.495 -12.641 -4.827 1.00 85.56 571 HIS A CA 1
ATOM 4583 C C . HIS A 1 571 ? 2.930 -12.084 -6.148 1.00 85.56 571 HIS A C 1
ATOM 4585 O O . HIS A 1 571 ? 1.747 -12.281 -6.434 1.00 85.56 571 HIS A O 1
ATOM 4591 N N . GLU A 1 572 ? 3.768 -11.468 -6.989 1.00 80.50 572 GLU A N 1
ATOM 4592 C CA . GLU A 1 572 ? 3.367 -10.982 -8.317 1.00 80.50 572 GLU A CA 1
ATOM 4593 C C . GLU A 1 572 ? 2.911 -12.122 -9.240 1.00 80.50 572 GLU A C 1
ATOM 4595 O O . GLU A 1 572 ? 1.922 -11.969 -9.966 1.00 80.50 572 GLU A O 1
ATOM 4600 N N . ASP A 1 573 ? 3.565 -13.284 -9.176 1.00 78.12 573 ASP A N 1
ATOM 4601 C CA . ASP A 1 573 ? 3.148 -14.489 -9.895 1.00 78.12 573 ASP A CA 1
ATOM 4602 C C . ASP A 1 573 ? 1.752 -14.944 -9.441 1.00 78.12 573 ASP A C 1
ATOM 4604 O O . ASP A 1 573 ? 0.854 -15.149 -10.267 1.00 78.12 573 ASP A O 1
ATOM 4608 N N . PHE A 1 574 ? 1.518 -15.048 -8.129 1.00 78.31 574 PHE A N 1
ATOM 4609 C CA . PHE A 1 574 ? 0.209 -15.428 -7.592 1.00 78.31 574 PHE A CA 1
ATOM 4610 C C . PHE A 1 574 ? -0.916 -14.488 -8.047 1.00 78.31 574 PHE A C 1
ATOM 4612 O O . PHE A 1 574 ? -2.001 -14.955 -8.422 1.00 78.31 574 PHE A O 1
ATOM 4619 N N . ASP A 1 575 ? -0.665 -13.179 -8.060 1.00 75.38 575 ASP A N 1
ATOM 4620 C CA . ASP A 1 575 ? -1.635 -12.185 -8.521 1.00 75.38 575 ASP A CA 1
ATOM 4621 C C . ASP A 1 575 ? -1.864 -12.227 -10.033 1.00 75.38 575 ASP A C 1
ATOM 4623 O O . ASP A 1 575 ? -3.011 -12.129 -10.484 1.00 75.38 575 ASP A O 1
ATOM 4627 N N . SER A 1 576 ? -0.804 -12.442 -10.812 1.00 70.81 576 SER A N 1
ATOM 4628 C CA . SER A 1 576 ? -0.869 -12.515 -12.273 1.00 70.81 576 SER A CA 1
ATOM 4629 C C . SER A 1 576 ? -1.682 -13.714 -12.750 1.00 70.81 576 SER A C 1
ATOM 4631 O O . SER A 1 576 ? -2.512 -13.588 -13.655 1.00 70.81 576 SER A O 1
ATOM 4633 N N . PHE A 1 577 ? -1.489 -14.878 -12.127 1.00 63.88 577 PHE A N 1
ATOM 4634 C CA . PHE A 1 577 ? -2.189 -16.095 -12.526 1.00 63.88 577 PHE A CA 1
ATOM 4635 C C . PHE A 1 577 ? -3.561 -16.251 -11.856 1.00 63.88 577 PHE A C 1
ATOM 4637 O O . PHE A 1 577 ? -4.406 -16.983 -12.374 1.00 63.88 577 PHE A O 1
ATOM 4644 N N . LYS A 1 578 ? -3.815 -15.567 -10.728 1.00 67.81 578 LYS A N 1
ATOM 4645 C CA . LYS A 1 578 ? -5.008 -15.764 -9.876 1.00 67.81 578 LYS A CA 1
ATOM 4646 C C . LYS A 1 578 ? -5.248 -17.238 -9.523 1.00 67.81 578 LYS A C 1
ATOM 4648 O O . LYS A 1 578 ? -6.393 -17.665 -9.373 1.00 67.81 578 LYS A O 1
ATOM 4653 N N . ILE A 1 579 ? -4.175 -18.018 -9.420 1.00 63.88 579 ILE A N 1
ATOM 4654 C CA . ILE A 1 579 ? -4.231 -19.450 -9.133 1.00 63.88 579 ILE A CA 1
ATOM 4655 C C . ILE A 1 579 ? -4.109 -19.649 -7.622 1.00 63.88 579 ILE A C 1
ATOM 4657 O O . ILE A 1 579 ? -3.196 -19.124 -6.988 1.00 63.88 579 ILE A O 1
ATOM 4661 N N . ASP A 1 580 ? -5.025 -20.439 -7.064 1.00 76.69 580 ASP A N 1
ATOM 4662 C CA . ASP A 1 580 ? -4.827 -21.068 -5.761 1.00 76.69 580 ASP A CA 1
ATOM 4663 C C . ASP A 1 580 ? -3.860 -22.241 -5.941 1.00 76.69 580 ASP A C 1
ATOM 4665 O O . ASP A 1 580 ? -4.061 -23.090 -6.815 1.00 76.69 580 ASP A O 1
ATOM 4669 N N . GLY A 1 581 ? -2.798 -22.293 -5.143 1.00 74.88 581 GLY A N 1
ATOM 4670 C CA . GLY A 1 581 ? -1.759 -23.294 -5.332 1.00 74.88 581 GLY A CA 1
ATOM 4671 C C . GLY A 1 581 ? -0.530 -23.100 -4.460 1.00 74.88 581 GLY A C 1
ATOM 4672 O O . GLY A 1 581 ? -0.475 -22.241 -3.581 1.00 74.88 581 GLY A O 1
ATOM 4673 N N . GLU A 1 582 ? 0.462 -23.941 -4.724 1.00 82.81 582 GLU A N 1
ATOM 4674 C CA . GLU A 1 582 ? 1.748 -23.959 -4.040 1.00 82.81 582 GLU A CA 1
ATOM 4675 C C . GLU A 1 582 ? 2.872 -23.765 -5.060 1.00 82.81 582 GLU A C 1
ATOM 4677 O O . GLU A 1 582 ? 2.892 -24.420 -6.103 1.00 82.81 582 GLU A O 1
ATOM 4682 N N . ILE A 1 583 ? 3.809 -22.875 -4.743 1.00 79.62 583 ILE A N 1
ATOM 4683 C CA . ILE A 1 583 ? 5.031 -22.642 -5.505 1.00 79.62 583 ILE A CA 1
ATOM 4684 C C . ILE A 1 583 ? 6.209 -22.921 -4.576 1.00 79.62 583 ILE A C 1
ATOM 4686 O O . ILE A 1 583 ? 6.329 -22.316 -3.512 1.00 79.62 583 ILE A O 1
ATOM 4690 N N . ILE A 1 584 ? 7.083 -23.842 -4.980 1.00 80.50 584 ILE A N 1
ATOM 4691 C CA . ILE A 1 584 ? 8.310 -24.173 -4.254 1.00 80.50 584 ILE A CA 1
ATOM 4692 C C . ILE A 1 584 ? 9.491 -23.736 -5.113 1.00 80.50 584 ILE A C 1
ATOM 4694 O O . ILE A 1 584 ? 9.677 -24.233 -6.223 1.00 80.50 584 ILE A O 1
ATOM 4698 N N . ALA A 1 585 ? 10.297 -22.822 -4.584 1.00 77.31 585 ALA A N 1
ATOM 4699 C CA . ALA A 1 585 ? 11.506 -22.319 -5.212 1.00 77.31 585 ALA A CA 1
ATOM 4700 C C . ALA A 1 585 ? 12.727 -22.653 -4.349 1.00 77.31 585 ALA A C 1
ATOM 4702 O O . ALA A 1 585 ? 12.691 -22.561 -3.122 1.00 77.31 585 ALA A O 1
ATOM 4703 N N . LYS A 1 586 ? 13.834 -23.028 -4.993 1.00 77.62 586 LYS A N 1
ATOM 4704 C CA . LYS A 1 586 ? 15.122 -23.238 -4.328 1.00 77.62 586 LYS A CA 1
ATOM 4705 C C . LYS A 1 586 ? 16.067 -22.101 -4.707 1.00 77.62 586 LYS A C 1
ATOM 4707 O O . LYS A 1 586 ? 16.434 -21.964 -5.872 1.00 77.62 586 LYS A O 1
ATOM 4712 N N . TYR A 1 587 ? 16.447 -21.291 -3.725 1.00 68.56 587 TYR A N 1
ATOM 4713 C CA . TYR A 1 587 ? 17.370 -20.175 -3.883 1.00 68.56 587 TYR A CA 1
ATOM 4714 C C . TYR A 1 587 ? 18.756 -20.576 -3.376 1.00 68.56 587 TYR A C 1
ATOM 4716 O O . TYR A 1 587 ? 18.942 -20.861 -2.196 1.00 68.56 587 TYR A O 1
ATOM 4724 N N . THR A 1 588 ? 19.766 -20.599 -4.248 1.00 66.12 588 THR A N 1
ATOM 4725 C CA . THR A 1 588 ? 21.096 -21.181 -3.949 1.00 66.12 588 THR A CA 1
ATOM 4726 C C . THR A 1 588 ? 21.007 -22.638 -3.431 1.00 66.12 588 THR A C 1
ATOM 4728 O O . THR A 1 588 ? 19.932 -23.228 -3.381 1.00 66.12 588 THR A O 1
ATOM 4731 N N . SER A 1 589 ? 22.121 -23.301 -3.106 1.00 59.84 589 SER A N 1
ATOM 4732 C CA . SER A 1 589 ? 22.082 -24.723 -2.703 1.00 59.84 589 SER A CA 1
ATOM 4733 C C . SER A 1 589 ? 21.339 -24.978 -1.383 1.00 59.84 589 SER A C 1
ATOM 4735 O O . SER A 1 589 ? 20.919 -26.115 -1.142 1.00 59.84 589 SER A O 1
ATOM 4737 N N . ASP A 1 590 ? 21.151 -23.930 -0.573 1.00 75.12 590 ASP A N 1
ATOM 4738 C CA . ASP A 1 590 ? 20.843 -24.049 0.853 1.00 75.12 590 ASP A CA 1
ATOM 4739 C C . ASP A 1 590 ? 19.488 -23.429 1.255 1.00 75.12 590 ASP A C 1
ATOM 4741 O O . ASP A 1 590 ? 18.958 -23.806 2.297 1.00 75.12 590 ASP A O 1
ATOM 4745 N N . TRP A 1 591 ? 18.893 -22.520 0.466 1.00 80.19 591 TRP A N 1
ATOM 4746 C CA . TRP A 1 591 ? 17.631 -21.856 0.830 1.00 80.19 591 TRP A CA 1
ATOM 4747 C C . TRP A 1 591 ? 16.443 -22.359 0.011 1.00 80.19 591 TRP A C 1
ATOM 4749 O O . TRP A 1 591 ? 16.506 -22.481 -1.210 1.00 80.19 591 TRP A O 1
ATOM 4759 N N . TRP A 1 592 ? 15.328 -22.593 0.690 1.00 82.25 592 TRP A N 1
ATOM 4760 C CA . TRP A 1 592 ? 14.054 -22.994 0.106 1.00 82.25 592 TRP A CA 1
ATOM 4761 C C . TRP A 1 592 ? 12.993 -21.962 0.448 1.00 82.25 592 TRP A C 1
ATOM 4763 O O . TRP A 1 592 ? 12.879 -21.549 1.601 1.00 82.25 592 TRP A O 1
ATOM 4773 N N . ILE A 1 593 ? 12.214 -21.563 -0.551 1.00 84.50 593 ILE A N 1
ATOM 4774 C CA . ILE A 1 593 ? 11.068 -20.678 -0.395 1.00 84.50 593 ILE A CA 1
ATOM 4775 C C . ILE A 1 593 ? 9.828 -21.435 -0.842 1.00 84.50 593 ILE A C 1
ATOM 4777 O O . ILE A 1 593 ? 9.757 -21.918 -1.970 1.00 84.50 593 ILE A O 1
ATOM 4781 N N . VAL A 1 594 ? 8.851 -21.536 0.048 1.00 82.69 594 VAL A N 1
ATOM 4782 C CA . VAL A 1 594 ? 7.562 -22.164 -0.235 1.00 82.69 594 VAL A CA 1
ATOM 4783 C C . VAL A 1 594 ? 6.481 -21.109 -0.094 1.00 82.69 594 VAL A C 1
ATOM 4785 O O . VAL A 1 594 ? 6.286 -20.575 0.996 1.00 82.69 594 VAL A O 1
ATOM 4788 N N . GLY A 1 595 ? 5.802 -20.802 -1.194 1.00 85.06 595 GLY A N 1
ATOM 4789 C CA . GLY A 1 595 ? 4.624 -19.947 -1.243 1.00 85.06 595 GLY A CA 1
ATOM 4790 C C . GLY A 1 595 ? 3.362 -20.791 -1.390 1.00 85.06 595 GLY A C 1
ATOM 4791 O O . GLY A 1 595 ? 3.292 -21.651 -2.262 1.00 85.06 595 GLY A O 1
ATOM 4792 N N . LYS A 1 596 ? 2.352 -20.545 -0.561 1.00 85.00 596 LYS A N 1
ATOM 4793 C CA . LYS A 1 596 ? 1.014 -21.137 -0.655 1.00 85.00 596 LYS A CA 1
ATOM 4794 C C . LYS A 1 596 ? -0.022 -20.030 -0.728 1.00 85.00 596 LYS A C 1
ATOM 4796 O O . LYS A 1 596 ? -0.006 -19.117 0.098 1.00 85.00 596 LYS A O 1
ATOM 4801 N N . ARG A 1 597 ? -0.945 -20.142 -1.678 1.00 84.75 597 ARG A N 1
ATOM 4802 C CA . ARG A 1 597 ? -2.090 -19.247 -1.814 1.00 84.75 597 ARG A CA 1
ATOM 4803 C C . ARG A 1 597 ? -3.389 -20.033 -1.844 1.00 84.75 597 ARG A C 1
ATOM 4805 O O . ARG A 1 597 ? -3.533 -20.987 -2.605 1.00 84.75 597 ARG A O 1
ATOM 4812 N N . SER A 1 598 ? -4.338 -19.586 -1.032 1.00 83.38 598 SER A N 1
ATOM 4813 C CA . SER A 1 598 ? -5.679 -20.153 -0.943 1.00 83.38 598 SER A CA 1
ATOM 4814 C C . SER A 1 598 ? -6.701 -19.043 -0.743 1.00 83.38 598 SER A C 1
ATOM 4816 O O . SER A 1 598 ? -6.830 -18.450 0.336 1.00 83.38 598 SER A O 1
ATOM 4818 N N . LYS A 1 599 ? -7.446 -18.748 -1.809 1.00 83.19 599 LYS A N 1
ATOM 4819 C CA . LYS A 1 599 ? -8.451 -17.689 -1.920 1.00 83.19 599 LYS A CA 1
ATOM 4820 C C . LYS A 1 599 ? -7.893 -16.307 -1.583 1.00 83.19 599 LYS A C 1
ATOM 4822 O O . LYS A 1 599 ? -7.396 -15.596 -2.445 1.00 83.19 599 LYS A O 1
ATOM 4827 N N . PHE A 1 600 ? -8.020 -15.918 -0.317 1.00 83.19 600 PHE A N 1
ATOM 4828 C CA . PHE A 1 600 ? -7.644 -14.605 0.211 1.00 83.19 600 PHE A CA 1
ATOM 4829 C C . PHE A 1 600 ? -6.397 -14.669 1.092 1.00 83.19 600 PHE A C 1
ATOM 4831 O O . PHE A 1 600 ? -6.037 -13.676 1.713 1.00 83.19 600 PHE A O 1
ATOM 4838 N N . ARG A 1 601 ? -5.778 -15.844 1.226 1.00 86.88 601 ARG A N 1
ATOM 4839 C CA . ARG A 1 601 ? -4.660 -16.074 2.138 1.00 86.88 601 ARG A CA 1
ATOM 4840 C C . ARG A 1 601 ? -3.420 -16.419 1.349 1.00 86.88 601 ARG A C 1
ATOM 4842 O O . ARG A 1 601 ? -3.471 -17.275 0.472 1.00 86.88 601 ARG A O 1
ATOM 4849 N N . GLU A 1 602 ? -2.328 -15.777 1.718 1.00 87.81 602 GLU A N 1
ATOM 4850 C CA . GLU A 1 602 ? -0.999 -16.029 1.193 1.00 87.81 602 GLU A CA 1
ATOM 4851 C C . GLU A 1 602 ? -0.065 -16.345 2.354 1.00 87.81 602 GLU A C 1
ATOM 4853 O O . GLU A 1 602 ? -0.114 -15.718 3.417 1.00 87.81 602 GLU A O 1
ATOM 4858 N N . PHE A 1 603 ? 0.765 -17.358 2.161 1.00 88.19 603 PHE A N 1
ATOM 4859 C CA . PHE A 1 603 ? 1.705 -17.828 3.156 1.00 88.19 603 PHE A CA 1
ATOM 4860 C C . PHE A 1 603 ? 3.029 -18.168 2.497 1.00 88.19 603 PHE A C 1
ATOM 4862 O O . PHE A 1 603 ? 3.083 -18.993 1.593 1.00 88.19 603 PHE A O 1
ATOM 4869 N N . PHE A 1 604 ? 4.094 -17.557 2.990 1.00 87.75 604 PHE A N 1
ATOM 4870 C CA . PHE A 1 604 ? 5.453 -17.792 2.547 1.00 87.75 604 PHE A CA 1
ATOM 4871 C C . PHE A 1 604 ? 6.288 -18.297 3.707 1.00 87.75 604 PHE A C 1
ATOM 4873 O O . PHE A 1 604 ? 6.215 -17.754 4.811 1.00 87.75 604 PHE A O 1
ATOM 4880 N N . VAL A 1 605 ? 7.121 -19.297 3.445 1.00 87.56 605 VAL A N 1
ATOM 4881 C CA . VAL A 1 605 ? 8.114 -19.807 4.391 1.00 87.56 605 VAL A CA 1
ATOM 4882 C C . VAL A 1 605 ? 9.465 -19.857 3.711 1.00 87.56 605 VAL A C 1
ATOM 4884 O O . VAL A 1 605 ? 9.577 -20.310 2.576 1.00 87.56 605 VAL A O 1
ATOM 4887 N N . VAL A 1 606 ? 10.484 -19.406 4.432 1.00 85.88 606 VAL A N 1
ATOM 4888 C CA . VAL A 1 606 ? 11.886 -19.480 4.045 1.00 85.88 606 VAL A CA 1
ATOM 4889 C C . VAL A 1 606 ? 12.593 -20.436 5.002 1.00 85.88 606 VAL A C 1
ATOM 4891 O O . VAL A 1 606 ? 12.646 -20.196 6.214 1.00 85.88 606 VAL A O 1
ATOM 4894 N N . LEU A 1 607 ? 13.143 -21.511 4.442 1.00 83.25 607 LEU A N 1
ATOM 4895 C CA . LEU A 1 607 ? 13.874 -22.561 5.148 1.00 83.25 607 LEU A CA 1
ATOM 4896 C C . LEU A 1 607 ? 15.327 -22.589 4.673 1.00 83.25 607 LEU A C 1
ATOM 4898 O O . LEU A 1 607 ? 15.603 -22.405 3.490 1.00 83.25 607 LEU A O 1
ATOM 4902 N N . ASN A 1 608 ? 16.260 -22.833 5.592 1.00 82.88 608 ASN A N 1
ATOM 4903 C CA . ASN A 1 608 ? 17.674 -23.024 5.274 1.00 82.88 608 ASN A CA 1
ATOM 4904 C C . ASN A 1 608 ? 18.059 -24.476 5.562 1.00 82.88 608 ASN A C 1
ATOM 4906 O O . ASN A 1 608 ? 18.295 -24.840 6.715 1.00 82.88 608 ASN A O 1
ATOM 4910 N N . GLN A 1 609 ? 18.079 -25.305 4.521 1.00 77.50 609 GLN A N 1
ATOM 4911 C CA . GLN A 1 609 ? 18.402 -26.723 4.618 1.00 77.50 609 GLN A CA 1
ATOM 4912 C C . GLN A 1 609 ? 19.260 -27.179 3.441 1.00 77.50 609 GLN A C 1
ATOM 4914 O O . GLN A 1 609 ? 18.834 -27.209 2.282 1.00 77.50 609 GLN A O 1
ATOM 4919 N N . LYS A 1 610 ? 20.485 -27.593 3.767 1.00 73.19 610 LYS A N 1
ATOM 4920 C CA . LYS A 1 610 ? 21.446 -28.136 2.806 1.00 73.19 610 LYS A CA 1
ATOM 4921 C C . LYS A 1 610 ? 21.032 -29.549 2.403 1.00 73.19 610 LYS A C 1
ATOM 4923 O O . LYS A 1 610 ? 20.808 -30.385 3.270 1.00 73.19 610 LYS A O 1
ATOM 4928 N N . ASN A 1 611 ? 20.998 -29.823 1.100 1.00 71.88 611 ASN A N 1
ATOM 4929 C CA . ASN A 1 611 ? 20.709 -31.144 0.513 1.00 71.88 611 ASN A CA 1
ATOM 4930 C C . ASN A 1 611 ? 19.313 -31.739 0.794 1.00 71.88 611 ASN A C 1
ATOM 4932 O O . ASN A 1 611 ? 19.114 -32.916 0.508 1.00 71.88 611 ASN A O 1
ATOM 4936 N N . ALA A 1 612 ? 18.354 -30.957 1.297 1.00 75.75 612 ALA A N 1
ATOM 4937 C CA . ALA A 1 612 ? 16.973 -31.421 1.438 1.00 75.75 612 ALA A CA 1
ATOM 4938 C C . ALA A 1 612 ? 16.324 -31.675 0.066 1.00 75.75 612 ALA A C 1
ATOM 4940 O O . ALA A 1 612 ? 16.645 -31.012 -0.927 1.00 75.75 612 ALA A O 1
ATOM 4941 N N . THR A 1 613 ? 15.407 -32.633 0.006 1.00 78.69 613 THR A N 1
ATOM 4942 C CA . THR A 1 613 ? 14.569 -32.909 -1.165 1.00 78.69 613 THR A CA 1
ATOM 4943 C C . THR A 1 613 ? 13.268 -32.108 -1.112 1.00 78.69 613 THR A C 1
ATOM 4945 O O . THR A 1 613 ? 12.821 -31.674 -0.053 1.00 78.69 613 THR A O 1
ATOM 4948 N N . ILE A 1 614 ? 12.606 -31.945 -2.263 1.00 78.25 614 ILE A N 1
ATOM 4949 C CA . ILE A 1 614 ? 11.319 -31.231 -2.332 1.00 78.25 614 ILE A CA 1
ATOM 4950 C C . ILE A 1 614 ? 10.229 -31.882 -1.462 1.00 78.25 614 ILE A C 1
ATOM 4952 O O . ILE A 1 614 ? 9.346 -31.193 -0.959 1.00 78.25 614 ILE A O 1
ATOM 4956 N N . VAL A 1 615 ? 10.300 -33.204 -1.269 1.00 79.94 615 VAL A N 1
ATOM 4957 C CA . VAL A 1 615 ? 9.337 -33.966 -0.463 1.00 79.94 615 VAL A CA 1
ATOM 4958 C C . VAL A 1 615 ? 9.532 -33.671 1.022 1.00 79.94 615 VAL A C 1
ATOM 4960 O O . VAL A 1 615 ? 8.560 -33.354 1.700 1.00 79.94 615 VAL A O 1
ATOM 4963 N N . GLU A 1 616 ? 10.778 -33.690 1.503 1.00 81.19 616 GLU A N 1
ATOM 4964 C CA . GLU A 1 616 ? 11.116 -33.375 2.901 1.00 81.19 616 GLU A CA 1
ATOM 4965 C C . GLU A 1 616 ? 10.697 -31.948 3.272 1.00 81.19 616 GLU A C 1
ATOM 4967 O O . GLU A 1 616 ? 10.067 -31.733 4.306 1.00 81.19 616 GLU A O 1
ATOM 4972 N N . ILE A 1 617 ? 10.957 -30.986 2.380 1.00 81.94 617 ILE A N 1
ATOM 4973 C CA . ILE A 1 617 ? 10.546 -29.589 2.567 1.00 81.94 617 ILE A CA 1
ATOM 4974 C C . ILE A 1 617 ? 9.019 -29.463 2.641 1.00 81.94 617 ILE A C 1
ATOM 4976 O O . ILE A 1 617 ? 8.497 -28.739 3.490 1.00 81.94 617 ILE A O 1
ATOM 4980 N N . ASN A 1 618 ? 8.276 -30.176 1.791 1.00 81.94 618 ASN A N 1
ATOM 4981 C CA . ASN A 1 618 ? 6.815 -30.119 1.820 1.00 81.94 618 ASN A CA 1
ATOM 4982 C C . ASN A 1 618 ? 6.229 -30.766 3.090 1.00 81.94 618 ASN A C 1
ATOM 4984 O O . ASN A 1 618 ? 5.275 -30.246 3.678 1.00 81.94 618 ASN A O 1
ATOM 4988 N N . GLU A 1 619 ? 6.809 -31.876 3.556 1.00 82.31 619 GLU A N 1
ATOM 4989 C CA . GLU A 1 619 ? 6.421 -32.502 4.824 1.00 82.31 619 GLU A CA 1
ATOM 4990 C C . GLU A 1 619 ? 6.668 -31.566 6.011 1.00 82.31 619 GLU A C 1
ATOM 4992 O O . GLU A 1 619 ? 5.778 -31.390 6.846 1.00 82.31 619 GLU A O 1
ATOM 4997 N N . GLU A 1 620 ? 7.823 -30.904 6.060 1.00 82.94 620 GLU A N 1
ATOM 4998 C CA . GLU A 1 620 ? 8.145 -29.939 7.110 1.00 82.94 620 GLU A CA 1
ATOM 4999 C C . GLU A 1 620 ? 7.200 -28.735 7.087 1.00 82.94 620 GLU A C 1
ATOM 5001 O O . GLU A 1 620 ? 6.635 -28.378 8.121 1.00 82.94 620 GLU A O 1
ATOM 5006 N N . VAL A 1 621 ? 6.940 -28.142 5.917 1.00 82.25 621 VAL A N 1
ATOM 5007 C CA . VAL A 1 621 ? 5.976 -27.036 5.792 1.00 82.25 621 VAL A CA 1
ATOM 5008 C C . VAL A 1 621 ? 4.581 -27.475 6.237 1.00 82.25 621 VAL A C 1
ATOM 5010 O O . VAL A 1 621 ? 3.896 -26.739 6.949 1.00 82.25 621 VAL A O 1
ATOM 5013 N N . SER A 1 622 ? 4.161 -28.690 5.887 1.00 80.81 622 SER A N 1
ATOM 5014 C CA . SER A 1 622 ? 2.874 -29.243 6.320 1.00 80.81 622 SER A CA 1
ATOM 5015 C C . SER A 1 622 ? 2.814 -29.436 7.842 1.00 80.81 622 SER A C 1
ATOM 5017 O O . SER A 1 622 ? 1.817 -29.079 8.478 1.00 80.81 622 SER A O 1
ATOM 5019 N N . GLN A 1 623 ? 3.898 -29.914 8.460 1.00 80.19 623 GLN A N 1
ATOM 5020 C CA . GLN A 1 623 ? 4.021 -30.008 9.917 1.00 80.19 623 GLN A CA 1
ATOM 5021 C C . GLN A 1 623 ? 3.993 -28.624 10.582 1.00 80.19 623 GLN A C 1
ATOM 5023 O O . GLN A 1 623 ? 3.293 -28.434 11.581 1.00 80.19 623 GLN A O 1
ATOM 5028 N N . LEU A 1 624 ? 4.674 -27.628 10.013 1.00 76.44 624 LEU A N 1
ATOM 5029 C CA . LEU A 1 624 ? 4.685 -26.248 10.506 1.00 76.44 624 LEU A CA 1
ATOM 5030 C C . LEU A 1 624 ? 3.299 -25.601 10.448 1.00 76.44 624 LEU A C 1
ATOM 5032 O O . LEU A 1 624 ? 2.875 -24.961 11.412 1.00 76.44 624 LEU A O 1
ATOM 5036 N N . ILE A 1 625 ? 2.567 -25.801 9.352 1.00 76.62 625 ILE A N 1
ATOM 5037 C CA . ILE A 1 625 ? 1.195 -25.308 9.213 1.00 76.62 625 ILE A CA 1
ATOM 5038 C C . ILE A 1 625 ? 0.290 -25.988 10.244 1.00 76.62 625 ILE A C 1
ATOM 5040 O O . ILE A 1 625 ? -0.435 -25.310 10.969 1.00 76.62 625 ILE A O 1
ATOM 5044 N N . SER A 1 626 ? 0.378 -27.313 10.387 1.00 73.75 626 SER A N 1
ATOM 5045 C CA . SER A 1 626 ? -0.453 -28.047 11.350 1.00 73.75 626 SER A CA 1
ATOM 5046 C C . SER A 1 626 ? -0.167 -27.675 12.813 1.00 73.75 626 SER A C 1
ATOM 5048 O O . SER A 1 626 ? -1.089 -27.616 13.624 1.00 73.75 626 SER A O 1
ATOM 5050 N N . SER A 1 627 ? 1.086 -27.370 13.160 1.00 71.44 627 SER A N 1
ATOM 5051 C CA . SER A 1 627 ? 1.492 -27.048 14.533 1.00 71.44 627 SER A CA 1
ATOM 5052 C C . SER A 1 627 ? 1.215 -25.591 14.906 1.00 71.44 627 SER A C 1
ATOM 5054 O O . SER A 1 627 ? 0.622 -25.327 15.953 1.00 71.44 627 SER A O 1
ATOM 5056 N N . ASN A 1 628 ? 1.590 -24.641 14.046 1.00 66.06 628 ASN A N 1
ATOM 5057 C CA . ASN A 1 628 ? 1.562 -23.207 14.362 1.00 66.06 628 ASN A CA 1
ATOM 5058 C C . ASN A 1 628 ? 0.355 -22.467 13.776 1.00 66.06 628 ASN A C 1
ATOM 5060 O O . ASN A 1 628 ? 0.004 -21.377 14.239 1.00 66.06 628 ASN A O 1
ATOM 5064 N N . PHE A 1 629 ? -0.296 -23.061 12.777 1.00 68.94 629 PHE A N 1
ATOM 5065 C CA . PHE A 1 629 ? -1.377 -22.449 12.012 1.00 68.94 629 PHE A CA 1
ATOM 5066 C C . PHE A 1 629 ? -2.613 -23.350 11.905 1.00 68.94 629 PHE A C 1
ATOM 5068 O O . PHE A 1 629 ? -3.456 -23.105 11.056 1.00 68.94 629 PHE A O 1
ATOM 5075 N N . SER A 1 630 ? -2.806 -24.321 12.807 1.00 58.94 630 SER A N 1
ATOM 5076 C CA . SER A 1 630 ? -3.998 -25.200 12.833 1.00 58.94 630 SER A CA 1
ATOM 5077 C C . SER A 1 630 ? -5.341 -24.458 12.795 1.00 58.94 630 SER A C 1
ATOM 5079 O O . SER A 1 630 ? -6.335 -24.988 12.305 1.00 58.94 630 SER A O 1
ATOM 5081 N N . ASN A 1 631 ? -5.376 -23.220 13.294 1.00 58.47 631 ASN A N 1
ATOM 5082 C CA . ASN A 1 631 ? -6.565 -22.363 13.299 1.00 58.47 631 ASN A CA 1
ATOM 5083 C C . ASN A 1 631 ? -6.726 -21.508 12.027 1.00 58.47 631 ASN A C 1
ATOM 5085 O O . ASN A 1 631 ? -7.701 -20.764 11.908 1.00 58.47 631 ASN A O 1
ATOM 5089 N N . ILE A 1 632 ? -5.773 -21.570 11.098 1.00 60.22 632 ILE A N 1
ATOM 5090 C CA . ILE A 1 632 ? -5.756 -20.826 9.841 1.00 60.22 632 ILE A CA 1
ATOM 5091 C C . ILE A 1 632 ? -5.785 -21.845 8.704 1.00 60.22 632 ILE A C 1
ATOM 5093 O O . ILE A 1 632 ? -4.823 -22.564 8.473 1.00 60.22 632 ILE A O 1
ATOM 5097 N N . TYR A 1 633 ? -6.907 -21.913 7.990 1.00 52.09 633 TYR A N 1
ATOM 5098 C CA . TYR A 1 633 ? -7.004 -22.751 6.795 1.00 52.09 633 TYR A CA 1
ATOM 5099 C C . TYR A 1 633 ? -6.120 -22.133 5.701 1.00 52.09 633 TYR A C 1
ATOM 5101 O O . TYR A 1 633 ? -6.423 -21.028 5.239 1.00 52.09 633 TYR A O 1
ATOM 5109 N N . LEU A 1 634 ? -5.016 -22.794 5.371 1.00 51.34 634 LEU A N 1
ATOM 5110 C CA . LEU A 1 634 ? -4.055 -22.396 4.344 1.00 51.34 634 LEU A CA 1
ATOM 5111 C C . LEU A 1 634 ? -4.163 -23.318 3.141 1.00 51.34 634 LEU A C 1
ATOM 5113 O O . LEU A 1 634 ? -4.360 -24.535 3.356 1.00 51.34 634 LEU A O 1
#